Protein 4MZY (pdb70)

InterPro domains:
  IPR006405 Nicotinate phosphoribosyltransferase pncB-type [TIGR01513] (11-466)
  IPR007229 Nicotinate phosphoribosyltransferase family [PIRSF000484] (10-480)
  IPR007229 Nicotinate phosphoribosyltransferase family [PTHR11098] (11-212)
  IPR013785 Aldolase-type TIM barrel [G3DSA:3.20.20.70] (153-320)
  IPR036068 Nicotinate phosphoribosyltransferase-like, C-terminal [SSF51690] (141-480)
  IPR040727 Nicotinate phosphoribosyltransferase, N-terminal domain [PF17767] (12-136)
  IPR041525 Nicotinate/nicotinamide phosphoribosyltransferase [PF04095] (158-337)
  IPR041619 Nicotinate phosphoribosyltransferase C-terminal domain [PF17956] (362-471)

CATH classification: 3.20.140.10 (+1 more: 3.20.20.70)

Foldseek 3Di:
DDDDPPACQPVADPVLVVVLLVCVVVVQQFWKFKKFKFFAADPVNALWWFWDQVVVLVVRLLPNAQDPRNLCCCCVPVNDDPVVSVCRNPDHFFKWKWAFAGLAIDDGPAGGMMIITGPSNVSRCFNVSQVRGFQLRLLLRQLLLQQQLQDPFAEEEEACVQAPDDVLSLSSVLSSLLNHHQAYQDVVSCVPAVGHHDDQDDLVLQVVVVAQLVSQLVSLVVAAEDEGEFPNPHNLPGRLVSLLVSCVVCPNSHDQQAYEYEDDDQQVSQVVSCVVCVVSPNNRRFYEYEYPDGNVVSNVSVVSVRRHRHYYYHNCSSCVVVGNTRRMHMDTQWTQDPVRDIDGDWDDDPDPVPIRQHADKWKKFKAAQPQRAGQAIEIEHPPDDCQPPQWFKFAALVRRVRIDIDGRIDIDTRIGTQANRSHGDDDHDRSVVSSVSSVVNLVSYDPLSSHSPNRDHGDHGYGPVSSVVRVVVVVVVVVVVVVVVD

Solvent-accessible surface area: 23522 Å² total; per-residue (Å²): 122,130,77,73,144,80,26,86,2,46,92,27,63,98,163,10,6,62,66,0,52,74,30,72,110,123,62,101,13,112,34,63,0,2,7,3,0,26,0,57,136,36,0,16,128,3,8,5,0,0,0,0,0,2,44,51,0,0,63,10,5,86,113,8,73,11,40,160,18,12,15,16,70,7,98,106,67,61,141,18,51,90,70,0,2,76,53,0,53,127,11,126,19,117,0,15,0,27,0,0,32,8,0,0,6,0,2,35,72,2,5,2,0,0,1,21,5,28,6,0,8,1,13,0,0,22,29,2,1,33,84,22,1,28,46,4,0,1,0,0,0,3,0,4,28,0,46,57,19,3,39,151,33,51,0,19,1,50,0,51,194,138,20,131,133,119,81,12,4,7,21,0,1,2,0,0,18,3,6,7,0,47,9,1,40,19,108,115,0,12,174,79,31,58,6,65,70,39,61,48,18,51,57,76,46,0,114,87,108,48,50,4,53,88,0,0,27,22,23,7,149,102,87,118,76,0,10,0,2,0,20,31,116,54,19,49,168,32,0,0,57,20,0,15,126,0,4,144,91,24,42,128,163,7,54,32,69,0,0,47,0,36,53,58,85,13,10,162,38,0,75,98,0,36,82,23,0,56,128,22,56,45,98,166,6,100,0,33,1,9,76,92,7,15,5,93,58,0,74,77,19,70,131,94,141,16,83,13,47,6,1,5,0,18,37,53,0,1,17,0,138,93,56,84,69,9,45,9,38,14,55,57,3,3,26,47,17,195,90,48,116,77,92,47,36,35,106,58,47,129,85,75,124,92,7,5,28,0,1,40,8,14,0,10,21,0,40,88,104,97,73,106,57,8,12,0,0,10,0,0,30,98,134,30,34,0,145,158,63,136,70,4,67,1,13,66,39,78,88,56,156,104,66,72,145,11,120,91,21,84,12,88,27,2,6,66,71,0,2,58,110,21,130,92,92,39,152,51,40,84,20,92,100,4,46,88,66,3,119,95,18,29,96,65,9,68,115,49,17,45,90,25,133,115,25,88,188,18,34,23,7,15,1,60,84,1,62,62,47,19,66,96,32,26,102,134,42,159,103,76,82,120,132,154,100,172

Radius of gyration: 26.87 Å; Cα contacts (8 Å, |Δi|>4): 958; chains: 1; bounding box: 58×81×49 Å

B-factor: mean 36.5, std 18.74, range [14.74, 200.0]

Secondary structure (DSSP, 8-state):
-------STT-S-HHHHHHHHHHHHTT-TT-EEEEEEE-SS-GGG-S-EE---HHHHHHHHHT----HHHHHHHHHTS---HHHHHHHHT-----EEEEPPTT-EE-TTS-SEEEEEEHHHHHHHHHHHHHHHHHHHHHHHHHHHHHHHHTTS-EEE--GGGSSHHHHHHHHHHHHHHHT--EES-HHHHHHH---B-----HHHHHHHTSHHHHHHHHHHH-SEEEEE--SS-IIIIIHHHHHHHHHHHGGGSEEEEEEE-SS-HHHHHHHHHHHHHHTT-TT-EEEE-SS--HHHHHHHHHTT----EEEE-HHHHTTTTS-----EEEEEEEE-TTSSEEE-----S-SSSS---S-EEEEEEEETTT--EEEEEEEETT--GGG-SEEEEE-SSSTTSEEEEESEEEEE--EEEEETTEE--PPPPHHHHHHHHHHHHHHS-HHHH-SSS-----EEE-HHHHHHHHHHHHHHHHHHHHHH-

Nearest PDB structures (foldseek):
  4mzy-assembly1_A  TM=1.002E+00  e=0.000E+00  Enterococcus faecalis V583
  4yub-assembly1_A  TM=8.759E-01  e=1.512E-39  Homo sapiens
  4yub-assembly1_B  TM=8.376E-01  e=8.244E-39  Homo sapiens
  2i1o-assembly1_A  TM=8.686E-01  e=1.044E-30  Thermoplasma acidophilum
  3tqv-assembly1_A  TM=6.443E-01  e=8.571E-11  Francisella tularensis subsp. tularensis SCHU S4

Organism: Enterococcus faecalis (strain ATCC 700802 / V583) (NCBI:txid226185)

Sequence (486 aa):
YTYADDSLTLHTDMYQQINMMQTYWEELGRADLHAVFECYFRREMPFNHGYAIFAGLERLVNYLENLTTFTESDIAYLREVEEYPEDFLTYLANFEFKCTVRSALEGDLVFNNEPLIQIEGPLAQCQLVETALLNMVNFQTLIATKAARIKSVIGDDPLLEFFGTRRAQELDAAIWGTRAAYIGGADATSNVRAGKIFGIPVSSGTHAHSLVQSYGNDYEAFMAYAKTHRRDCVFLVDTYDTLKAGVPSAIRVAREMGDKINFLGVRIDSGDMAYISKRVREQLDEAGFTEAKIYASNDLDENTILNLKMQKSKIDVWGVGTKLITAYDQPALGAVFKLVSIEGEDGQMKDTIKLSSNAEKVTTPGKKQVWRITRKSDKKSEGDYVTLWNEDPRQQEEEIYMFHPVHTFINKYVRDFEARPVLQDIFVEGKRVYELPTLDEIKQYAKENLDSSLHEEYKRDLNPQKYPVDLSTDCWNHKMNLLEKVRKKDVKHLTE

Structure (mmCIF, N/CA/C/O backbone):
data_4MZY
#
_entry.id   4MZY
#
_cell.length_a   71.254
_cell.length_b   111.381
_cell.length_c   154.604
_cell.angle_alpha   90.00
_cell.angle_beta   90.00
_cell.angle_gamma   90.00
#
_symmetry.space_group_name_H-M   'I 2 2 2'
#
loop_
_entity.id
_entity.type
_entity.pdbx_description
1 polymer 'NICOTINATE PHOSPHORIBOSYLTRANSFERASE'
2 non-polymer 'PHOSPHATE ION'
3 non-polymer GLYCEROL
4 non-polymer 'MALONIC ACID'
5 non-polymer 'CHLORIDE ION'
6 non-polymer 'FORMIC ACID'
7 water water
#
loop_
_atom_site.group_PDB
_atom_site.id
_atom_site.type_symbol
_atom_site.label_atom_id
_atom_site.label_alt_id
_atom_site.label_comp_id
_atom_site.label_asym_id
_atom_site.label_entity_id
_atom_site.label_seq_id
_atom_site.pdbx_PDB_ins_code
_atom_site.Cartn_x
_atom_site.Cartn_y
_atom_site.Cartn_z
_atom_site.occupancy
_atom_site.B_iso_or_equiv
_atom_site.auth_seq_id
_atom_site.auth_comp_id
_atom_site.auth_asym_id
_atom_site.auth_atom_id
_atom_site.pdbx_PDB_model_num
ATOM 1 N N . TYR A 1 3 ? 56.307 51.320 35.155 1.00 87.41 3 TYR A N 1
ATOM 2 C CA . TYR A 1 3 ? 55.968 50.958 36.558 1.00 91.02 3 TYR A CA 1
ATOM 3 C C . TYR A 1 3 ? 54.457 50.943 36.791 1.00 64.23 3 TYR A C 1
ATOM 4 O O . TYR A 1 3 ? 53.949 50.006 37.427 1.00 53.86 3 TYR A O 1
ATOM 6 N N . THR A 1 4 ? 53.750 51.967 36.283 1.00 46.23 4 THR A N 1
ATOM 7 C CA . THR A 1 4 ? 52.289 52.126 36.535 1.00 42.98 4 THR A CA 1
ATOM 8 C C . THR A 1 4 ? 51.375 52.085 35.297 1.00 55.63 4 THR A C 1
ATOM 9 O O . THR A 1 4 ? 51.732 52.547 34.215 1.00 43.88 4 THR A O 1
ATOM 13 N N . TYR A 1 5 ? 50.165 51.569 35.500 1.00 32.88 5 TYR A N 1
ATOM 14 C CA . TYR A 1 5 ? 49.238 51.255 34.411 1.00 33.51 5 TYR A CA 1
ATOM 15 C C . TYR A 1 5 ? 47.922 51.961 34.599 1.00 41.20 5 TYR A C 1
ATOM 16 O O . TYR A 1 5 ? 47.639 52.492 35.685 1.00 34.48 5 TYR A O 1
ATOM 25 N N . ALA A 1 6 ? 47.126 51.948 33.534 1.00 33.67 6 ALA A N 1
ATOM 26 C CA . ALA A 1 6 ? 45.871 52.678 33.471 1.00 37.93 6 ALA A CA 1
ATOM 27 C C . ALA A 1 6 ? 44.893 52.100 34.478 1.00 37.22 6 ALA A C 1
ATOM 28 O O . ALA A 1 6 ? 44.775 50.878 34.597 1.00 31.59 6 ALA A O 1
ATOM 30 N N . ASP A 1 7 ? 44.197 52.972 35.205 1.00 30.96 7 ASP A N 1
ATOM 31 C CA . ASP A 1 7 ? 43.130 52.516 36.101 1.00 30.28 7 ASP A CA 1
ATOM 32 C C . ASP A 1 7 ? 41.829 52.254 35.339 1.00 26.61 7 ASP A C 1
ATOM 33 O O . ASP A 1 7 ? 40.863 53.020 35.403 1.00 27.91 7 ASP A O 1
ATOM 38 N N . ASP A 1 8 ? 41.791 51.136 34.622 1.00 28.96 8 ASP A N 1
ATOM 39 C CA . ASP A 1 8 ? 40.658 50.858 33.753 1.00 29.48 8 ASP A CA 1
ATOM 40 C C . ASP A 1 8 ? 39.816 49.681 34.222 1.00 39.89 8 ASP A C 1
ATOM 41 O O . ASP A 1 8 ? 38.945 49.234 33.492 1.00 28.10 8 ASP A O 1
ATOM 46 N N . SER A 1 9 ? 40.056 49.191 35.438 1.00 30.14 9 SER A N 1
ATOM 47 C CA . SER A 1 9 ? 39.491 47.916 35.856 1.00 30.81 9 SER A CA 1
ATOM 48 C C . SER A 1 9 ? 39.392 47.777 37.380 1.00 27.02 9 SER A C 1
ATOM 49 O O . SER A 1 9 ? 40.283 48.207 38.117 1.00 25.38 9 SER A O 1
ATOM 52 N N . LEU A 1 10 ? 38.318 47.140 37.837 1.00 24.11 10 LEU A N 1
ATOM 53 C CA . LEU A 1 10 ? 38.181 46.763 39.246 1.00 23.40 10 LEU A CA 1
ATOM 54 C C . LEU A 1 10 ? 38.623 45.350 39.525 1.00 30.08 10 LEU A C 1
ATOM 55 O O . LEU A 1 10 ? 38.601 44.925 40.668 1.00 25.18 10 LEU A O 1
ATOM 60 N N . THR A 1 11 ? 39.035 44.613 38.495 1.00 26.33 11 THR A N 1
ATOM 61 C CA . THR A 1 11 ? 39.225 43.184 38.650 1.00 23.79 11 THR A CA 1
ATOM 62 C C . THR A 1 11 ? 40.396 42.852 39.558 1.00 20.53 11 THR A C 1
ATOM 63 O O . THR A 1 11 ? 40.349 41.853 40.259 1.00 25.73 11 THR A O 1
ATOM 67 N N . LEU A 1 12 ? 41.430 43.703 39.587 1.00 21.61 12 LEU A N 1
ATOM 68 C CA . LEU A 1 12 ? 42.525 43.518 40.542 1.00 21.58 12 LEU A CA 1
ATOM 69 C C . LEU A 1 12 ? 42.326 44.318 41.864 1.00 21.93 12 LEU A C 1
ATOM 70 O O . LEU A 1 12 ? 43.236 44.409 42.678 1.00 21.67 12 LEU A O 1
ATOM 75 N N . HIS A 1 13 ? 41.126 44.832 42.100 1.00 22.23 13 HIS A N 1
ATOM 76 C CA . HIS A 1 13 ? 40.804 45.384 43.424 1.00 22.15 13 HIS A CA 1
ATOM 77 C C . HIS A 1 13 ? 40.552 44.209 44.349 1.00 22.64 13 HIS A C 1
ATOM 78 O O . HIS A 1 13 ? 39.391 43.843 44.603 1.00 22.10 13 HIS A O 1
ATOM 85 N N . THR A 1 14 ? 41.655 43.605 44.792 1.00 23.20 14 THR A N 1
ATOM 86 C CA . THR A 1 14 ? 41.662 42.323 45.490 1.00 18.97 14 THR A CA 1
ATOM 87 C C . THR A 1 14 ? 42.968 42.256 46.265 1.00 22.86 14 THR A C 1
ATOM 88 O O . THR A 1 14 ? 43.913 42.992 45.974 1.00 22.14 14 THR A O 1
ATOM 92 N N . ASP A 1 15 ? 43.011 41.416 47.287 1.00 17.88 15 ASP A N 1
ATOM 93 C CA . ASP A 1 15 ? 44.244 41.163 47.984 1.00 20.32 15 ASP A CA 1
ATOM 94 C C . ASP A 1 15 ? 45.128 40.230 47.146 1.00 23.94 15 ASP A C 1
ATOM 95 O O . ASP A 1 15 ? 44.626 39.310 46.482 1.00 23.25 15 ASP A O 1
ATOM 100 N N . MET A 1 16 ? 46.438 40.449 47.198 1.00 22.82 16 MET A N 1
ATOM 101 C CA . MET A 1 16 ? 47.392 39.539 46.554 1.00 24.86 16 MET A CA 1
ATOM 102 C C . MET A 1 16 ? 47.245 38.075 46.999 1.00 28.13 16 MET A C 1
ATOM 103 O O . MET A 1 16 ? 47.439 37.192 46.170 1.00 26.84 16 MET A O 1
ATOM 108 N N . TYR A 1 17 ? 46.892 37.814 48.262 1.00 21.90 17 TYR A N 1
ATOM 109 C CA . TYR A 1 17 ? 46.568 36.431 48.727 1.00 35.94 17 TYR A CA 1
ATOM 110 C C . TYR A 1 17 ? 45.679 35.698 47.734 1.00 25.61 17 TYR A C 1
ATOM 111 O O . TYR A 1 17 ? 45.899 34.513 47.449 1.00 21.70 17 TYR A O 1
ATOM 120 N N . GLN A 1 18 ? 44.660 36.407 47.246 1.00 27.89 18 GLN A N 1
ATOM 121 C CA A GLN A 1 18 ? 43.639 35.814 46.391 0.50 23.68 18 GLN A CA 1
ATOM 122 C CA B GLN A 1 18 ? 43.637 35.823 46.388 0.50 25.70 18 GLN A CA 1
ATOM 123 C C . GLN A 1 18 ? 44.244 35.307 45.087 1.00 31.24 18 GLN A C 1
ATOM 124 O O . GLN A 1 18 ? 43.965 34.198 44.664 1.00 24.82 18 GLN A O 1
ATOM 135 N N . ILE A 1 19 ? 45.070 36.137 44.459 1.00 23.30 19 ILE A N 1
ATOM 136 C CA . ILE A 1 19 ? 45.703 35.816 43.197 1.00 24.10 19 ILE A CA 1
ATOM 137 C C . ILE A 1 19 ? 46.747 34.723 43.388 1.00 26.35 19 ILE A C 1
ATOM 138 O O . ILE A 1 19 ? 46.830 33.820 42.563 1.00 26.05 19 ILE A O 1
ATOM 143 N N . ASN A 1 20 ? 47.529 34.786 44.467 1.00 20.65 20 ASN A N 1
ATOM 144 C CA . ASN A 1 20 ? 48.497 33.702 44.739 1.00 23.97 20 ASN A CA 1
ATOM 145 C C . ASN A 1 20 ? 47.829 32.343 44.951 1.00 32.03 20 ASN A C 1
ATOM 146 O O . ASN A 1 20 ? 48.344 31.302 44.509 1.00 28.46 20 ASN A O 1
ATOM 151 N N . MET A 1 21 ? 46.699 32.355 45.644 1.00 23.25 21 MET A N 1
ATOM 152 C CA . MET A 1 21 ? 45.932 31.136 45.886 1.00 24.17 21 MET A CA 1
ATOM 153 C C . MET A 1 21 ? 45.325 30.632 44.579 1.00 26.86 21 MET A C 1
ATOM 154 O O . MET A 1 21 ? 45.343 29.424 44.300 1.00 25.29 21 MET A O 1
ATOM 159 N N . MET A 1 22 ? 44.843 31.558 43.754 1.00 25.03 22 MET A N 1
ATOM 160 C CA . MET A 1 22 ? 44.312 31.194 42.450 1.00 26.15 22 MET A CA 1
ATOM 161 C C . MET A 1 22 ? 45.373 30.500 41.597 1.00 31.26 22 MET A C 1
ATOM 162 O O . MET A 1 22 ? 45.083 29.487 40.933 1.00 28.02 22 MET A O 1
ATOM 167 N N . GLN A 1 23 ? 46.599 31.025 41.625 1.00 24.45 23 GLN A N 1
ATOM 168 C CA . GLN A 1 23 ? 47.728 30.424 40.866 1.00 23.95 23 GLN A CA 1
ATOM 169 C C . GLN A 1 23 ? 48.030 29.011 41.311 1.00 30.18 23 GLN A C 1
ATOM 170 O O . GLN A 1 23 ? 48.205 28.116 40.480 1.00 28.94 23 GLN A O 1
ATOM 176 N N . THR A 1 24 ? 48.107 28.831 42.619 1.00 23.12 24 THR A N 1
ATOM 177 C CA . THR A 1 24 ? 48.286 27.515 43.236 1.00 28.76 24 THR A CA 1
ATOM 178 C C . THR A 1 24 ? 47.204 26.501 42.834 1.00 38.35 24 THR A C 1
ATOM 179 O O . THR A 1 24 ? 47.521 25.349 42.477 1.00 33.96 24 THR A O 1
ATOM 183 N N . TYR A 1 25 ? 45.938 26.916 42.880 1.00 23.82 25 TYR A N 1
ATOM 184 C CA . TYR A 1 25 ? 44.843 26.031 42.454 1.00 32.51 25 TYR A CA 1
ATOM 185 C C . TYR A 1 25 ? 44.967 25.681 40.970 1.00 26.09 25 TYR A C 1
ATOM 186 O O . TYR A 1 25 ? 44.850 24.509 40.576 1.00 25.77 25 TYR A O 1
ATOM 195 N N . TRP A 1 26 ? 45.174 26.701 40.142 1.00 26.20 26 TRP A N 1
ATOM 196 C CA . TRP A 1 26 ? 45.276 26.519 38.718 1.00 27.67 26 TRP A CA 1
ATOM 197 C C . TRP A 1 26 ? 46.405 25.564 38.335 1.00 34.97 26 TRP A C 1
ATOM 198 O O . TRP A 1 26 ? 46.205 24.666 37.530 1.00 31.94 26 TRP A O 1
ATOM 209 N N . GLU A 1 27 ? 47.587 25.771 38.904 1.00 24.28 27 GLU A N 1
ATOM 210 C CA A GLU A 1 27 ? 48.767 24.982 38.558 0.50 32.46 27 GLU A CA 1
ATOM 211 C CA B GLU A 1 27 ? 48.758 24.981 38.537 0.50 34.94 27 GLU A CA 1
ATOM 212 C C . GLU A 1 27 ? 48.597 23.528 38.984 1.00 35.15 27 GLU A C 1
ATOM 213 O O . GLU A 1 27 ? 49.155 22.633 38.375 1.00 31.59 27 GLU A O 1
ATOM 224 N N . LEU A 1 28 ? 47.831 23.292 40.044 1.00 27.72 28 LEU A N 1
ATOM 225 C CA . LEU A 1 28 ? 47.660 21.926 40.565 1.00 25.23 28 LEU A CA 1
ATOM 226 C C . LEU A 1 28 ? 46.361 21.281 40.091 1.00 27.80 28 LEU A C 1
ATOM 227 O O . LEU A 1 28 ? 46.005 20.204 40.550 1.00 30.69 28 LEU A O 1
ATOM 232 N N . GLY A 1 29 ? 45.672 21.947 39.159 1.00 28.72 29 GLY A N 1
ATOM 233 C CA . GLY A 1 29 ? 44.432 21.443 38.551 1.00 35.06 29 GLY A CA 1
ATOM 234 C C . GLY A 1 29 ? 43.234 21.355 39.469 1.00 36.71 29 GLY A C 1
ATOM 235 O O . GLY A 1 29 ? 42.422 20.441 39.338 1.00 35.05 29 GLY A O 1
ATOM 236 N N . ARG A 1 30 ? 43.135 22.288 40.416 1.00 24.82 30 ARG A N 1
ATOM 237 C CA . ARG A 1 30 ? 42.053 22.303 41.403 1.00 24.91 30 ARG A CA 1
ATOM 238 C C . ARG A 1 30 ? 41.257 23.591 41.340 1.00 24.07 30 ARG A C 1
ATOM 239 O O . ARG A 1 30 ? 40.451 23.881 42.236 1.00 27.03 30 ARG A O 1
ATOM 247 N N . ALA A 1 31 ? 41.481 24.374 40.296 1.00 25.70 31 ALA A N 1
ATOM 248 C CA . ALA A 1 31 ? 40.834 25.675 40.168 1.00 28.92 31 ALA A CA 1
ATOM 249 C C . ALA A 1 31 ? 39.314 25.569 40.010 1.00 37.98 31 ALA A C 1
ATOM 250 O O . ALA A 1 31 ? 38.591 26.500 40.380 1.00 26.48 31 ALA A O 1
ATOM 252 N N . ASP A 1 32 ? 38.835 24.431 39.501 1.00 30.28 32 ASP A N 1
ATOM 253 C CA . ASP A 1 32 ? 37.396 24.209 39.256 1.00 32.57 32 ASP A CA 1
ATOM 254 C C . ASP A 1 32 ? 36.722 23.315 40.299 1.00 32.97 32 ASP A C 1
ATOM 255 O O . ASP A 1 32 ? 35.581 22.904 40.124 1.00 32.72 32 ASP A O 1
ATOM 260 N N . LEU A 1 33 ? 37.407 23.037 41.402 1.00 30.46 33 LEU A N 1
ATOM 261 C CA . LEU A 1 33 ? 36.764 22.373 42.552 1.00 30.09 33 LEU A CA 1
ATOM 262 C C . LEU A 1 33 ? 35.569 23.235 42.991 1.00 30.46 33 LEU A C 1
ATOM 263 O O . LEU A 1 33 ? 35.677 24.457 43.092 1.00 25.73 33 LEU A O 1
ATOM 268 N N . HIS A 1 34 ? 34.445 22.593 43.248 1.00 25.14 34 HIS A N 1
ATOM 269 C CA . HIS A 1 34 ? 33.229 23.270 43.656 1.00 28.39 34 HIS A CA 1
ATOM 270 C C . HIS A 1 34 ? 33.360 23.736 45.113 1.00 29.47 34 HIS A C 1
ATOM 271 O O . HIS A 1 34 ? 33.653 22.949 46.008 1.00 28.19 34 HIS A O 1
ATOM 278 N N . ALA A 1 35 ? 33.138 25.027 45.341 1.00 26.51 35 ALA A N 1
ATOM 279 C CA . ALA A 1 35 ? 33.336 25.613 46.671 1.00 21.44 35 ALA A CA 1
ATOM 280 C C . ALA A 1 35 ? 32.113 26.433 47.070 1.00 23.04 35 ALA A C 1
ATOM 281 O O . ALA A 1 35 ? 31.386 26.915 46.197 1.00 23.85 35 ALA A O 1
ATOM 283 N N . VAL A 1 36 ? 31.876 26.562 48.379 1.00 26.03 36 VAL A N 1
ATOM 284 C CA . VAL A 1 36 ? 30.845 27.464 48.903 1.00 23.46 36 VAL A CA 1
ATOM 285 C C . VAL A 1 36 ? 31.465 28.412 49.948 1.00 20.56 36 VAL A C 1
ATOM 286 O O . VAL A 1 36 ? 32.078 27.956 50.927 1.00 22.37 36 VAL A O 1
ATOM 290 N N . PHE A 1 37 ? 31.303 29.724 49.733 1.00 24.24 37 PHE A N 1
ATOM 291 C CA . PHE A 1 37 ? 31.748 30.760 50.684 1.00 22.74 37 PHE A CA 1
ATOM 292 C C . PHE A 1 37 ? 30.521 31.521 51.184 1.00 19.36 37 PHE A C 1
ATOM 293 O O . PHE A 1 37 ? 29.567 31.740 50.424 1.00 22.87 37 PHE A O 1
ATOM 301 N N . GLU A 1 38 ? 30.563 31.957 52.445 1.00 22.99 38 GLU A N 1
ATOM 302 C CA . GLU A 1 38 ? 29.490 32.740 53.040 1.00 25.80 38 GLU A CA 1
ATOM 303 C C . GLU A 1 38 ? 30.082 33.988 53.728 1.00 24.10 38 GLU A C 1
ATOM 304 O O . GLU A 1 38 ? 31.129 33.920 54.358 1.00 23.86 38 GLU A O 1
ATOM 310 N N . CYS A 1 39 ? 29.374 35.095 53.580 1.00 22.92 39 CYS A N 1
ATOM 311 C CA . CYS A 1 39 ? 29.689 36.371 54.215 1.00 22.87 39 CYS A CA 1
ATOM 312 C C . CYS A 1 39 ? 28.768 36.595 55.433 1.00 24.98 39 CYS A C 1
ATOM 313 O O . CYS A 1 39 ? 27.544 36.404 55.349 1.00 24.50 39 CYS A O 1
ATOM 316 N N . TYR A 1 40 ? 29.346 36.993 56.558 1.00 27.28 40 TYR A N 1
ATOM 317 C CA . TYR A 1 40 ? 28.578 37.301 57.778 1.00 22.42 40 TYR A CA 1
ATOM 318 C C . TYR A 1 40 ? 29.379 38.246 58.672 1.00 18.87 40 TYR A C 1
ATOM 319 O O . TYR A 1 40 ? 30.605 38.392 58.494 1.00 20.71 40 TYR A O 1
ATOM 328 N N . PHE A 1 41 ? 28.708 38.899 59.605 1.00 21.84 41 PHE A N 1
ATOM 329 C CA . PHE A 1 41 ? 29.413 39.658 60.660 1.00 21.88 41 PHE A CA 1
ATOM 330 C C . PHE A 1 41 ? 29.075 39.083 62.034 1.00 25.61 41 PHE A C 1
ATOM 331 O O . PHE A 1 41 ? 28.054 38.423 62.207 1.00 27.08 41 PHE A O 1
ATOM 339 N N . ARG A 1 42 ? 29.913 39.360 63.027 1.00 27.58 42 ARG A N 1
ATOM 340 C CA A ARG A 1 42 ? 29.803 38.676 64.317 0.50 30.64 42 ARG A CA 1
ATOM 341 C CA B ARG A 1 42 ? 29.831 38.690 64.328 0.50 23.83 42 ARG A CA 1
ATOM 342 C C . ARG A 1 42 ? 29.116 39.484 65.422 1.00 28.97 42 ARG A C 1
ATOM 343 O O . ARG A 1 42 ? 28.538 38.907 66.329 1.00 24.15 42 ARG A O 1
ATOM 358 N N . GLU A 1 43 ? 29.159 40.808 65.327 1.00 22.19 43 GLU A N 1
ATOM 359 C CA . GLU A 1 43 ? 28.572 41.692 66.340 1.00 27.28 43 GLU A CA 1
ATOM 360 C C . GLU A 1 43 ? 27.633 42.686 65.691 1.00 23.83 43 GLU A C 1
ATOM 361 O O . GLU A 1 43 ? 27.912 43.167 64.583 1.00 23.43 43 GLU A O 1
ATOM 367 N N . MET A 1 44 ? 26.542 43.019 66.388 1.00 25.39 44 MET A N 1
ATOM 368 C CA . MET A 1 44 ? 25.606 44.015 65.898 1.00 24.96 44 MET A CA 1
ATOM 369 C C . MET A 1 44 ? 26.275 45.387 65.910 1.00 24.56 44 MET A C 1
ATOM 370 O O . MET A 1 44 ? 26.799 45.819 66.937 1.00 24.07 44 MET A O 1
ATOM 375 N N . PRO A 1 45 ? 26.241 46.091 64.760 1.00 21.45 45 PRO A N 1
ATOM 376 C CA . PRO A 1 45 ? 26.878 47.414 64.714 1.00 23.22 45 PRO A CA 1
ATOM 377 C C . PRO A 1 45 ? 26.147 48.412 65.617 1.00 19.99 45 PRO A C 1
ATOM 378 O O . PRO A 1 45 ? 24.915 48.403 65.687 1.00 23.96 45 PRO A O 1
ATOM 382 N N . PHE A 1 46 ? 26.920 49.205 66.350 1.00 23.16 46 PHE A N 1
ATOM 383 C CA . PHE A 1 46 ? 26.421 50.196 67.308 1.00 20.57 46 PHE A CA 1
ATOM 384 C C . PHE A 1 46 ? 25.606 49.565 68.457 1.00 25.42 46 PHE A C 1
ATOM 385 O O . PHE A 1 46 ? 24.894 50.266 69.153 1.00 23.11 46 PHE A O 1
ATOM 393 N N . ASN A 1 47 ? 25.695 48.249 68.642 1.00 24.22 47 ASN A N 1
ATOM 394 C CA . ASN A 1 47 ? 24.775 47.512 69.517 1.00 27.16 47 ASN A CA 1
ATOM 395 C C . ASN A 1 47 ? 23.303 47.738 69.158 1.00 30.35 47 ASN A C 1
ATOM 396 O O . ASN A 1 47 ? 22.413 47.705 70.019 1.00 24.67 47 ASN A O 1
ATOM 401 N N . HIS A 1 48 ? 23.048 47.992 67.880 1.00 26.49 48 HIS A N 1
ATOM 402 C CA . HIS A 1 48 ? 21.691 48.157 67.423 1.00 24.41 48 HIS A CA 1
ATOM 403 C C . HIS A 1 48 ? 20.935 46.820 67.384 1.00 24.97 48 HIS A C 1
ATOM 404 O O . HIS A 1 48 ? 21.555 45.763 67.324 1.00 23.61 48 HIS A O 1
ATOM 411 N N . GLY A 1 49 ? 19.607 46.891 67.377 1.00 23.60 49 GLY A N 1
ATOM 412 C CA . GLY A 1 49 ? 18.750 45.697 67.382 1.00 24.33 49 GLY A CA 1
ATOM 413 C C . GLY A 1 49 ? 18.687 44.948 66.060 1.00 27.45 49 GLY A C 1
ATOM 414 O O . GLY A 1 49 ? 18.372 43.762 66.024 1.00 25.62 49 GLY A O 1
ATOM 415 N N . TYR A 1 50 ? 18.956 45.659 64.965 1.00 22.20 50 TYR A N 1
ATOM 416 C CA . TYR A 1 50 ? 18.946 45.098 63.617 1.00 26.63 50 TYR A CA 1
ATOM 417 C C . TYR A 1 50 ? 19.955 45.885 62.776 1.00 29.43 50 TYR A C 1
ATOM 418 O O . TYR A 1 50 ? 20.442 46.942 63.193 1.00 22.11 50 TYR A O 1
ATOM 427 N N . ALA A 1 51 ? 20.278 45.335 61.618 1.00 21.45 51 ALA A N 1
ATOM 428 C CA . ALA A 1 51 ? 20.983 46.050 60.554 1.00 23.48 51 ALA A CA 1
ATOM 429 C C . ALA A 1 51 ? 20.150 46.056 59.263 1.00 23.31 51 ALA A C 1
ATOM 430 O O . ALA A 1 51 ? 19.223 45.256 59.089 1.00 23.98 51 ALA A O 1
ATOM 432 N N . ILE A 1 52 ? 20.463 47.000 58.376 1.00 22.87 52 ILE A N 1
ATOM 433 C CA . ILE A 1 52 ? 19.795 47.128 57.084 1.00 20.83 52 ILE A CA 1
ATOM 434 C C . ILE A 1 52 ? 20.830 46.814 56.012 1.00 20.93 52 ILE A C 1
ATOM 435 O O . ILE A 1 52 ? 21.865 47.486 55.897 1.00 18.82 52 ILE A O 1
ATOM 440 N N . PHE A 1 53 ? 20.555 45.802 55.210 1.00 20.31 53 PHE A N 1
ATOM 441 C CA . PHE A 1 53 ? 21.476 45.396 54.180 1.00 21.01 53 PHE A CA 1
ATOM 442 C C . PHE A 1 53 ? 21.551 46.394 53.003 1.00 19.31 53 PHE A C 1
ATOM 443 O O . PHE A 1 53 ? 20.545 46.894 52.519 1.00 22.49 53 PHE A O 1
ATOM 451 N N . ALA A 1 54 ? 22.763 46.718 52.587 1.00 18.45 54 ALA A N 1
ATOM 452 C CA . ALA A 1 54 ? 22.982 47.521 51.394 1.00 21.16 54 ALA A CA 1
ATOM 453 C C . ALA A 1 54 ? 24.269 47.069 50.727 1.00 26.49 54 ALA A C 1
ATOM 454 O O . ALA A 1 54 ? 25.175 46.580 51.401 1.00 25.51 54 ALA A O 1
ATOM 456 N N . GLY A 1 55 ? 24.358 47.245 49.406 1.00 23.01 55 GLY A N 1
ATOM 457 C CA . GLY A 1 55 ? 25.534 46.834 48.651 1.00 22.33 55 GLY A CA 1
ATOM 458 C C . GLY A 1 55 ? 25.279 46.006 47.404 1.00 22.66 55 GLY A C 1
ATOM 459 O O . GLY A 1 55 ? 26.184 45.808 46.625 1.00 23.41 55 GLY A O 1
ATOM 460 N N . LEU A 1 56 ? 24.055 45.539 47.207 1.00 25.72 56 LEU A N 1
ATOM 461 C CA . LEU A 1 56 ? 23.748 44.589 46.116 1.00 20.69 56 LEU A CA 1
ATOM 462 C C . LEU A 1 56 ? 23.899 45.191 44.718 1.00 22.68 56 LEU A C 1
ATOM 463 O O . LEU A 1 56 ? 24.524 44.600 43.844 1.00 23.93 56 LEU A O 1
ATOM 468 N N . GLU A 1 57 ? 23.344 46.379 44.500 1.00 19.87 57 GLU A N 1
ATOM 469 C CA . GLU A 1 57 ? 23.482 47.012 43.187 1.00 16.63 57 GLU A CA 1
ATOM 470 C C . GLU A 1 57 ? 24.953 47.166 42.851 1.00 24.58 57 GLU A C 1
ATOM 471 O O . GLU A 1 57 ? 25.374 46.859 41.738 1.00 23.48 57 GLU A O 1
ATOM 477 N N . ARG A 1 58 ? 25.735 47.632 43.827 1.00 22.67 58 ARG A N 1
ATOM 478 C CA . ARG A 1 58 ? 27.166 47.808 43.643 1.00 19.44 58 ARG A CA 1
ATOM 479 C C . ARG A 1 58 ? 27.871 46.496 43.251 1.00 21.33 58 ARG A C 1
ATOM 480 O O . ARG A 1 58 ? 28.659 46.437 42.320 1.00 24.18 58 ARG A O 1
ATOM 488 N N . LEU A 1 59 ? 27.572 45.433 43.969 1.00 21.86 59 LEU A N 1
ATOM 489 C CA . LEU A 1 59 ? 28.262 44.180 43.714 1.00 19.58 59 LEU A CA 1
ATOM 490 C C . LEU A 1 59 ? 27.797 43.550 42.396 1.00 18.19 59 LEU A C 1
ATOM 491 O O . LEU A 1 59 ? 28.576 42.891 41.722 1.00 26.40 59 LEU A O 1
ATOM 496 N N . VAL A 1 60 ? 26.536 43.761 42.039 1.00 24.95 60 VAL A N 1
ATOM 497 C CA . VAL A 1 60 ? 26.035 43.316 40.741 1.00 26.60 60 VAL A CA 1
ATOM 498 C C . VAL A 1 60 ? 26.787 43.991 39.601 1.00 25.95 60 VAL A C 1
ATOM 499 O O . VAL A 1 60 ? 27.214 43.316 38.666 1.00 22.20 60 VAL A O 1
ATOM 503 N N . ASN A 1 61 ? 26.978 45.309 39.682 1.00 22.95 61 ASN A N 1
ATOM 504 C CA . ASN A 1 61 ? 27.719 46.021 38.647 1.00 20.82 61 ASN A CA 1
ATOM 505 C C . ASN A 1 61 ? 29.153 45.508 38.521 1.00 28.33 61 ASN A C 1
ATOM 506 O O . ASN A 1 61 ? 29.677 45.313 37.419 1.00 27.89 61 ASN A O 1
ATOM 511 N N . TYR A 1 62 ? 29.789 45.294 39.661 1.00 26.44 62 TYR A N 1
ATOM 512 C CA . TYR A 1 62 ? 31.140 44.760 39.698 1.00 24.26 62 TYR A CA 1
ATOM 513 C C . TYR A 1 62 ? 31.231 43.367 39.032 1.00 27.16 62 TYR A C 1
ATOM 514 O O . TYR A 1 62 ? 32.114 43.124 38.211 1.00 29.19 62 TYR A O 1
ATOM 523 N N . LEU A 1 63 ? 30.320 42.469 39.373 1.00 26.15 63 LEU A N 1
ATOM 524 C CA . LEU A 1 63 ? 30.367 41.080 38.859 1.00 30.33 63 LEU A CA 1
ATOM 525 C C . LEU A 1 63 ? 30.047 40.988 37.364 1.00 26.76 63 LEU A C 1
ATOM 526 O O . LEU A 1 63 ? 30.690 40.225 36.635 1.00 31.65 63 LEU A O 1
ATOM 531 N N . GLU A 1 64 ? 29.104 41.803 36.896 1.00 30.41 64 GLU A N 1
ATOM 532 C CA . GLU A 1 64 ? 28.780 41.872 35.463 1.00 35.46 64 GLU A CA 1
ATOM 533 C C . GLU A 1 64 ? 29.895 42.439 34.590 1.00 40.70 64 GLU A C 1
ATOM 534 O O . GLU A 1 64 ? 29.885 42.256 33.390 1.00 41.55 64 GLU A O 1
ATOM 540 N N . ASN A 1 65 ? 30.860 43.119 35.191 1.00 32.13 65 ASN A N 1
ATOM 541 C CA . ASN A 1 65 ? 31.983 43.674 34.447 1.00 41.92 65 ASN A CA 1
ATOM 542 C C . ASN A 1 65 ? 33.309 43.033 34.824 1.00 39.31 65 ASN A C 1
ATOM 543 O O . ASN A 1 65 ? 34.369 43.568 34.518 1.00 39.50 65 ASN A O 1
ATOM 548 N N . LEU A 1 66 ? 33.258 41.876 35.484 1.00 31.48 66 LEU A N 1
ATOM 549 C CA . LEU A 1 66 ? 34.476 41.255 35.987 1.00 30.73 66 LEU A CA 1
ATOM 550 C C . LEU A 1 66 ? 35.275 40.543 34.879 1.00 44.71 66 LEU A C 1
ATOM 551 O O . LEU A 1 66 ? 35.105 39.345 34.642 1.00 43.05 66 LEU A O 1
ATOM 556 N N . THR A 1 67 ? 36.157 41.292 34.227 1.00 33.98 67 THR A N 1
ATOM 557 C CA A THR A 1 67 ? 37.057 40.746 33.204 0.50 44.13 67 THR A CA 1
ATOM 558 C CA B THR A 1 67 ? 37.068 40.734 33.221 0.50 42.81 67 THR A CA 1
ATOM 559 C C . THR A 1 67 ? 38.452 41.299 33.445 1.00 36.42 67 THR A C 1
ATOM 560 O O . THR A 1 67 ? 38.606 42.404 33.961 1.00 31.41 67 THR A O 1
ATOM 567 N N . PHE A 1 68 ? 39.471 40.538 33.079 1.00 28.48 68 PHE A N 1
ATOM 568 C CA . PHE A 1 68 ? 40.831 41.047 33.191 1.00 28.79 68 PHE A CA 1
ATOM 569 C C . PHE A 1 68 ? 41.159 41.850 31.946 1.00 28.55 68 PHE A C 1
ATOM 570 O O . PHE A 1 68 ? 41.042 41.359 30.820 1.00 32.46 68 PHE A O 1
ATOM 578 N N . THR A 1 69 ? 41.551 43.103 32.130 1.00 30.54 69 THR A N 1
ATOM 579 C CA . THR A 1 69 ? 41.877 43.959 30.989 1.00 31.93 69 THR A CA 1
ATOM 580 C C . THR A 1 69 ? 43.314 43.748 30.559 1.00 30.18 69 THR A C 1
ATOM 581 O O . THR A 1 69 ? 44.104 43.098 31.246 1.00 26.87 69 THR A O 1
ATOM 585 N N . GLU A 1 70 ? 43.671 44.348 29.423 1.00 32.82 70 GLU A N 1
ATOM 586 C CA . GLU A 1 70 ? 45.026 44.259 28.903 1.00 38.01 70 GLU A CA 1
ATOM 587 C C . GLU A 1 70 ? 46.023 44.826 29.910 1.00 25.66 70 GLU A C 1
ATOM 588 O O . GLU A 1 70 ? 47.071 44.223 30.145 1.00 29.21 70 GLU A O 1
ATOM 594 N N . SER A 1 71 ? 45.689 45.969 30.513 1.00 28.73 71 SER A N 1
ATOM 595 C CA . SER A 1 71 ? 46.553 46.566 31.531 1.00 28.91 71 SER A CA 1
ATOM 596 C C . SER A 1 71 ? 46.670 45.713 32.795 1.00 31.46 71 SER A C 1
ATOM 597 O O . SER A 1 71 ? 47.764 45.626 33.366 1.00 26.97 71 SER A O 1
ATOM 600 N N . ASP A 1 72 ? 45.569 45.072 33.203 1.00 28.68 72 ASP A N 1
ATOM 601 C CA . ASP A 1 72 ? 45.580 44.133 34.336 1.00 25.04 72 ASP A CA 1
ATOM 602 C C . ASP A 1 72 ? 46.635 43.060 34.104 1.00 27.06 72 ASP A C 1
ATOM 603 O O . ASP A 1 72 ? 47.516 42.831 34.944 1.00 25.16 72 ASP A O 1
ATOM 608 N N . ILE A 1 73 ? 46.525 42.384 32.964 1.00 28.20 73 ILE A N 1
ATOM 609 C CA . ILE A 1 73 ? 47.448 41.304 32.620 1.00 25.07 73 ILE A CA 1
ATOM 610 C C . ILE A 1 73 ? 48.893 41.794 32.432 1.00 23.27 73 ILE A C 1
ATOM 611 O O . ILE A 1 73 ? 49.822 41.149 32.888 1.00 26.05 73 ILE A O 1
ATOM 616 N N . ALA A 1 74 ? 49.076 42.924 31.741 1.00 25.02 74 ALA A N 1
ATOM 617 C CA . ALA A 1 74 ? 50.414 43.486 31.564 1.00 26.31 74 ALA A CA 1
ATOM 618 C C . ALA A 1 74 ? 51.099 43.787 32.904 1.00 38.96 74 ALA A C 1
ATOM 619 O O . ALA A 1 74 ? 52.288 43.508 33.078 1.00 25.28 74 ALA A O 1
ATOM 621 N N . TYR A 1 75 ? 50.355 44.340 33.863 1.00 31.53 75 TYR A N 1
ATOM 622 C CA . TYR A 1 75 ? 50.898 44.522 35.206 1.00 29.29 75 TYR A CA 1
ATOM 623 C C . TYR A 1 75 ? 51.310 43.192 35.858 1.00 21.01 75 TYR A C 1
ATOM 624 O O . TYR A 1 75 ? 52.382 43.083 36.458 1.00 28.78 75 TYR A O 1
ATOM 633 N N . LEU A 1 76 ? 50.443 42.191 35.777 1.00 24.66 76 LEU A N 1
ATOM 634 C CA . LEU A 1 76 ? 50.722 40.928 36.431 1.00 28.02 76 LEU A CA 1
ATOM 635 C C . LEU A 1 76 ? 51.941 40.247 35.774 1.00 24.99 76 LEU A C 1
ATOM 636 O O . LEU A 1 76 ? 52.722 39.531 36.437 1.00 30.87 76 LEU A O 1
ATOM 641 N N . ARG A 1 77 ? 52.110 40.494 34.475 1.00 27.79 77 ARG A N 1
ATOM 642 C CA . ARG A 1 77 ? 53.216 39.895 33.729 1.00 32.77 77 ARG A CA 1
ATOM 643 C C . ARG A 1 77 ? 54.508 40.641 34.007 1.00 29.83 77 ARG A C 1
ATOM 644 O O . ARG A 1 77 ? 55.503 40.049 34.409 1.00 34.05 77 ARG A O 1
ATOM 652 N N . GLU A 1 78 ? 54.483 41.946 33.771 1.00 31.68 78 GLU A N 1
ATOM 653 C CA . GLU A 1 78 ? 55.708 42.741 33.730 1.00 33.78 78 GLU A CA 1
ATOM 654 C C . GLU A 1 78 ? 56.252 43.093 35.110 1.00 33.21 78 GLU A C 1
ATOM 655 O O . GLU A 1 78 ? 57.468 43.184 35.283 1.00 32.33 78 GLU A O 1
ATOM 661 N N . VAL A 1 79 ? 55.372 43.298 36.093 1.00 32.51 79 VAL A N 1
ATOM 662 C CA . VAL A 1 79 ? 55.807 43.701 37.430 1.00 26.27 79 VAL A CA 1
ATOM 663 C C . VAL A 1 79 ? 55.811 42.526 38.406 1.00 27.35 79 VAL A C 1
ATOM 664 O O . VAL A 1 79 ? 56.810 42.255 39.020 1.00 31.56 79 VAL A O 1
ATOM 668 N N . GLU A 1 80 ? 54.690 41.818 38.525 1.00 30.63 80 GLU A N 1
ATOM 669 C CA . GLU A 1 80 ? 54.602 40.728 39.483 1.00 26.99 80 GLU A CA 1
ATOM 670 C C . GLU A 1 80 ? 55.194 39.429 38.937 1.00 31.95 80 GLU A C 1
ATOM 671 O O . GLU A 1 80 ? 55.431 38.501 39.692 1.00 32.02 80 GLU A O 1
ATOM 677 N N . GLU A 1 81 ? 55.407 39.364 37.628 1.00 37.94 81 GLU A N 1
ATOM 678 C CA . GLU A 1 81 ? 56.029 38.200 36.986 1.00 45.26 81 GLU A CA 1
ATOM 679 C C . GLU A 1 81 ? 55.259 36.907 37.221 1.00 38.49 81 GLU A C 1
ATOM 680 O O . GLU A 1 81 ? 55.852 35.889 37.554 1.00 42.52 81 GLU A O 1
ATOM 686 N N . TYR A 1 82 ? 53.935 36.945 37.054 1.00 33.89 82 TYR A N 1
ATOM 687 C CA . TYR A 1 82 ? 53.143 35.708 37.075 1.00 34.84 82 TYR A CA 1
ATOM 688 C C . TYR A 1 82 ? 53.388 34.924 35.771 1.00 36.48 82 TYR A C 1
ATOM 689 O O . TYR A 1 82 ? 53.625 35.526 34.734 1.00 35.08 82 TYR A O 1
ATOM 698 N N . PRO A 1 83 ? 53.336 33.583 35.825 1.00 37.95 83 PRO A N 1
ATOM 699 C CA . PRO A 1 83 ? 53.640 32.798 34.605 1.00 36.76 83 PRO A CA 1
ATOM 700 C C . PRO A 1 83 ? 52.588 32.954 33.512 1.00 43.19 83 PRO A C 1
ATOM 701 O O . PRO A 1 83 ? 51.399 33.177 33.796 1.00 33.16 83 PRO A O 1
ATOM 705 N N . GLU A 1 84 ? 53.029 32.834 32.262 1.00 39.48 84 GLU A N 1
ATOM 706 C CA . GLU A 1 84 ? 52.181 33.130 31.113 1.00 40.42 84 GLU A CA 1
ATOM 707 C C . GLU A 1 84 ? 50.955 32.268 31.076 1.00 31.09 84 GLU A C 1
ATOM 708 O O . GLU A 1 84 ? 49.885 32.715 30.659 1.00 31.92 84 GLU A O 1
ATOM 714 N N . ASP A 1 85 ? 51.130 31.019 31.486 1.00 37.76 85 ASP A N 1
ATOM 715 C CA . ASP A 1 85 ? 50.081 30.021 31.403 1.00 38.42 85 ASP A CA 1
ATOM 716 C C . ASP A 1 85 ? 48.898 30.397 32.308 1.00 46.92 85 ASP A C 1
ATOM 717 O O . ASP A 1 85 ? 47.739 30.373 31.881 1.00 35.97 85 ASP A O 1
ATOM 722 N N . PHE A 1 86 ? 49.202 30.771 33.549 1.00 34.81 86 PHE A N 1
ATOM 723 C CA . PHE A 1 86 ? 48.196 31.292 34.493 1.00 32.48 86 PHE A CA 1
ATOM 724 C C . PHE A 1 86 ? 47.546 32.580 33.956 1.00 23.58 86 PHE A C 1
ATOM 725 O O . PHE A 1 86 ? 46.328 32.773 34.055 1.00 30.10 86 PHE A O 1
ATOM 733 N N . LEU A 1 87 ? 48.361 33.454 33.374 1.00 27.33 87 LEU A N 1
ATOM 734 C CA . LEU A 1 87 ? 47.873 34.701 32.796 1.00 30.94 87 LEU A CA 1
ATOM 735 C C . LEU A 1 87 ? 46.868 34.505 31.665 1.00 47.28 87 LEU A C 1
ATOM 736 O O . LEU A 1 87 ? 45.976 35.338 31.476 1.00 32.39 87 LEU A O 1
ATOM 741 N N . THR A 1 88 ? 47.007 33.420 30.907 1.00 32.93 88 THR A N 1
ATOM 742 C CA . THR A 1 88 ? 46.044 33.119 29.859 1.00 34.85 88 THR A CA 1
ATOM 743 C C . THR A 1 88 ? 44.743 32.616 30.445 1.00 22.18 88 THR A C 1
ATOM 744 O O . THR A 1 88 ? 43.658 32.903 29.906 1.00 30.07 88 THR A O 1
ATOM 748 N N . TYR A 1 89 ? 44.828 31.873 31.551 1.00 27.89 89 TYR A N 1
ATOM 749 C CA . TYR A 1 89 ? 43.626 31.530 32.321 1.00 31.28 89 TYR A CA 1
ATOM 750 C C . TYR A 1 89 ? 42.886 32.816 32.769 1.00 30.12 89 TYR A C 1
ATOM 751 O O . TYR A 1 89 ? 41.679 32.974 32.519 1.00 30.43 89 TYR A O 1
ATOM 760 N N . LEU A 1 90 ? 43.613 33.757 33.372 1.00 31.92 90 LEU A N 1
ATOM 761 C CA . LEU A 1 90 ? 43.009 35.033 33.755 1.00 31.87 90 LEU A CA 1
ATOM 762 C C . LEU A 1 90 ? 42.449 35.808 32.543 1.00 32.01 90 LEU A C 1
ATOM 763 O O . LEU A 1 90 ? 41.327 36.319 32.578 1.00 30.28 90 LEU A O 1
ATOM 768 N N . ALA A 1 91 ? 43.212 35.870 31.460 1.00 29.09 91 ALA A N 1
ATOM 769 C CA . ALA A 1 91 ? 42.773 36.565 30.245 1.00 32.23 91 ALA A CA 1
ATOM 770 C C . ALA A 1 91 ? 41.467 36.009 29.658 1.00 38.19 91 ALA A C 1
ATOM 771 O O . ALA A 1 91 ? 40.670 36.761 29.115 1.00 33.38 91 ALA A O 1
ATOM 773 N N . ASN A 1 92 ? 41.250 34.703 29.771 1.00 31.98 92 ASN A N 1
ATOM 774 C CA . ASN A 1 92 ? 39.994 34.075 29.305 1.00 42.23 92 ASN A CA 1
ATOM 775 C C . ASN A 1 92 ? 38.903 33.962 30.373 1.00 52.94 92 ASN A C 1
ATOM 776 O O . ASN A 1 92 ? 37.844 33.410 30.116 1.00 34.50 92 ASN A O 1
ATOM 781 N N . PHE A 1 93 ? 39.167 34.485 31.563 1.00 41.72 93 PHE A N 1
ATOM 782 C CA . PHE A 1 93 ? 38.258 34.372 32.701 1.00 28.59 93 PHE A CA 1
ATOM 783 C C . PHE A 1 93 ? 36.872 34.927 32.391 1.00 33.60 93 PHE A C 1
ATOM 784 O O . PHE A 1 93 ? 36.733 36.069 31.927 1.00 36.55 93 PHE A O 1
ATOM 792 N N . GLU A 1 94 ? 35.837 34.141 32.649 1.00 34.35 94 GLU A N 1
ATOM 793 C CA . GLU A 1 94 ? 34.512 34.747 32.803 1.00 39.25 94 GLU A CA 1
ATOM 794 C C . GLU A 1 94 ? 33.741 34.163 33.985 1.00 36.72 94 GLU A C 1
ATOM 795 O O . GLU A 1 94 ? 33.830 32.965 34.285 1.00 33.58 94 GLU A O 1
ATOM 801 N N . PHE A 1 95 ? 33.039 35.060 34.682 1.00 35.84 95 PHE A N 1
ATOM 802 C CA . PHE A 1 95 ? 32.402 34.752 35.960 1.00 32.46 95 PHE A CA 1
ATOM 803 C C . PHE A 1 95 ? 31.325 33.683 35.769 1.00 32.53 95 PHE A C 1
ATOM 804 O O . PHE A 1 95 ? 30.419 33.851 34.956 1.00 31.06 95 PHE A O 1
ATOM 812 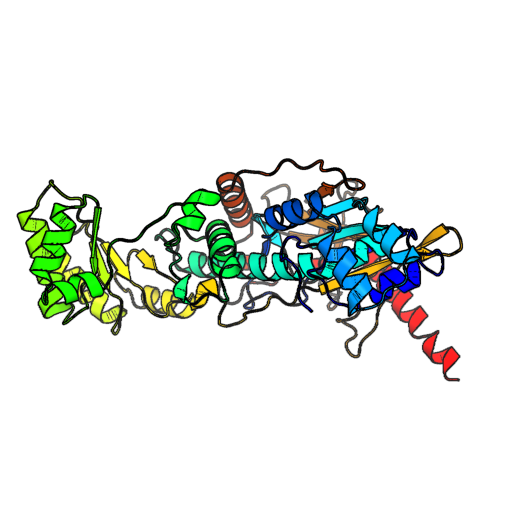N N . LYS A 1 96 ? 31.460 32.578 36.495 1.00 28.71 96 LYS A N 1
ATOM 813 C CA . LYS A 1 96 ? 30.524 31.453 36.410 1.00 34.96 96 LYS A CA 1
ATOM 814 C C . LYS A 1 96 ? 29.985 30.976 37.767 1.00 28.74 96 LYS A C 1
ATOM 815 O O . LYS A 1 96 ? 29.468 29.880 37.868 1.00 26.28 96 LYS A O 1
ATOM 821 N N . CYS A 1 97 ? 30.026 31.824 38.791 1.00 25.28 97 CYS A N 1
ATOM 822 C CA . CYS A 1 97 ? 29.539 31.443 40.113 1.00 24.01 97 CYS A CA 1
ATOM 823 C C . CYS A 1 97 ? 28.082 31.772 40.321 1.00 23.71 97 CYS A C 1
ATOM 824 O O . CYS A 1 97 ? 27.551 32.750 39.780 1.00 24.92 97 CYS A O 1
ATOM 827 N N . THR A 1 98 ? 27.442 30.957 41.147 1.00 20.99 98 THR A N 1
ATOM 828 C CA . THR A 1 98 ? 26.113 31.245 41.644 1.00 20.25 98 THR A CA 1
ATOM 829 C C . THR A 1 98 ? 26.269 32.186 42.838 1.00 24.05 98 THR A C 1
ATOM 830 O O . THR A 1 98 ? 27.158 32.013 43.647 1.00 25.84 98 THR A O 1
ATOM 834 N N . VAL A 1 99 ? 25.436 33.222 42.894 1.00 20.63 99 VAL A N 1
ATOM 835 C CA . VAL A 1 99 ? 25.477 34.199 43.981 1.00 22.83 99 VAL A CA 1
ATOM 836 C C . VAL A 1 99 ? 24.076 3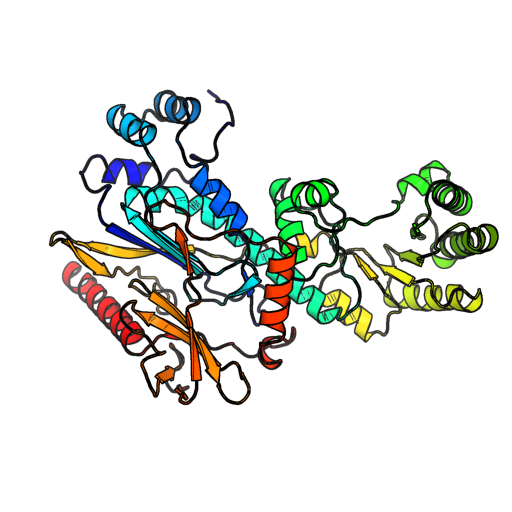4.331 44.551 1.00 24.83 99 VAL A C 1
ATOM 837 O O . VAL A 1 99 ? 23.141 34.631 43.806 1.00 25.11 99 VAL A O 1
ATOM 841 N N . ARG A 1 100 ? 23.941 34.111 45.862 1.00 21.24 100 ARG A N 1
ATOM 842 C CA . ARG A 1 100 ? 22.698 34.323 46.582 1.00 21.00 100 ARG A CA 1
ATOM 843 C C . ARG A 1 100 ? 22.928 35.420 47.634 1.00 28.60 100 ARG A C 1
ATOM 844 O O . ARG A 1 100 ? 24.021 35.556 48.156 1.00 25.32 100 ARG A O 1
ATOM 852 N N . SER A 1 101 ? 21.913 36.218 47.920 1.00 22.18 101 SER A N 1
ATOM 853 C CA . SER A 1 101 ? 22.123 37.390 48.793 1.00 22.25 101 SER A CA 1
ATOM 854 C C . SER A 1 101 ? 20.825 37.842 49.419 1.00 22.91 101 SER A C 1
ATOM 855 O O . SER A 1 101 ? 19.735 37.650 48.858 1.00 24.78 101 SER A O 1
ATOM 858 N N . ALA A 1 102 ? 20.934 38.440 50.603 1.00 22.40 102 ALA A N 1
ATOM 859 C CA . ALA A 1 102 ? 19.865 39.285 51.079 1.00 20.16 102 ALA A CA 1
ATOM 860 C C . ALA A 1 102 ? 19.696 40.443 50.040 1.00 17.97 102 ALA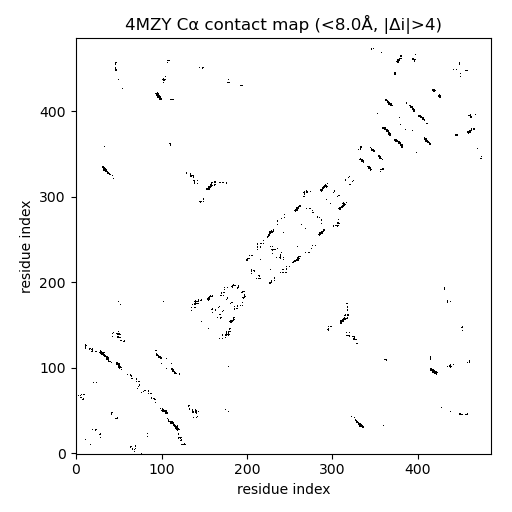 A C 1
ATOM 861 O O . ALA A 1 102 ? 20.612 40.740 49.263 1.00 22.06 102 ALA A O 1
ATOM 863 N N . LEU A 1 103 ? 18.507 41.022 49.987 1.00 20.61 103 LEU A N 1
ATOM 864 C CA . LEU A 1 103 ? 18.194 42.105 49.067 1.00 23.97 103 LEU A CA 1
ATOM 865 C C . LEU A 1 103 ? 18.408 43.405 49.810 1.00 19.13 103 LEU A C 1
ATOM 866 O O . LEU A 1 103 ? 18.285 43.428 51.039 1.00 21.17 103 LEU A O 1
ATOM 871 N N . GLU A 1 104 ? 18.726 44.482 49.089 1.00 21.68 104 GLU A N 1
ATOM 872 C CA . GLU A 1 104 ? 18.925 45.768 49.747 1.00 22.84 104 GLU A CA 1
ATOM 873 C C . GLU A 1 104 ? 17.610 46.184 50.425 1.00 25.98 104 GLU A C 1
ATOM 874 O O . GLU A 1 104 ? 16.529 46.034 49.858 1.00 23.13 104 GLU A O 1
ATOM 880 N N . GLY A 1 105 ? 17.717 46.702 51.646 1.00 27.26 105 GLY A N 1
ATOM 881 C CA . GLY A 1 105 ? 16.561 47.056 52.459 1.00 21.85 105 GLY A CA 1
ATOM 882 C C . GLY A 1 105 ? 16.068 45.930 53.360 1.00 27.40 105 GLY A C 1
ATOM 883 O O . GLY A 1 105 ? 15.227 46.156 54.200 1.00 24.57 105 GLY A O 1
ATOM 884 N N . ASP A 1 106 ? 16.573 44.714 53.158 1.00 23.59 106 ASP A N 1
ATOM 885 C CA . ASP A 1 106 ? 16.327 43.587 54.084 1.00 22.57 106 ASP A CA 1
ATOM 886 C C . ASP A 1 106 ? 16.957 43.872 55.441 1.00 20.48 106 ASP A C 1
ATOM 887 O O . ASP A 1 106 ? 18.023 44.470 55.539 1.00 25.36 106 ASP A O 1
ATOM 892 N N . LEU A 1 107 ? 16.290 43.436 56.494 1.00 19.46 107 LEU A N 1
ATOM 893 C CA . LEU A 1 107 ? 16.891 43.419 57.807 1.00 27.09 107 LEU A CA 1
ATOM 894 C C . LEU A 1 107 ? 17.855 42.245 57.837 1.00 34.10 107 LEU A C 1
ATOM 895 O O . LEU A 1 107 ? 17.532 41.157 57.358 1.00 25.55 107 LEU A O 1
ATOM 900 N N . VAL A 1 108 ? 19.046 42.476 58.376 1.00 20.56 108 VAL A N 1
ATOM 901 C CA . VAL A 1 108 ? 20.013 41.397 58.585 1.00 22.04 108 VAL A CA 1
ATOM 902 C C . VAL A 1 108 ? 20.605 41.477 59.974 1.00 22.03 108 VAL A C 1
ATOM 903 O O . VAL A 1 108 ? 20.532 42.503 60.649 1.00 24.10 108 VAL A O 1
ATOM 907 N N . PHE A 1 109 ? 21.179 40.367 60.407 1.00 24.58 109 PHE A N 1
ATOM 908 C CA . PHE A 1 109 ? 21.645 40.250 61.768 1.00 22.68 109 PHE A CA 1
ATOM 909 C C . PHE A 1 109 ? 22.989 39.549 61.796 1.00 18.71 109 PHE A C 1
ATOM 910 O O . PHE A 1 109 ? 23.462 39.063 60.761 1.00 19.93 109 PHE A O 1
ATOM 918 N N . ASN A 1 110 ? 23.618 39.524 62.970 1.00 21.13 110 ASN A N 1
ATOM 919 C CA . ASN A 1 110 ? 24.913 38.852 63.121 1.00 23.82 110 ASN A CA 1
ATOM 920 C C . ASN A 1 110 ? 24.790 37.326 63.156 1.00 23.94 110 ASN A C 1
ATOM 921 O O . ASN A 1 110 ? 23.733 36.795 63.470 1.00 28.77 110 ASN A O 1
ATOM 926 N N . ASN A 1 111 ? 25.889 36.659 62.803 1.00 24.47 111 ASN A N 1
ATOM 927 C CA . ASN A 1 111 ? 26.009 35.200 62.750 1.00 28.60 111 ASN A CA 1
ATOM 928 C C . ASN A 1 111 ? 25.008 34.469 61.853 1.00 29.75 111 ASN A C 1
ATOM 929 O O . ASN A 1 111 ? 24.562 33.370 62.165 1.00 30.01 111 ASN A O 1
ATOM 934 N N . GLU A 1 112 ? 24.678 35.089 60.731 1.00 23.68 112 GLU A N 1
ATOM 935 C CA . GLU A 1 112 ? 23.894 34.435 59.690 1.00 29.36 112 GLU A CA 1
ATOM 936 C C . GLU A 1 112 ? 24.484 34.824 58.337 1.00 31.50 112 GLU A C 1
ATOM 937 O O . GLU A 1 112 ? 24.964 35.944 58.164 1.00 20.34 112 GLU A O 1
ATOM 943 N N . PRO A 1 113 ? 24.441 33.910 57.365 1.00 23.86 113 PRO A N 1
ATOM 944 C CA . PRO A 1 113 ? 24.963 34.277 56.051 1.00 22.58 113 PRO A CA 1
ATOM 945 C C . PRO A 1 113 ? 24.114 35.354 55.377 1.00 30.05 113 PRO A C 1
ATOM 946 O O . PRO A 1 113 ? 22.885 35.270 55.380 1.00 28.37 113 PRO A O 1
ATOM 950 N N . LEU A 1 114 ? 24.787 36.367 54.834 1.00 26.63 114 LEU A N 1
ATOM 951 C CA . LEU A 1 114 ? 24.142 37.461 54.121 1.00 29.22 114 LEU A CA 1
ATOM 952 C C . LEU A 1 114 ? 24.350 37.359 52.611 1.00 25.33 114 LEU A C 1
ATOM 953 O O . LEU A 1 114 ? 23.532 37.839 51.843 1.00 23.24 114 LEU A O 1
ATOM 958 N N . ILE A 1 115 ? 25.486 36.805 52.210 1.00 23.70 115 ILE A N 1
ATOM 959 C CA . ILE A 1 115 ? 25.807 36.584 50.810 1.00 28.07 115 ILE A CA 1
ATOM 960 C C . ILE A 1 115 ? 26.446 35.216 50.744 1.00 27.22 115 ILE A C 1
ATOM 961 O O . ILE A 1 115 ? 27.225 34.860 51.616 1.00 23.07 115 ILE A O 1
ATOM 966 N N . GLN A 1 116 ? 26.122 34.465 49.701 1.00 23.24 116 GLN A N 1
ATOM 967 C CA . GLN A 1 116 ? 26.671 33.128 49.527 1.00 20.88 116 GLN A CA 1
ATOM 968 C C . GLN A 1 116 ? 27.133 33.006 48.101 1.00 21.63 116 GLN A C 1
ATOM 969 O O . GLN A 1 116 ? 26.394 33.327 47.182 1.00 28.64 116 GLN A O 1
ATOM 975 N N . ILE A 1 117 ? 28.341 32.505 47.910 1.00 24.38 117 ILE A N 1
ATOM 976 C CA . ILE A 1 117 ? 28.903 32.353 46.590 1.00 25.31 117 ILE A CA 1
ATOM 977 C C . ILE A 1 117 ? 29.274 30.895 46.430 1.00 26.77 117 ILE A C 1
ATOM 978 O O . ILE A 1 117 ? 29.926 30.315 47.304 1.00 25.24 117 ILE A O 1
ATOM 983 N N . GLU A 1 118 ? 28.876 30.315 45.302 1.00 24.25 118 GLU A N 1
ATOM 984 C CA . GLU A 1 118 ? 29.081 28.891 45.055 1.00 22.97 118 GLU A CA 1
ATOM 985 C C . GLU A 1 118 ? 29.493 28.700 43.592 1.00 22.57 118 GLU A C 1
ATOM 986 O O . GLU A 1 118 ? 28.857 29.222 42.657 1.00 27.66 118 GLU A O 1
ATOM 992 N N . GLY A 1 119 ? 30.570 27.946 43.403 1.00 26.40 119 GLY A N 1
ATOM 993 C CA . GLY A 1 119 ? 31.112 27.724 42.093 1.00 26.69 119 GLY A CA 1
ATOM 994 C C . GLY A 1 119 ? 32.573 27.323 42.136 1.00 20.37 119 GLY A C 1
ATOM 995 O O . GLY A 1 119 ? 33.070 26.871 43.165 1.00 25.79 119 GLY A O 1
ATOM 996 N N . PRO A 1 120 ? 33.267 27.486 41.012 1.00 28.44 120 PRO A N 1
ATOM 997 C CA . PRO A 1 120 ? 34.684 27.096 40.957 1.00 27.45 120 PRO A CA 1
ATOM 998 C C . PRO A 1 120 ? 35.510 27.836 42.009 1.00 29.30 120 PRO A C 1
ATOM 999 O O . PRO A 1 120 ? 35.424 29.061 42.118 1.00 25.06 120 PRO A O 1
ATOM 1003 N N . LEU A 1 121 ? 36.264 27.072 42.793 1.00 22.58 121 LEU A N 1
ATOM 1004 C CA . LEU A 1 121 ? 37.067 27.575 43.888 1.00 23.54 121 LEU A CA 1
ATOM 1005 C C . LEU A 1 121 ? 37.868 28.838 43.531 1.00 33.36 121 LEU A C 1
ATOM 1006 O O . LEU A 1 121 ? 37.830 29.841 44.266 1.00 30.30 121 LEU A O 1
ATOM 1011 N N . ALA A 1 122 ? 38.581 28.807 42.414 1.00 28.05 122 ALA A N 1
ATOM 1012 C CA . ALA A 1 122 ? 39.422 29.958 42.051 1.00 27.84 122 ALA A CA 1
ATOM 1013 C C . ALA A 1 122 ? 38.612 31.227 41.798 1.00 32.67 122 ALA A C 1
ATOM 1014 O O . ALA A 1 122 ? 39.072 32.331 42.102 1.00 28.13 122 ALA A O 1
ATOM 1016 N N . GLN A 1 123 ? 37.404 31.085 41.254 1.00 26.31 123 GLN A N 1
ATOM 1017 C CA . GLN A 1 123 ? 36.581 32.265 40.962 1.00 22.32 123 GLN A CA 1
ATOM 1018 C C . GLN A 1 123 ? 36.003 32.899 42.227 1.00 28.38 123 GLN A C 1
ATOM 1019 O O . GLN A 1 123 ? 35.958 34.127 42.344 1.00 28.09 123 GLN A O 1
ATOM 1025 N N . CYS A 1 124 ? 35.536 32.063 43.155 1.00 27.82 124 CYS A N 1
ATOM 1026 C CA . CYS A 1 124 ? 35.033 32.524 44.452 1.00 30.00 124 CYS A CA 1
ATOM 1027 C C . CYS A 1 124 ? 36.076 33.332 45.201 1.00 30.55 124 CYS A C 1
ATOM 1028 O O . CYS A 1 124 ? 35.751 34.336 45.856 1.00 30.08 124 CYS A O 1
ATOM 1031 N N . GLN A 1 125 ? 37.322 32.860 45.111 1.00 26.47 125 GLN A N 1
ATOM 1032 C CA . GLN A 1 125 ? 38.457 33.457 45.792 1.00 28.11 125 GLN A CA 1
ATOM 1033 C C . GLN A 1 125 ? 38.671 34.900 45.302 1.00 32.24 125 GLN A C 1
ATOM 1034 O O . GLN A 1 125 ? 38.913 35.784 46.104 1.00 31.29 125 GLN A O 1
ATOM 1040 N N . LEU A 1 126 ? 38.544 35.125 43.997 1.00 27.50 126 LEU A N 1
ATOM 1041 C CA . LEU A 1 126 ? 38.804 36.440 43.394 1.00 24.32 126 LEU A CA 1
ATOM 1042 C C . LEU A 1 126 ? 37.914 37.574 43.923 1.00 26.36 126 LEU A C 1
ATOM 1043 O O . LEU A 1 126 ? 38.368 38.709 44.108 1.00 29.97 126 LEU A O 1
ATOM 1048 N N . VAL A 1 127 ? 36.647 37.279 44.124 1.00 23.08 127 VAL A N 1
ATOM 1049 C CA . VAL A 1 127 ? 35.664 38.344 44.413 1.00 25.14 127 VAL A CA 1
ATOM 1050 C C . VAL A 1 127 ? 35.474 38.711 45.894 1.00 26.25 127 VAL A C 1
ATOM 1051 O O . VAL A 1 127 ? 34.804 39.713 46.182 1.00 28.18 127 VAL A O 1
ATOM 1055 N N . GLU A 1 128 ? 36.054 37.933 46.818 1.00 24.32 128 GLU A N 1
ATOM 1056 C CA . GLU A 1 128 ? 35.827 38.124 48.247 1.00 31.19 128 GLU A CA 1
ATOM 1057 C C . GLU A 1 128 ? 36.150 39.534 48.713 1.00 26.61 128 GLU A C 1
ATOM 1058 O O . GLU A 1 128 ? 35.367 40.151 49.422 1.00 29.29 128 GLU A O 1
ATOM 1064 N N . THR A 1 129 ? 37.327 40.010 48.340 1.00 22.14 129 THR A N 1
ATOM 1065 C CA . THR A 1 129 ? 37.871 41.261 48.886 1.00 21.85 129 THR A CA 1
ATOM 1066 C C . THR A 1 129 ? 37.006 42.460 48.504 1.00 24.23 129 THR A C 1
ATOM 1067 O O . THR A 1 129 ? 36.627 43.258 49.366 1.00 21.71 129 THR A O 1
ATOM 1071 N N . ALA A 1 130 ? 36.707 42.566 47.218 1.00 22.18 130 ALA A N 1
ATOM 1072 C CA . ALA A 1 130 ? 35.883 43.643 46.685 1.00 26.79 130 ALA A CA 1
ATOM 1073 C C . ALA A 1 130 ? 34.474 43.637 47.249 1.00 25.93 130 ALA A C 1
ATOM 1074 O O . ALA A 1 130 ? 33.931 44.699 47.603 1.00 21.87 130 ALA A O 1
ATOM 1076 N N . LEU A 1 131 ? 33.857 42.466 47.323 1.00 22.43 131 LEU A N 1
ATOM 1077 C CA . LEU A 1 131 ? 32.522 42.376 47.920 1.00 24.84 131 LEU A CA 1
ATOM 1078 C C . LEU A 1 131 ? 32.492 42.878 49.365 1.00 16.37 131 LEU A C 1
ATOM 1079 O O . LEU A 1 131 ? 31.555 43.597 49.749 1.00 22.07 131 LEU A O 1
ATOM 1084 N N . LEU A 1 132 ? 33.472 42.485 50.168 1.00 22.78 132 LEU A N 1
ATOM 1085 C CA . LEU A 1 132 ? 33.525 42.930 51.551 1.00 24.83 132 LEU A CA 1
ATOM 1086 C C . LEU A 1 132 ? 33.725 44.437 51.648 1.00 23.42 132 LEU A C 1
ATOM 1087 O O . LEU A 1 132 ? 33.103 45.079 52.477 1.00 24.00 132 LEU A O 1
ATOM 1092 N N . ASN A 1 133 ? 34.613 44.970 50.823 1.00 20.03 133 ASN A N 1
ATOM 1093 C CA . ASN A 1 133 ? 34.890 46.415 50.766 1.00 22.72 133 ASN A CA 1
ATOM 1094 C C . ASN A 1 133 ? 33.597 47.210 50.516 1.00 27.71 133 ASN A C 1
ATOM 1095 O O . ASN A 1 133 ? 33.337 48.193 51.182 1.00 22.12 133 ASN A O 1
ATOM 1100 N N . MET A 1 134 ? 32.778 46.744 49.582 1.00 23.87 134 MET A N 1
ATOM 1101 C CA . MET A 1 134 ? 31.502 47.397 49.232 1.00 25.18 134 MET A CA 1
ATOM 1102 C C . MET A 1 134 ? 30.410 47.211 50.265 1.00 29.24 134 MET A C 1
ATOM 1103 O O . MET A 1 134 ? 29.762 48.170 50.700 1.00 26.88 134 MET A O 1
ATOM 1108 N N . VAL A 1 135 ? 30.178 45.957 50.634 1.00 26.79 135 VAL A N 1
ATOM 1109 C CA . VAL A 1 135 ? 29.032 45.590 51.466 1.00 27.80 135 VAL A CA 1
ATOM 1110 C C . VAL A 1 135 ? 29.210 45.999 52.916 1.00 21.52 135 VAL A C 1
ATOM 1111 O O . VAL A 1 135 ? 28.251 46.432 53.545 1.00 26.88 135 VAL A O 1
ATOM 1115 N N . ASN A 1 136 ? 30.428 45.871 53.440 1.00 21.29 136 ASN A N 1
ATOM 1116 C CA . ASN A 1 136 ? 30.721 46.276 54.802 1.00 21.60 136 ASN A CA 1
ATOM 1117 C C . ASN A 1 136 ? 30.286 47.711 55.015 1.00 33.35 136 ASN A C 1
ATOM 1118 O O . ASN A 1 136 ? 29.540 48.017 55.945 1.00 28.21 136 ASN A O 1
ATOM 1123 N N . PHE A 1 137 ? 30.761 48.589 54.141 1.00 21.80 137 PHE A N 1
ATOM 1124 C CA . PHE A 1 137 ? 30.534 50.005 54.333 1.00 23.86 137 PHE A CA 1
ATOM 1125 C C . PHE A 1 137 ? 29.062 50.355 54.149 1.00 17.51 137 PHE A C 1
ATOM 1126 O O . PHE A 1 137 ? 28.477 51.087 54.944 1.00 20.00 137 PHE A O 1
ATOM 1134 N N . GLN A 1 138 ? 28.473 49.865 53.074 1.00 21.65 138 GLN A N 1
ATOM 1135 C CA . GLN A 1 138 ? 27.124 50.284 52.701 1.00 18.06 138 GLN A CA 1
ATOM 1136 C C . GLN A 1 138 ? 26.086 49.839 53.739 1.00 19.28 138 GLN A C 1
ATOM 1137 O O . GLN A 1 138 ? 25.219 50.601 54.133 1.00 18.97 138 GLN A O 1
ATOM 1143 N N . THR A 1 139 ? 26.213 48.618 54.229 1.00 22.68 139 THR A N 1
ATOM 1144 C CA . THR A 1 139 ? 25.364 48.133 55.301 1.00 17.59 139 THR A CA 1
ATOM 1145 C C . THR A 1 139 ? 25.547 48.896 56.617 1.00 18.76 139 THR A C 1
ATOM 1146 O O . THR A 1 139 ? 24.574 49.183 57.324 1.00 21.86 139 THR A O 1
ATOM 1150 N N . LEU A 1 140 ? 26.784 49.261 56.919 1.00 18.54 140 LEU A N 1
ATOM 1151 C CA . LEU A 1 140 ? 27.067 50.014 58.127 1.00 16.75 140 LEU A CA 1
ATOM 1152 C C . LEU A 1 140 ? 26.339 51.373 58.098 1.00 20.65 140 LEU A C 1
ATOM 1153 O O . LEU A 1 140 ? 25.699 51.792 59.076 1.00 21.45 140 LEU A O 1
ATOM 1158 N N . ILE A 1 141 ? 26.463 52.083 56.981 1.00 19.60 141 ILE A N 1
ATOM 1159 C CA . ILE A 1 141 ? 25.845 53.419 56.909 1.00 17.76 141 ILE A CA 1
ATOM 1160 C C . ILE A 1 141 ? 24.307 53.364 56.856 1.00 20.52 141 ILE A C 1
ATOM 1161 O O . ILE A 1 141 ? 23.625 54.191 57.469 1.00 21.85 141 ILE A O 1
ATOM 1166 N N . ALA A 1 142 ? 23.732 52.402 56.131 1.00 20.48 142 ALA A N 1
ATOM 1167 C CA . ALA A 1 142 ? 22.278 52.284 56.111 1.00 18.30 142 ALA A CA 1
ATOM 1168 C C . ALA A 1 142 ? 21.767 52.074 57.531 1.00 18.71 142 ALA A C 1
ATOM 1169 O O . ALA A 1 142 ? 20.730 52.612 57.908 1.00 19.31 142 ALA A O 1
ATOM 1171 N N . THR A 1 143 ? 22.503 51.285 58.315 1.00 17.23 143 THR A N 1
ATOM 1172 C CA . THR A 1 143 ? 22.096 50.937 59.666 1.00 19.79 143 THR A CA 1
ATOM 1173 C C . THR A 1 143 ? 22.239 52.173 60.565 1.00 20.93 143 THR A C 1
ATOM 1174 O O . THR A 1 143 ? 21.346 52.483 61.338 1.00 20.84 143 THR A O 1
ATOM 1178 N N . LYS A 1 144 ? 23.338 52.913 60.409 1.00 18.79 144 LYS A N 1
ATOM 1179 C CA . LYS A 1 144 ? 23.525 54.143 61.188 1.00 18.35 144 LYS A CA 1
ATOM 1180 C C . LYS A 1 144 ? 22.405 55.157 60.905 1.00 21.01 144 LYS A C 1
ATOM 1181 O O . LYS A 1 144 ? 21.882 55.819 61.833 1.00 21.14 144 LYS A O 1
ATOM 1187 N N . ALA A 1 145 ? 22.042 55.293 59.630 1.00 22.15 145 ALA A N 1
ATOM 1188 C CA . ALA A 1 145 ? 20.930 56.188 59.240 1.00 20.30 145 ALA A CA 1
ATOM 1189 C C . ALA A 1 145 ? 19.596 55.764 59.878 1.00 22.81 145 ALA A C 1
ATOM 1190 O O . ALA A 1 145 ? 18.875 56.590 60.387 1.00 19.72 145 ALA A O 1
ATOM 1192 N N . ALA A 1 146 ? 19.293 54.466 59.892 1.00 20.13 146 ALA A N 1
ATOM 1193 C CA . ALA A 1 146 ? 18.094 53.978 60.563 1.00 22.97 146 ALA A CA 1
ATOM 1194 C C . ALA A 1 146 ? 18.095 54.339 62.032 1.00 21.55 146 ALA A C 1
ATOM 1195 O O . ALA A 1 146 ? 17.064 54.762 62.588 1.00 21.40 146 ALA A O 1
ATOM 1197 N N . ARG A 1 147 ? 19.254 54.218 62.659 1.00 20.49 147 ARG A N 1
ATOM 1198 C CA . ARG A 1 147 ? 19.390 54.456 64.085 1.00 24.22 147 ARG A CA 1
ATOM 1199 C C . ARG A 1 147 ? 19.140 55.920 64.435 1.00 24.51 147 ARG A C 1
ATOM 1200 O O . ARG A 1 147 ? 18.493 56.246 65.442 1.00 23.97 147 ARG A O 1
ATOM 1208 N N . ILE A 1 148 ? 19.669 56.798 63.595 1.00 20.41 148 ILE A N 1
ATOM 1209 C CA . ILE A 1 148 ? 19.434 58.237 63.742 1.00 18.86 148 ILE A CA 1
ATOM 1210 C C . ILE A 1 148 ? 17.972 58.607 63.423 1.00 27.61 148 ILE A C 1
ATOM 1211 O O . ILE A 1 148 ? 17.342 59.361 64.155 1.00 26.23 148 ILE A O 1
ATOM 1216 N N . LYS A 1 149 ? 17.445 58.091 62.315 1.00 25.33 149 LYS A N 1
ATOM 1217 C CA . LYS A 1 149 ? 16.059 58.376 61.927 1.00 25.76 149 LYS A CA 1
ATOM 1218 C C . LYS A 1 149 ? 15.071 57.905 62.993 1.00 31.53 149 LYS A C 1
ATOM 1219 O O . LYS A 1 149 ? 14.047 58.541 63.200 1.00 22.78 149 LYS A O 1
ATOM 1225 N N . SER A 1 150 ? 15.390 56.799 63.667 1.00 23.87 150 SER A N 1
ATOM 1226 C CA . SER A 1 150 ? 14.570 56.284 64.760 1.00 22.01 150 SER A CA 1
ATOM 1227 C C . SER A 1 150 ? 14.322 57.291 65.899 1.00 32.32 150 SER A C 1
ATOM 1228 O O . SER A 1 150 ? 13.250 57.289 66.466 1.00 31.41 150 SER A O 1
ATOM 1231 N N . VAL A 1 151 ? 15.308 58.113 66.253 1.00 22.25 151 VAL A N 1
ATOM 1232 C CA . VAL A 1 151 ? 15.119 59.102 67.328 1.00 22.84 151 VAL A CA 1
ATOM 1233 C C . VAL A 1 151 ? 14.457 60.379 66.810 1.00 31.98 151 VAL A C 1
ATOM 1234 O O . VAL A 1 151 ? 13.797 61.096 67.546 1.00 31.05 151 VAL A O 1
ATOM 1238 N N . ILE A 1 152 ? 14.633 60.645 65.527 1.00 26.55 152 ILE A N 1
ATOM 1239 C CA . ILE A 1 152 ? 14.034 61.822 64.875 1.00 32.79 152 ILE A CA 1
ATOM 1240 C C . ILE A 1 152 ? 12.517 61.683 64.662 1.00 32.03 152 ILE A C 1
ATOM 1241 O O . ILE A 1 152 ? 11.780 62.678 64.723 1.00 36.50 152 ILE A O 1
ATOM 1246 N N . GLY A 1 153 ? 12.040 60.468 64.398 1.00 34.39 153 GLY A N 1
ATOM 1247 C CA . GLY A 1 153 ? 10.632 60.274 64.033 1.00 30.39 153 GLY A CA 1
ATOM 1248 C C . GLY A 1 153 ? 10.336 60.847 62.646 1.00 41.60 153 GLY A C 1
ATOM 1249 O O . GLY A 1 153 ? 11.134 60.713 61.735 1.00 35.26 153 GLY A O 1
ATOM 1250 N N . ASP A 1 154 ? 9.202 61.519 62.489 1.00 30.21 154 ASP A N 1
ATOM 1251 C CA . ASP A 1 154 ? 8.787 62.069 61.191 1.00 31.98 154 ASP A CA 1
ATOM 1252 C C . ASP A 1 154 ? 9.453 63.382 60.736 1.00 30.80 154 ASP A C 1
ATOM 1253 O O . ASP A 1 154 ? 9.167 63.855 59.644 1.00 45.46 154 ASP A O 1
ATOM 1258 N N . ASP A 1 155 ? 10.326 63.966 61.550 1.00 25.94 155 ASP A N 1
ATOM 1259 C CA . ASP A 1 155 ? 11.128 65.126 61.128 1.00 30.77 155 ASP A CA 1
ATOM 1260 C C . ASP A 1 155 ? 12.071 64.709 59.979 1.00 31.41 155 ASP A C 1
ATOM 1261 O O . ASP A 1 155 ? 12.569 63.575 59.958 1.00 27.50 155 ASP A O 1
ATOM 1266 N N . PRO A 1 156 ? 12.334 65.625 59.034 1.00 25.51 156 PRO A N 1
ATOM 1267 C CA . PRO A 1 156 ? 13.306 65.300 57.992 1.00 28.91 156 PRO A CA 1
ATOM 1268 C C . PRO A 1 156 ? 14.732 65.139 58.518 1.00 28.75 156 PRO A C 1
ATOM 1269 O O . PRO A 1 156 ? 15.177 65.904 59.385 1.00 21.03 156 PRO A O 1
ATOM 1273 N N . LEU A 1 157 ? 15.408 64.123 57.995 1.00 24.09 157 LEU A N 1
ATOM 1274 C CA . LEU A 1 157 ? 16.842 63.928 58.155 1.00 18.88 157 LEU A CA 1
ATOM 1275 C C . LEU A 1 157 ? 17.569 64.181 56.841 1.00 22.94 157 LEU A C 1
ATOM 1276 O O . LEU A 1 157 ? 17.337 63.519 55.805 1.00 22.28 157 LEU A O 1
ATOM 1281 N N . LEU A 1 158 ? 18.479 65.134 56.892 1.00 21.45 158 LEU A N 1
ATOM 1282 C CA . LEU A 1 158 ? 19.264 65.524 55.732 1.00 22.10 158 LEU A CA 1
ATOM 1283 C C . LEU A 1 158 ? 20.735 65.107 55.906 1.00 22.03 158 LEU A C 1
ATOM 1284 O O . LEU A 1 158 ? 21.383 65.492 56.864 1.00 26.13 158 LEU A O 1
ATOM 1289 N N . GLU A 1 159 ? 21.238 64.298 54.979 1.00 22.28 159 GLU A N 1
ATOM 1290 C CA . GLU A 1 159 ? 22.642 63.811 54.990 1.00 21.37 159 GLU A CA 1
ATOM 1291 C C . GLU A 1 159 ? 23.527 64.862 54.299 1.00 22.28 159 GLU A C 1
ATOM 1292 O O . GLU A 1 159 ? 23.351 65.091 53.110 1.00 25.12 159 GLU A O 1
ATOM 1298 N N . PHE A 1 160 ? 24.435 65.508 55.040 1.00 24.82 160 PHE A N 1
ATOM 1299 C CA A PHE A 1 160 ? 25.280 66.617 54.571 0.50 24.72 160 PHE A CA 1
ATOM 1300 C CA B PHE A 1 160 ? 25.299 66.545 54.431 0.50 26.82 160 PHE A CA 1
ATOM 1301 C C . PHE A 1 160 ? 26.787 66.323 54.764 1.00 32.51 160 PHE A C 1
ATOM 1302 O O . PHE A 1 160 ? 27.577 67.251 54.881 1.00 32.74 160 PHE A O 1
ATOM 1317 N N . GLY A 1 161 ? 27.197 65.057 54.836 1.00 23.70 161 GLY A N 1
ATOM 1318 C CA . GLY A 1 161 ? 28.599 64.723 55.204 1.00 25.70 161 GLY A CA 1
ATOM 1319 C C . GLY A 1 161 ? 29.668 64.489 54.128 1.00 30.79 161 GLY A C 1
ATOM 1320 O O . GLY A 1 161 ? 30.792 64.069 54.446 1.00 22.55 161 GLY A O 1
ATOM 1321 N N . THR A 1 162 ? 29.360 64.767 52.864 1.00 24.06 162 THR A N 1
ATOM 1322 C CA . THR A 1 162 ? 30.336 64.592 51.770 1.00 27.14 162 THR A CA 1
ATOM 1323 C C . THR A 1 162 ? 31.738 65.163 52.070 1.00 25.90 162 THR A C 1
ATOM 1324 O O . THR A 1 162 ? 32.749 64.496 51.879 1.00 19.92 162 THR A O 1
ATOM 1328 N N . ARG A 1 163 ? 31.806 66.384 52.583 1.00 18.85 163 ARG A N 1
ATOM 1329 C CA . ARG A 1 163 ? 33.104 67.018 52.804 1.00 20.37 163 ARG A CA 1
ATOM 1330 C C . ARG A 1 163 ? 33.986 66.317 53.860 1.00 22.63 163 ARG A C 1
ATOM 1331 O O . ARG A 1 163 ? 35.190 66.521 53.867 1.00 26.32 163 ARG A O 1
ATOM 1339 N N . ARG A 1 164 ? 33.376 65.482 54.708 1.00 22.23 164 ARG A N 1
ATOM 1340 C CA . ARG A 1 164 ? 34.074 64.721 55.756 1.00 28.67 164 ARG A CA 1
ATOM 1341 C C . ARG A 1 164 ? 34.169 63.210 55.496 1.00 28.28 164 ARG A C 1
ATOM 1342 O O . ARG A 1 164 ? 34.697 62.485 56.332 1.00 24.50 164 ARG A O 1
ATOM 1350 N N . ALA A 1 165 ? 33.645 62.741 54.371 1.00 22.39 165 ALA A N 1
ATOM 1351 C CA . ALA A 1 165 ? 33.632 61.298 54.065 1.00 23.32 165 ALA A CA 1
ATOM 1352 C C . ALA A 1 165 ? 35.013 60.734 53.695 1.00 20.99 165 ALA A C 1
ATOM 1353 O O . ALA A 1 165 ? 35.926 61.472 53.303 1.00 21.54 165 ALA A O 1
ATOM 1355 N N . GLN A 1 166 ? 35.130 59.425 53.779 1.00 20.18 166 GLN A N 1
ATOM 1356 C CA . GLN A 1 166 ? 36.370 58.759 53.492 1.00 20.33 166 GLN A CA 1
ATOM 1357 C C . GLN A 1 166 ? 36.508 58.536 51.991 1.00 22.46 166 GLN A C 1
ATOM 1358 O O . GLN A 1 166 ? 36.298 57.469 51.489 1.00 22.30 166 GLN A O 1
ATOM 1364 N N . GLU A 1 167 ? 36.812 59.627 51.299 1.00 22.05 167 GLU A N 1
ATOM 1365 C CA . GLU A 1 167 ? 37.037 59.659 49.858 1.00 21.01 167 GLU A CA 1
ATOM 1366 C C . GLU A 1 167 ? 35.739 59.592 49.061 1.00 23.69 167 GLU A C 1
ATOM 1367 O O . GLU A 1 167 ? 34.694 59.450 49.632 1.00 21.63 167 GLU A O 1
ATOM 1373 N N . LEU A 1 168 ? 35.824 59.704 47.747 1.00 20.94 168 LEU A N 1
ATOM 1374 C CA . LEU A 1 168 ? 34.648 59.953 46.930 1.00 24.07 168 LEU A CA 1
ATOM 1375 C C . LEU A 1 168 ? 33.548 58.881 46.897 1.00 18.97 168 LEU A C 1
ATOM 1376 O O . LEU A 1 168 ? 32.409 59.206 47.031 1.00 20.00 168 LEU A O 1
ATOM 1381 N N . ASP A 1 169 ? 33.921 57.622 46.761 1.00 21.70 169 ASP A N 1
ATOM 1382 C CA . ASP A 1 169 ? 32.961 56.537 46.695 1.00 23.51 169 ASP A CA 1
ATOM 1383 C C . ASP A 1 169 ? 32.168 56.491 47.994 1.00 19.26 169 ASP A C 1
ATOM 1384 O O . ASP A 1 169 ? 30.998 56.291 47.987 1.00 21.98 169 ASP A O 1
ATOM 1389 N N . ALA A 1 170 ? 32.840 56.697 49.106 1.00 22.49 170 ALA A N 1
ATOM 1390 C CA . ALA A 1 170 ? 32.182 56.690 50.408 1.00 24.56 170 ALA A CA 1
ATOM 1391 C C . ALA A 1 170 ? 31.083 57.742 50.463 1.00 24.44 170 ALA A C 1
ATOM 1392 O O . ALA A 1 170 ? 29.997 57.480 50.962 1.00 21.63 170 ALA A O 1
ATOM 1394 N N . ALA A 1 171 ? 31.349 58.932 49.931 1.00 21.81 171 ALA A N 1
ATOM 1395 C CA . ALA A 1 171 ? 30.344 59.992 49.935 1.00 21.67 171 ALA A CA 1
ATOM 1396 C C . ALA A 1 171 ? 29.102 59.583 49.115 1.00 20.11 171 ALA A C 1
ATOM 1397 O O . ALA A 1 171 ? 27.960 59.713 49.602 1.00 21.73 171 ALA A O 1
ATOM 1399 N N . ILE A 1 172 ? 29.300 59.122 47.880 1.00 22.95 172 ILE A N 1
ATOM 1400 C CA . ILE A 1 172 ? 28.128 58.877 47.003 1.00 22.21 172 ILE A CA 1
ATOM 1401 C C . ILE A 1 172 ? 27.377 57.590 47.388 1.00 21.08 172 ILE A C 1
ATOM 1402 O O . ILE A 1 172 ? 26.154 57.607 47.515 1.00 19.67 172 ILE A O 1
ATOM 1407 N N . TRP A 1 173 ? 28.104 56.510 47.624 1.00 24.25 173 TRP A N 1
ATOM 1408 C CA . TRP A 1 173 ? 27.471 55.252 48.018 1.00 18.49 173 TRP A CA 1
ATOM 1409 C C . TRP A 1 173 ? 26.993 55.296 49.473 1.00 20.47 173 TRP A C 1
ATOM 1410 O O . TRP A 1 173 ? 26.000 54.666 49.813 1.00 20.05 173 TRP A O 1
ATOM 1421 N N . GLY A 1 174 ? 27.698 56.036 50.331 1.00 18.43 174 GLY A N 1
ATOM 1422 C CA . GLY A 1 174 ? 27.257 56.226 51.696 1.00 19.21 174 GLY A CA 1
ATOM 1423 C C . GLY A 1 174 ? 25.991 57.034 51.777 1.00 20.27 174 GLY A C 1
ATOM 1424 O O . GLY A 1 174 ? 25.103 56.730 52.555 1.00 18.66 174 GLY A O 1
ATOM 1425 N N . THR A 1 175 ? 25.885 58.085 50.980 1.00 22.20 175 THR A N 1
ATOM 1426 C CA . THR A 1 175 ? 24.656 58.886 51.039 1.00 21.83 175 THR A CA 1
ATOM 1427 C C . THR A 1 175 ? 23.449 58.105 50.461 1.00 18.86 175 THR A C 1
ATOM 1428 O O . THR A 1 175 ? 22.325 58.213 50.961 1.00 21.22 175 THR A O 1
ATOM 1432 N N . ARG A 1 176 ? 23.700 57.252 49.477 1.00 17.93 176 ARG A N 1
ATOM 1433 C CA . ARG A 1 176 ? 22.666 56.359 48.963 1.00 16.16 176 ARG A CA 1
ATOM 1434 C C . ARG A 1 176 ? 22.199 55.396 50.048 1.00 18.73 176 ARG A C 1
ATOM 1435 O O . ARG A 1 176 ? 20.989 55.191 50.230 1.00 18.29 176 ARG A O 1
ATOM 1443 N N . ALA A 1 177 ? 23.155 54.798 50.760 1.00 21.43 177 ALA A N 1
ATOM 1444 C CA . ALA A 1 177 ? 22.832 53.906 51.876 1.00 18.94 177 ALA A CA 1
ATOM 1445 C C . ALA A 1 177 ? 22.064 54.606 52.997 1.00 21.19 177 ALA A C 1
ATOM 1446 O O . ALA A 1 177 ? 21.131 54.049 53.564 1.00 21.38 177 ALA A O 1
ATOM 1448 N N . ALA A 1 178 ? 22.475 55.826 53.324 1.00 20.76 178 ALA A N 1
ATOM 1449 C CA . ALA A 1 178 ? 21.758 56.643 54.283 1.00 20.11 178 ALA A CA 1
ATOM 1450 C C . ALA A 1 178 ? 20.302 56.874 53.864 1.00 19.31 178 ALA A C 1
ATOM 1451 O O . ALA A 1 178 ? 19.388 56.811 54.689 1.00 22.63 178 ALA A O 1
ATOM 1453 N N . TYR A 1 179 ? 20.074 57.126 52.572 1.00 20.13 179 TYR A N 1
ATOM 1454 C CA . TYR A 1 179 ? 18.710 57.334 52.086 1.00 20.21 179 TYR A CA 1
ATOM 1455 C C . TYR A 1 179 ? 17.910 56.031 52.289 1.00 25.43 179 TYR A C 1
ATOM 1456 O O . TYR A 1 179 ? 16.761 56.043 52.751 1.00 22.07 179 TYR A O 1
ATOM 1465 N N . ILE A 1 180 ? 18.509 54.899 51.991 1.00 22.17 180 ILE A N 1
ATOM 1466 C CA . ILE A 1 180 ? 17.825 53.631 52.188 1.00 22.29 180 ILE A CA 1
ATOM 1467 C C . ILE A 1 180 ? 17.501 53.419 53.664 1.00 21.42 180 ILE A C 1
ATOM 1468 O O . ILE A 1 180 ? 16.422 53.051 54.003 1.00 23.92 180 ILE A O 1
ATOM 1473 N N . GLY A 1 181 ? 18.460 53.719 54.508 1.00 19.46 181 GLY A N 1
ATOM 1474 C CA . GLY A 1 181 ? 18.364 53.573 55.934 1.00 19.68 181 GLY A CA 1
ATOM 1475 C C . GLY A 1 181 ? 17.329 54.434 56.626 1.00 25.64 181 GLY A C 1
ATOM 1476 O O . GLY A 1 181 ? 16.717 53.995 57.560 1.00 27.48 181 GLY A O 1
ATOM 1477 N N . GLY A 1 182 ? 17.146 55.656 56.150 1.00 23.51 182 GLY A N 1
ATOM 1478 C CA . GLY A 1 182 ? 16.283 56.604 56.809 1.00 22.64 182 GLY A CA 1
ATOM 1479 C C . GLY A 1 182 ? 16.479 58.088 56.571 1.00 26.48 182 GLY A C 1
ATOM 1480 O O . GLY A 1 182 ? 15.639 58.860 56.924 1.00 26.87 182 GLY A O 1
ATOM 1481 N N . ALA A 1 183 ? 17.549 58.485 55.917 1.00 23.80 183 ALA A N 1
ATOM 1482 C CA . ALA A 1 183 ? 17.674 59.862 55.454 1.00 24.78 183 ALA A CA 1
ATOM 1483 C C . ALA A 1 183 ? 16.618 60.215 54.389 1.00 23.46 183 ALA A C 1
ATOM 1484 O O . ALA A 1 183 ? 16.231 59.389 53.603 1.00 23.78 183 ALA A O 1
ATOM 1486 N N . ASP A 1 184 ? 16.151 61.449 54.416 1.00 22.88 184 ASP A N 1
ATOM 1487 C CA . ASP A 1 184 ? 15.174 61.952 53.470 1.00 18.54 184 ASP A CA 1
ATOM 1488 C C . ASP A 1 184 ? 15.735 62.712 52.264 1.00 24.69 184 ASP A C 1
ATOM 1489 O O . ASP A 1 184 ? 15.058 62.891 51.296 1.00 24.68 184 ASP A O 1
ATOM 1494 N N . ALA A 1 185 ? 16.971 63.163 52.356 1.00 19.71 185 ALA A N 1
ATOM 1495 C CA . ALA A 1 185 ? 17.617 63.872 51.281 1.00 21.14 185 ALA A CA 1
ATOM 1496 C C . ALA A 1 185 ? 19.121 63.883 51.447 1.00 23.15 185 ALA A C 1
ATOM 1497 O O . ALA A 1 185 ? 19.610 63.589 52.497 1.00 25.20 185 ALA A O 1
ATOM 1499 N N . THR A 1 186 ? 19.835 64.249 50.395 1.00 18.05 186 THR A N 1
ATOM 1500 C CA . THR A 1 186 ? 21.279 64.457 50.450 1.00 19.58 186 THR A CA 1
ATOM 1501 C C . THR A 1 186 ? 21.649 65.874 50.021 1.00 22.20 186 THR A C 1
ATOM 1502 O O . THR A 1 186 ? 20.899 66.513 49.285 1.00 22.83 186 THR A O 1
ATOM 1506 N N . SER A 1 187 ? 22.824 66.344 50.439 1.00 22.63 187 SER A N 1
ATOM 1507 C CA . SER A 1 187 ? 23.413 67.541 49.863 1.00 22.65 187 SER A CA 1
ATOM 1508 C C . SER A 1 187 ? 24.165 67.274 48.572 1.00 24.20 187 SER A C 1
ATOM 1509 O O . SER A 1 187 ? 24.466 68.203 47.830 1.00 22.30 187 SER A O 1
ATOM 1512 N N . ASN A 1 188 ? 24.512 66.022 48.315 1.00 22.57 188 ASN A N 1
ATOM 1513 C CA . ASN A 1 188 ? 25.450 65.699 47.252 1.00 21.74 188 ASN A CA 1
ATOM 1514 C C . ASN A 1 188 ? 24.753 65.645 45.892 1.00 26.48 188 ASN A C 1
ATOM 1515 O O . ASN A 1 188 ? 23.921 64.770 45.642 1.00 22.96 188 ASN A O 1
ATOM 1520 N N . VAL A 1 189 ? 25.083 66.598 45.027 1.00 22.05 189 VAL A N 1
ATOM 1521 C CA . VAL A 1 189 ? 24.357 66.764 43.767 1.00 21.69 189 VAL A CA 1
ATOM 1522 C C . VAL A 1 189 ? 24.573 65.579 42.816 1.00 15.34 189 VAL A C 1
ATOM 1523 O O . VAL A 1 189 ? 23.606 65.084 42.225 1.00 20.64 189 VAL A O 1
ATOM 1527 N N . ARG A 1 190 ? 25.807 65.094 42.731 1.00 23.26 190 ARG A N 1
ATOM 1528 C CA . ARG A 1 190 ? 26.123 63.905 41.929 1.00 19.20 190 ARG A CA 1
ATOM 1529 C C . ARG A 1 190 ? 25.313 62.684 42.361 1.00 24.97 190 ARG A C 1
ATOM 1530 O O . ARG A 1 190 ? 24.859 61.906 41.510 1.00 24.34 190 ARG A O 1
ATOM 1538 N N . ALA A 1 191 ? 25.153 62.490 43.675 1.00 27.36 191 ALA A N 1
ATOM 1539 C CA . ALA A 1 191 ? 24.348 61.374 44.175 1.00 26.24 191 ALA A CA 1
ATOM 1540 C C . ALA A 1 191 ? 22.902 61.505 43.705 1.00 26.99 191 ALA A C 1
ATOM 1541 O O . ALA A 1 191 ? 22.264 60.510 43.326 1.00 25.58 191 ALA A O 1
ATOM 1543 N N . GLY A 1 192 ? 22.389 62.735 43.737 1.00 24.61 192 GLY A N 1
ATOM 1544 C CA . GLY A 1 192 ? 21.086 63.039 43.158 1.00 25.85 192 GLY A CA 1
ATOM 1545 C C . GLY A 1 192 ? 21.029 62.669 41.682 1.00 26.23 192 GLY A C 1
ATOM 1546 O O . GLY A 1 192 ? 20.077 62.015 41.227 1.00 27.10 192 GLY A O 1
ATOM 1547 N N . LYS A 1 193 ? 22.072 63.054 40.945 1.00 21.71 193 LYS A N 1
ATOM 1548 C CA . LYS A 1 193 ? 22.120 62.857 39.490 1.00 21.91 193 LYS A CA 1
ATOM 1549 C C . LYS A 1 193 ? 22.107 61.367 39.113 1.00 30.57 193 LYS A C 1
ATOM 1550 O O . LYS A 1 193 ? 21.345 60.938 38.246 1.00 25.17 193 LYS A O 1
ATOM 1556 N N . ILE A 1 194 ? 22.926 60.581 39.793 1.00 21.84 194 ILE A N 1
ATOM 1557 C CA . ILE A 1 194 ? 23.164 59.216 39.362 1.00 25.09 194 ILE A CA 1
ATOM 1558 C C . ILE A 1 194 ? 22.284 58.201 40.101 1.00 29.48 194 ILE A C 1
ATOM 1559 O O . ILE A 1 194 ? 22.099 57.104 39.614 1.00 24.73 194 ILE A O 1
ATOM 1564 N N . PHE A 1 195 ? 21.734 58.562 41.258 1.00 23.79 195 PHE A N 1
ATOM 1565 C CA . PHE A 1 195 ? 20.904 57.630 42.024 1.00 24.07 195 PHE A CA 1
ATOM 1566 C C . PHE A 1 195 ? 19.445 58.074 42.140 1.00 31.16 195 PHE A C 1
ATOM 1567 O O . PHE A 1 195 ? 18.574 57.259 42.464 1.00 27.59 195 PHE A O 1
ATOM 1575 N N . GLY A 1 196 ? 19.171 59.349 41.875 1.00 26.91 196 GLY A N 1
ATOM 1576 C CA . GLY A 1 196 ? 17.816 59.878 42.010 1.00 28.28 196 GLY A CA 1
ATOM 1577 C C . GLY A 1 196 ? 17.369 60.229 43.424 1.00 27.37 196 GLY A C 1
ATOM 1578 O O . GLY A 1 196 ? 16.183 60.372 43.681 1.00 32.84 196 GLY A O 1
ATOM 1579 N N . ILE A 1 197 ? 18.317 60.445 44.325 1.00 28.33 197 ILE A N 1
ATOM 1580 C CA . ILE A 1 197 ? 18.004 60.847 45.681 1.00 25.29 197 ILE A CA 1
ATOM 1581 C C . ILE A 1 197 ? 17.602 62.339 45.648 1.00 20.38 197 ILE A C 1
ATOM 1582 O O . ILE A 1 197 ? 18.221 63.105 44.901 1.00 25.82 197 ILE A O 1
ATOM 1587 N N . PRO A 1 198 ? 16.595 62.754 46.444 1.00 27.08 198 PRO A N 1
ATOM 1588 C CA . PRO A 1 198 ? 16.310 64.198 46.553 1.00 27.59 198 PRO A CA 1
ATOM 1589 C C . PRO A 1 198 ? 17.493 64.983 47.109 1.00 25.22 198 PRO A C 1
ATOM 1590 O O . PRO A 1 198 ? 18.174 64.515 48.015 1.00 24.78 198 PRO A O 1
ATOM 1594 N N . VAL A 1 199 ? 17.735 66.167 46.558 1.00 24.59 199 VAL A N 1
ATOM 1595 C CA . VAL A 1 199 ? 18.889 66.971 46.917 1.00 19.91 199 VAL A CA 1
ATOM 1596 C C . VAL A 1 199 ? 18.382 68.235 47.600 1.00 25.22 199 VAL A C 1
ATOM 1597 O O . VAL A 1 199 ? 17.366 68.803 47.190 1.00 24.71 199 VAL A O 1
ATOM 1601 N N . SER A 1 200 ? 19.080 68.673 48.640 1.00 24.59 200 SER A N 1
ATOM 1602 C CA A SER A 1 200 ? 18.662 69.864 49.387 0.50 26.11 200 SER A CA 1
ATOM 1603 C CA B SER A 1 200 ? 18.664 69.846 49.413 0.50 25.72 200 SER A CA 1
ATOM 1604 C C . SER A 1 200 ? 19.852 70.709 49.821 1.00 29.99 200 SER A C 1
ATOM 1605 O O . SER A 1 200 ? 20.981 70.258 49.828 1.00 23.25 200 SER A O 1
ATOM 1610 N N . GLY A 1 201 ? 19.576 71.959 50.166 1.00 25.96 201 GLY A N 1
ATOM 1611 C CA . GLY A 1 201 ? 20.593 72.860 50.698 1.00 33.01 201 GLY A CA 1
ATOM 1612 C C . GLY A 1 201 ? 20.400 74.237 50.110 1.00 33.11 201 GLY A C 1
ATOM 1613 O O . GLY A 1 201 ? 20.109 74.357 48.934 1.00 37.04 201 GLY A O 1
ATOM 1614 N N . THR A 1 202 ? 20.560 75.278 50.920 1.00 27.27 202 THR A N 1
ATOM 1615 C CA . THR A 1 202 ? 20.403 76.633 50.400 1.00 30.37 202 THR A CA 1
ATOM 1616 C C . THR A 1 202 ? 21.732 77.345 50.298 1.00 19.50 202 THR A C 1
ATOM 1617 O O . THR A 1 202 ? 22.321 77.356 49.236 1.00 29.17 202 THR A O 1
ATOM 1621 N N . HIS A 1 203 ? 22.219 77.925 51.397 1.00 27.36 203 HIS A N 1
ATOM 1622 C CA . HIS A 1 203 ? 23.499 78.643 51.359 1.00 28.55 203 HIS A CA 1
ATOM 1623 C C . HIS A 1 203 ? 24.362 78.363 52.575 1.00 30.03 203 HIS A C 1
ATOM 1624 O O . HIS A 1 203 ? 23.887 77.800 53.557 1.00 26.99 203 HIS A O 1
ATOM 1631 N N . ALA A 1 204 ? 25.623 78.784 52.481 1.00 25.71 204 ALA A N 1
ATOM 1632 C CA . ALA A 1 204 ? 26.641 78.595 53.520 1.00 29.95 204 ALA A CA 1
ATOM 1633 C C . ALA A 1 204 ? 27.047 79.954 54.073 1.00 23.72 204 ALA A C 1
ATOM 1634 O O . ALA A 1 204 ? 26.536 80.982 53.618 1.00 23.06 204 ALA A O 1
ATOM 1636 N N . HIS A 1 205 ? 27.981 79.982 55.025 1.00 21.66 205 HIS A N 1
ATOM 1637 C CA . HIS A 1 205 ? 28.429 81.263 55.623 1.00 23.07 205 HIS A CA 1
ATOM 1638 C C . HIS A 1 205 ? 29.119 82.204 54.611 1.00 22.29 205 HIS A C 1
ATOM 1639 O O . HIS A 1 205 ? 29.082 83.423 54.767 1.00 21.48 205 HIS A O 1
ATOM 1646 N N . SER A 1 206 ? 29.810 81.630 53.640 1.00 22.91 206 SER A N 1
ATOM 1647 C CA . SER A 1 206 ? 30.558 82.403 52.654 1.00 26.64 206 SER A CA 1
ATOM 1648 C C . SER A 1 206 ? 29.706 83.430 51.896 1.00 25.47 206 SER A C 1
ATOM 1649 O O . SER A 1 206 ? 30.194 84.516 51.597 1.00 25.37 206 SER A O 1
ATOM 1652 N N . LEU A 1 207 ? 28.450 83.095 51.593 1.00 26.04 207 LEU A N 1
ATOM 1653 C CA . LEU A 1 207 ? 27.521 84.054 50.957 1.00 25.62 207 LEU A CA 1
ATOM 1654 C C . LEU A 1 207 ? 27.352 85.269 51.840 1.00 24.67 207 LEU A C 1
ATOM 1655 O O . LEU A 1 207 ? 27.382 86.395 51.354 1.00 24.14 207 LEU A O 1
ATOM 1660 N N . VAL A 1 208 ? 27.134 85.034 53.128 1.00 22.88 208 VAL A N 1
ATOM 1661 C CA . VAL A 1 208 ? 26.922 86.114 54.096 1.00 21.18 208 VAL A CA 1
ATOM 1662 C C . VAL A 1 208 ? 28.204 86.959 54.244 1.00 27.21 208 VAL A C 1
ATOM 1663 O O . VAL A 1 208 ? 28.161 88.201 54.200 1.00 29.55 208 VAL A O 1
ATOM 1667 N N . GLN A 1 209 ? 29.345 86.289 54.393 1.00 21.49 209 GLN A N 1
ATOM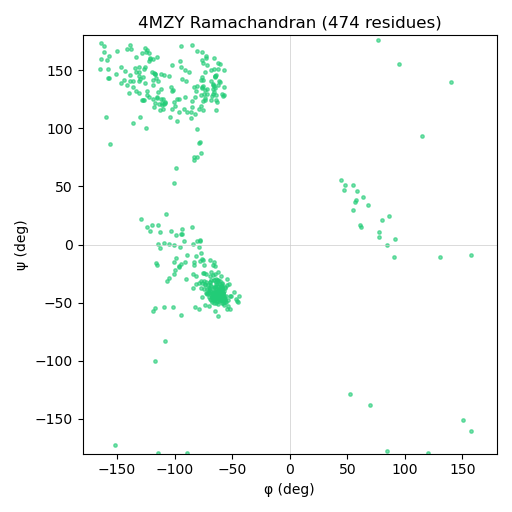 1668 C CA . GLN A 1 209 ? 30.635 87.000 54.509 1.00 30.04 209 GLN A CA 1
ATOM 1669 C C . GLN A 1 209 ? 30.976 87.788 53.229 1.00 31.34 209 GLN A C 1
ATOM 1670 O O . GLN A 1 209 ? 31.615 88.833 53.309 1.00 31.81 209 GLN A O 1
ATOM 1676 N N . SER A 1 210 ? 30.529 87.309 52.066 1.00 24.63 210 SER A N 1
ATOM 1677 C CA . SER A 1 210 ? 30.762 88.035 50.807 1.00 24.36 210 SER A CA 1
ATOM 1678 C C . SER A 1 210 ? 30.101 89.412 50.771 1.00 34.12 210 SER A C 1
ATOM 1679 O O . SER A 1 210 ? 30.543 90.275 50.019 1.00 34.18 210 SER A O 1
ATOM 1682 N N . TYR A 1 211 ? 29.054 89.609 51.569 1.00 30.28 211 TYR A N 1
ATOM 1683 C CA . TYR A 1 211 ? 28.383 90.908 51.703 1.00 31.71 211 TYR A CA 1
ATOM 1684 C C . TYR A 1 211 ? 28.808 91.643 52.975 1.00 32.44 211 TYR A C 1
ATOM 1685 O O . TYR A 1 211 ? 28.718 92.854 53.052 1.00 33.49 211 TYR A O 1
ATOM 1694 N N . GLY A 1 212 ? 29.249 90.905 53.988 1.00 30.89 212 GLY A N 1
ATOM 1695 C CA . GLY A 1 212 ? 29.585 91.495 55.278 1.00 31.16 212 GLY A CA 1
ATOM 1696 C C . GLY A 1 212 ? 28.379 91.818 56.139 1.00 33.27 212 GLY A C 1
ATOM 1697 O O . GLY A 1 212 ? 28.513 92.505 57.145 1.00 31.06 212 GLY A O 1
ATOM 1698 N N . ASN A 1 213 ? 27.189 91.347 55.754 1.00 33.21 213 ASN A N 1
ATOM 1699 C CA . ASN A 1 213 ? 26.029 91.431 56.632 1.00 30.14 213 ASN A CA 1
ATOM 1700 C C . ASN A 1 213 ? 24.879 90.538 56.201 1.00 26.02 213 ASN A C 1
ATOM 1701 O O . ASN A 1 213 ? 24.694 90.249 55.009 1.00 26.76 213 ASN A O 1
ATOM 1706 N N . ASP A 1 214 ? 24.116 90.125 57.212 1.00 25.26 214 ASP A N 1
ATOM 1707 C CA . ASP A 1 214 ? 23.065 89.133 57.052 1.00 25.07 214 ASP A CA 1
ATOM 1708 C C . ASP A 1 214 ? 21.964 89.617 56.121 1.00 29.00 214 ASP A C 1
ATOM 1709 O O . ASP A 1 214 ? 21.575 88.912 55.212 1.00 23.26 214 ASP A O 1
ATOM 1714 N N . TYR A 1 215 ? 21.481 90.834 56.345 1.00 22.57 215 TYR A N 1
ATOM 1715 C CA . TYR A 1 215 ? 20.318 91.335 55.610 1.00 24.05 215 TYR A CA 1
ATOM 1716 C C . TYR A 1 215 ? 20.560 91.347 54.107 1.00 17.58 215 TYR A C 1
ATOM 1717 O O . TYR A 1 215 ? 19.736 90.870 53.321 1.00 22.32 215 TYR A O 1
ATOM 1726 N N . GLU A 1 216 ? 21.707 91.870 53.687 1.00 22.86 216 GLU A N 1
ATOM 1727 C CA . GLU A 1 216 ? 21.992 91.978 52.264 1.00 25.36 216 GLU A CA 1
ATOM 1728 C C . GLU A 1 216 ? 22.217 90.612 51.610 1.00 29.10 216 GLU A C 1
ATOM 1729 O O . GLU A 1 216 ? 21.826 90.421 50.483 1.00 24.20 216 GLU A O 1
ATOM 1735 N N . ALA A 1 217 ? 22.826 89.666 52.322 1.00 24.40 217 ALA A N 1
ATOM 1736 C CA . ALA A 1 217 ? 23.035 88.310 51.801 1.00 29.52 217 ALA A CA 1
ATOM 1737 C C . ALA A 1 217 ? 21.693 87.558 51.668 1.00 17.05 217 ALA A C 1
ATOM 1738 O O . ALA A 1 217 ? 21.435 86.861 50.673 1.00 23.68 217 ALA A O 1
ATOM 1740 N N . PHE A 1 218 ? 20.857 87.687 52.683 1.00 22.65 218 PHE A N 1
ATOM 1741 C CA . PHE A 1 218 ? 19.562 87.026 52.672 1.00 22.24 218 PHE A CA 1
ATOM 1742 C C . PHE A 1 218 ? 18.674 87.607 51.564 1.00 31.06 218 PHE A C 1
ATOM 1743 O O . PHE A 1 218 ? 17.973 86.880 50.861 1.00 21.91 218 PHE A O 1
ATOM 1751 N N . MET A 1 219 ? 18.706 88.922 51.406 1.00 24.62 219 MET A N 1
ATOM 1752 C CA . MET A 1 219 ? 17.966 89.562 50.301 1.00 24.00 219 MET A CA 1
ATOM 1753 C C . MET A 1 219 ? 18.489 89.092 48.959 1.00 22.71 219 MET A C 1
ATOM 1754 O O . MET A 1 219 ? 17.699 88.828 48.058 1.00 25.42 219 MET A O 1
ATOM 1759 N N . ALA A 1 220 ? 19.822 88.957 48.819 1.00 24.22 220 ALA A N 1
ATOM 1760 C CA . ALA A 1 220 ? 20.410 88.468 47.581 1.00 19.36 220 ALA A CA 1
ATOM 1761 C C . ALA A 1 220 ? 19.906 87.064 47.267 1.00 28.46 220 ALA A C 1
ATOM 1762 O O . ALA A 1 220 ? 19.597 86.747 46.113 1.00 22.30 220 ALA A O 1
ATOM 1764 N N . TYR A 1 221 ? 19.859 86.221 48.297 1.00 26.71 221 TYR A N 1
ATOM 1765 C CA . TYR A 1 221 ? 19.402 84.837 48.132 1.00 22.61 221 TYR A CA 1
ATOM 1766 C C . TYR A 1 221 ? 17.905 84.832 47.777 1.00 16.31 221 TYR A C 1
ATOM 1767 O O . TYR A 1 221 ? 17.469 84.101 46.876 1.00 24.93 221 TYR A O 1
ATOM 1776 N N . ALA A 1 222 ? 17.130 85.644 48.491 1.00 21.66 222 ALA A N 1
ATOM 1777 C CA . ALA A 1 222 ? 15.683 85.761 48.256 1.00 19.78 222 ALA A CA 1
ATOM 1778 C C . ALA A 1 222 ? 15.327 86.320 46.868 1.00 28.38 222 ALA A C 1
ATOM 1779 O O . ALA A 1 222 ? 14.345 85.909 46.276 1.00 24.63 222 ALA A O 1
ATOM 1781 N N . LYS A 1 223 ? 16.141 87.225 46.338 1.00 24.98 223 LYS A N 1
ATOM 1782 C CA . LYS A 1 223 ? 15.929 87.744 44.973 1.00 23.38 223 LYS A CA 1
ATOM 1783 C C . LYS A 1 223 ? 16.135 86.699 43.883 1.00 31.31 223 LYS A C 1
ATOM 1784 O O . LYS A 1 223 ? 15.555 86.814 42.815 1.00 34.73 223 LYS A O 1
ATOM 1790 N N . THR A 1 224 ? 16.955 85.690 44.164 1.00 21.73 224 THR A N 1
ATOM 1791 C CA . THR A 1 224 ? 17.398 84.730 43.159 1.00 21.29 224 THR A CA 1
ATOM 1792 C C . THR A 1 224 ? 16.857 83.310 43.372 1.00 25.49 224 THR A C 1
ATOM 1793 O O . THR A 1 224 ? 17.132 82.436 42.564 1.00 28.44 224 THR A O 1
ATOM 1797 N N . HIS A 1 225 ? 16.115 83.086 44.453 1.00 26.46 225 HIS A N 1
ATOM 1798 C CA . HIS A 1 225 ? 15.552 81.752 44.777 1.00 27.13 225 HIS A CA 1
ATOM 1799 C C . HIS A 1 225 ? 14.177 81.872 45.395 1.00 24.62 225 HIS A C 1
ATOM 1800 O O . HIS A 1 225 ? 13.903 82.826 46.135 1.00 30.51 225 HIS A O 1
ATOM 1807 N N . ARG A 1 226 ? 13.335 80.872 45.156 1.00 26.28 226 ARG A N 1
ATOM 1808 C CA A ARG A 1 226 ? 12.018 80.849 45.798 0.50 31.52 226 ARG A CA 1
ATOM 1809 C CA B ARG A 1 226 ? 12.006 80.783 45.760 0.50 27.49 226 ARG A CA 1
ATOM 1810 C C . ARG A 1 226 ? 12.070 80.212 47.188 1.00 27.34 226 ARG A C 1
ATOM 1811 O O . ARG A 1 226 ? 11.538 80.792 48.137 1.00 26.19 226 ARG A O 1
ATOM 1826 N N . ASP A 1 227 ? 12.705 79.045 47.318 1.00 26.06 227 ASP A N 1
ATOM 1827 C CA . ASP A 1 227 ? 12.742 78.322 48.611 1.00 28.03 227 ASP A CA 1
ATOM 1828 C C . ASP A 1 227 ? 13.897 78.817 49.502 1.00 20.15 227 ASP A C 1
ATOM 1829 O O . ASP A 1 227 ? 15.081 78.598 49.216 1.00 30.38 227 ASP A O 1
ATOM 1834 N N . CYS A 1 228 ? 13.544 79.524 50.558 1.00 24.17 228 CYS A N 1
ATOM 1835 C CA . CYS A 1 228 ? 14.522 80.218 51.372 1.00 21.01 228 CYS A CA 1
ATOM 1836 C C . CYS A 1 228 ? 14.645 79.619 52.782 1.00 25.81 228 CYS A C 1
ATOM 1837 O O . CYS A 1 228 ? 13.701 79.675 53.576 1.00 20.50 228 CYS A O 1
ATOM 1840 N N . VAL A 1 229 ? 15.833 79.078 53.065 1.00 22.90 229 VAL A N 1
ATOM 1841 C CA . VAL A 1 229 ? 16.292 78.795 54.427 1.00 20.96 229 VAL A CA 1
ATOM 1842 C C . VAL A 1 229 ? 17.532 79.647 54.640 1.00 19.40 229 VAL A C 1
ATOM 1843 O O . VAL A 1 229 ? 18.518 79.500 53.925 1.00 23.60 229 VAL A O 1
ATOM 1847 N N . PHE A 1 230 ? 17.472 80.550 55.615 1.00 20.38 230 PHE A N 1
ATOM 1848 C CA . PHE A 1 230 ? 18.561 81.468 55.900 1.00 17.42 230 PHE A CA 1
ATOM 1849 C C . PHE A 1 230 ? 19.429 80.944 57.060 1.00 20.24 230 PHE A C 1
ATOM 1850 O O . PHE A 1 230 ? 18.917 80.631 58.138 1.00 22.59 230 PHE A O 1
ATOM 1858 N N . LEU A 1 231 ? 20.731 80.818 56.806 1.00 19.90 231 LEU A N 1
ATOM 1859 C CA . LEU A 1 231 ? 21.724 80.481 57.837 1.00 19.24 231 LEU A CA 1
ATOM 1860 C C . LEU A 1 231 ? 22.043 81.736 58.637 1.00 29.75 231 LEU A C 1
ATOM 1861 O O . LEU A 1 231 ? 22.547 82.700 58.090 1.00 22.83 231 LEU A O 1
ATOM 1866 N N . VAL A 1 232 ? 21.726 81.716 59.924 1.00 28.27 232 VAL A N 1
ATOM 1867 C CA . VAL A 1 232 ? 21.685 82.931 60.732 1.00 25.10 232 VAL A CA 1
ATOM 1868 C C . VAL A 1 232 ? 22.847 83.174 61.714 1.00 31.70 232 VAL A C 1
ATOM 1869 O O . VAL A 1 232 ? 22.890 84.206 62.394 1.00 22.77 232 VAL A O 1
ATOM 1873 N N . ASP A 1 233 ? 23.816 82.270 61.758 1.00 24.18 233 ASP A N 1
ATOM 1874 C CA . ASP A 1 233 ? 24.829 82.343 62.810 1.00 31.92 233 ASP A CA 1
ATOM 1875 C C . ASP A 1 233 ? 26.209 82.798 62.352 1.00 29.34 233 ASP A C 1
ATOM 1876 O O . ASP A 1 233 ? 27.206 82.474 62.996 1.00 27.64 233 ASP A O 1
ATOM 1881 N N . THR A 1 234 ? 26.287 83.576 61.274 1.00 28.14 234 THR A N 1
ATOM 1882 C CA . THR A 1 234 ? 27.588 84.037 60.795 1.00 29.54 234 THR A CA 1
ATOM 1883 C C . THR A 1 234 ? 28.210 84.983 61.848 1.00 26.22 234 THR A C 1
ATOM 1884 O O . THR A 1 234 ? 29.396 84.886 62.153 1.00 28.20 234 THR A O 1
ATOM 1888 N N . TYR A 1 235 ? 27.397 85.880 62.396 1.00 27.38 235 TYR A N 1
ATOM 1889 C CA . TYR A 1 235 ? 27.881 86.935 63.288 1.00 27.44 235 TYR A CA 1
ATOM 1890 C C . TYR A 1 235 ? 27.254 86.811 64.663 1.00 31.23 235 TYR A C 1
ATOM 1891 O O . TYR A 1 235 ? 27.954 86.695 65.659 1.00 28.86 235 TYR A O 1
ATOM 1900 N N . ASP A 1 236 ? 25.927 86.830 64.705 1.00 32.10 236 ASP A N 1
ATOM 1901 C CA . ASP A 1 236 ? 25.175 86.682 65.945 1.00 28.27 236 ASP A CA 1
ATOM 1902 C C . ASP A 1 236 ? 23.751 86.244 65.642 1.00 25.75 236 ASP A C 1
ATOM 1903 O O . ASP A 1 236 ? 22.924 87.019 65.130 1.00 26.28 236 ASP A O 1
ATOM 1908 N N . THR A 1 237 ? 23.468 85.001 65.988 1.00 22.77 237 THR A N 1
ATOM 1909 C CA . THR A 1 237 ? 22.181 84.387 65.715 1.00 25.93 237 THR A CA 1
ATOM 1910 C C . THR A 1 237 ? 21.000 85.214 66.208 1.00 33.05 237 THR A C 1
ATOM 1911 O O . THR A 1 237 ? 20.101 85.558 65.427 1.00 26.08 237 THR A O 1
ATOM 1915 N N . LEU A 1 238 ? 20.994 85.540 67.495 1.00 31.90 238 LEU A N 1
ATOM 1916 C CA . LEU A 1 238 ? 19.830 86.203 68.080 1.00 30.12 238 LEU A CA 1
ATOM 1917 C C . LEU A 1 238 ? 19.738 87.678 67.753 1.00 27.11 238 LEU A C 1
ATOM 1918 O O . LEU A 1 238 ? 18.625 88.230 67.598 1.00 26.83 238 LEU A O 1
ATOM 1923 N N . LYS A 1 239 ? 20.881 88.336 67.708 1.00 30.94 239 LYS A N 1
ATOM 1924 C CA . LYS A 1 239 ? 20.913 89.769 67.519 1.00 32.31 239 LYS A CA 1
ATOM 1925 C C . LYS A 1 239 ? 20.987 90.255 66.079 1.00 38.46 239 LYS A C 1
ATOM 1926 O O . LYS A 1 239 ? 20.515 91.310 65.778 1.00 36.41 239 LYS A O 1
ATOM 1932 N N . ALA A 1 240 ? 21.591 89.475 65.203 1.00 29.28 240 ALA A N 1
ATOM 1933 C CA . ALA A 1 240 ? 21.784 89.893 63.809 1.00 34.48 240 ALA A CA 1
ATOM 1934 C C . ALA A 1 240 ? 21.047 89.008 62.800 1.00 31.76 240 ALA A C 1
ATOM 1935 O O . ALA A 1 240 ? 20.294 89.504 61.969 1.00 26.26 240 ALA A O 1
ATOM 1937 N N . GLY A 1 241 ? 21.290 87.699 62.864 1.00 23.35 241 GLY A N 1
ATOM 1938 C CA . GLY A 1 241 ? 20.783 86.766 61.855 1.00 23.11 241 GLY A CA 1
ATOM 1939 C C . GLY A 1 241 ? 19.276 86.614 61.783 1.00 20.95 241 GLY A C 1
ATOM 1940 O O . GLY A 1 241 ? 18.657 86.854 60.724 1.00 25.09 241 GLY A O 1
ATOM 1941 N N . VAL A 1 242 ? 18.673 86.240 62.903 1.00 23.80 242 VAL A N 1
ATOM 1942 C CA . VAL A 1 242 ? 17.246 85.993 62.936 1.00 19.51 242 VAL A CA 1
ATOM 1943 C C . VAL A 1 242 ? 16.431 87.276 62.670 1.00 26.42 242 VAL A C 1
ATOM 1944 O O . VAL A 1 242 ? 15.525 87.229 61.874 1.00 23.60 242 VAL A O 1
ATOM 1948 N N . PRO A 1 243 ? 16.769 88.410 63.306 1.00 29.46 243 PRO A N 1
ATOM 1949 C CA . PRO A 1 243 ? 16.032 89.636 62.933 1.00 28.06 243 PRO A CA 1
ATOM 1950 C C . PRO A 1 243 ? 16.185 89.998 61.453 1.00 24.66 243 PRO A C 1
ATOM 1951 O O . PRO A 1 243 ? 15.227 90.451 60.836 1.00 28.06 243 PRO A O 1
ATOM 1955 N N . SER A 1 244 ? 17.356 89.753 60.866 1.00 24.31 244 SER A N 1
ATOM 1956 C CA . SER A 1 244 ? 17.542 90.006 59.444 1.00 23.18 244 SER A CA 1
ATOM 1957 C C . SER A 1 244 ? 16.696 89.104 58.579 1.00 31.25 244 SER A C 1
ATOM 1958 O O . SER A 1 244 ? 16.105 89.555 57.608 1.00 23.15 244 SER A O 1
ATOM 1961 N N . ALA A 1 245 ? 16.617 87.833 58.946 1.00 24.80 245 ALA A N 1
ATOM 1962 C CA . ALA A 1 245 ? 15.793 86.865 58.237 1.00 22.48 245 ALA A CA 1
ATOM 1963 C C . ALA A 1 245 ? 14.328 87.284 58.239 1.00 20.29 245 ALA A C 1
ATOM 1964 O O . ALA A 1 245 ? 13.645 87.228 57.209 1.00 26.43 245 ALA A O 1
ATOM 1966 N N . ILE A 1 246 ? 13.858 87.672 59.419 1.00 23.14 246 ILE A N 1
ATOM 1967 C CA . ILE A 1 246 ? 12.492 88.142 59.603 1.00 29.11 246 ILE A CA 1
ATOM 1968 C C . ILE A 1 246 ? 12.247 89.364 58.737 1.00 28.74 246 ILE A C 1
ATOM 1969 O O . ILE A 1 246 ? 11.211 89.464 58.105 1.00 27.54 246 ILE A O 1
ATOM 1974 N N . ARG A 1 247 ? 13.201 90.280 58.685 1.00 31.57 247 ARG A N 1
ATOM 1975 C CA . ARG A 1 247 ? 13.004 91.473 57.868 1.00 26.41 247 ARG A CA 1
ATOM 1976 C C . ARG A 1 247 ? 12.858 91.103 56.387 1.00 27.43 247 ARG A C 1
ATOM 1977 O O . ARG A 1 247 ? 11.927 91.557 55.720 1.00 28.63 247 ARG A O 1
ATOM 1985 N N . VAL A 1 248 ? 13.732 90.238 55.882 1.00 24.19 248 VAL A N 1
ATOM 1986 C CA . VAL A 1 248 ? 13.641 89.826 54.493 1.00 21.68 248 VAL A CA 1
ATOM 1987 C C . VAL A 1 248 ? 12.296 89.144 54.183 1.00 28.70 248 VAL A C 1
ATOM 1988 O O . VAL A 1 248 ? 11.640 89.445 53.183 1.00 25.33 248 VAL A O 1
ATOM 1992 N N . ALA A 1 249 ? 11.874 88.245 55.054 1.00 25.54 249 ALA A N 1
ATOM 1993 C CA . ALA A 1 249 ? 10.636 87.528 54.865 1.00 29.44 249 ALA A CA 1
ATOM 1994 C C . ALA A 1 249 ? 9.427 88.481 54.826 1.00 27.10 249 ALA A C 1
ATOM 1995 O O . ALA A 1 249 ? 8.476 88.226 54.092 1.00 31.65 249 ALA A O 1
ATOM 1997 N N . ARG A 1 250 ? 9.452 89.533 55.639 1.00 26.12 250 ARG A N 1
ATOM 1998 C CA . ARG A 1 250 ? 8.351 90.511 55.651 1.00 31.33 250 ARG A CA 1
ATOM 1999 C C . ARG A 1 250 ? 8.346 91.330 54.375 1.00 32.32 250 ARG A C 1
ATOM 2000 O O . ARG A 1 250 ? 7.294 91.600 53.810 1.00 37.37 250 ARG A O 1
ATOM 2008 N N . GLU A 1 251 ? 9.528 91.725 53.927 1.00 27.38 251 GLU A N 1
ATOM 2009 C CA . GLU A 1 251 ? 9.647 92.560 52.734 1.00 33.34 251 GLU A CA 1
ATOM 2010 C C . GLU A 1 251 ? 9.281 91.813 51.465 1.00 41.23 251 GLU A C 1
ATOM 2011 O O . GLU A 1 251 ? 8.640 92.374 50.587 1.00 33.25 251 GLU A O 1
ATOM 2017 N N . MET A 1 252 ? 9.659 90.541 51.386 1.00 26.74 252 MET A N 1
ATOM 2018 C CA . MET A 1 252 ? 9.394 89.723 50.200 1.00 31.16 252 MET A CA 1
ATOM 2019 C C . MET A 1 252 ? 7.992 89.151 50.148 1.00 27.87 252 MET A C 1
ATOM 2020 O O . MET A 1 252 ? 7.497 88.835 49.059 1.00 33.36 252 MET A O 1
ATOM 2025 N N . GLY A 1 253 ? 7.369 88.950 51.305 1.00 31.78 253 GLY A N 1
ATOM 2026 C CA . GLY A 1 253 ? 6.018 88.376 51.356 1.00 31.48 253 GLY A CA 1
ATOM 2027 C C . GLY A 1 253 ? 5.857 87.078 50.597 1.00 40.16 253 GLY A C 1
ATOM 2028 O O . GLY A 1 253 ? 6.648 86.150 50.766 1.00 32.56 253 GLY A O 1
ATOM 2029 N N . ASP A 1 254 ? 4.843 87.008 49.734 1.00 32.03 254 ASP A N 1
ATOM 2030 C CA . ASP A 1 254 ? 4.538 85.763 48.993 1.00 31.82 254 ASP A CA 1
ATOM 2031 C C . ASP A 1 254 ? 5.422 85.524 47.759 1.00 26.97 254 ASP A C 1
ATOM 2032 O O . ASP A 1 254 ? 5.248 84.542 47.036 1.00 30.87 254 ASP A O 1
ATOM 2037 N N . LYS A 1 255 ? 6.388 86.408 47.523 1.00 27.59 255 LYS A N 1
ATOM 2038 C CA . LYS A 1 255 ? 7.341 86.222 46.450 1.00 27.18 255 LYS A CA 1
ATOM 2039 C C . LYS A 1 255 ? 8.402 85.160 46.774 1.00 30.23 255 LYS A C 1
ATOM 2040 O O . LYS A 1 255 ? 9.119 84.734 45.880 1.00 30.84 255 LYS A O 1
ATOM 2046 N N . ILE A 1 256 ? 8.499 84.748 48.034 1.00 28.83 256 ILE A N 1
ATOM 2047 C CA . ILE A 1 256 ? 9.350 83.612 48.408 1.00 29.01 256 ILE A CA 1
ATOM 2048 C C . ILE A 1 256 ? 8.549 82.612 49.234 1.00 32.53 256 ILE A C 1
ATOM 2049 O O . ILE A 1 256 ? 7.465 82.927 49.717 1.00 29.41 256 ILE A O 1
ATOM 2054 N N . ASN A 1 257 ? 9.086 81.403 49.370 1.00 24.45 257 ASN A N 1
ATOM 2055 C CA . ASN A 1 257 ? 8.679 80.503 50.462 1.00 26.39 257 ASN A CA 1
ATOM 2056 C C . ASN A 1 257 ? 9.698 80.625 51.578 1.00 29.92 257 ASN A C 1
ATOM 2057 O O . ASN A 1 257 ? 10.826 80.150 51.439 1.00 24.89 257 ASN A O 1
ATOM 2062 N N . PHE A 1 258 ? 9.334 81.294 52.665 1.00 28.00 258 PHE A N 1
ATOM 2063 C CA . PHE A 1 258 ? 10.211 81.383 53.817 1.00 22.93 258 PHE A CA 1
ATOM 2064 C C . PHE A 1 258 ? 10.128 80.063 54.608 1.00 27.98 258 PHE A C 1
ATOM 2065 O O . PHE A 1 258 ? 9.327 79.928 55.510 1.00 27.26 258 PHE A O 1
ATOM 2073 N N . LEU A 1 259 ? 10.946 79.080 54.232 1.00 27.15 259 LEU A N 1
ATOM 2074 C CA . LEU A 1 259 ? 10.912 77.770 54.889 1.00 25.07 259 LEU A CA 1
ATOM 2075 C C . LEU A 1 259 ? 11.433 77.833 56.328 1.00 26.34 259 LEU A C 1
ATOM 2076 O O . LEU A 1 259 ? 10.977 77.089 57.206 1.00 26.37 259 LEU A O 1
ATOM 2081 N N . GLY A 1 260 ? 12.390 78.726 56.587 1.00 24.60 260 GLY A N 1
ATOM 2082 C CA . GLY A 1 260 ? 12.870 78.931 57.943 1.00 29.00 260 GLY A CA 1
ATOM 2083 C C . GLY A 1 260 ? 14.304 79.363 58.052 1.00 28.71 260 GLY A C 1
ATOM 2084 O O . GLY A 1 260 ? 14.818 80.041 57.175 1.00 21.11 260 GLY A O 1
ATOM 2085 N N . VAL A 1 261 ? 14.940 79.002 59.165 1.00 22.38 261 VAL A N 1
ATOM 2086 C CA . VAL A 1 261 ? 16.292 79.447 59.460 1.00 20.16 261 VAL A CA 1
ATOM 2087 C C . VAL A 1 261 ? 17.108 78.259 59.921 1.00 19.80 261 VAL A C 1
ATOM 2088 O O . VAL A 1 261 ? 16.551 77.320 60.504 1.00 23.79 261 VAL A O 1
ATOM 2092 N N . ARG A 1 262 ? 18.401 78.296 59.617 1.00 21.70 262 ARG A N 1
ATOM 2093 C CA . ARG A 1 262 ? 19.328 77.252 60.050 1.00 22.83 262 ARG A CA 1
ATOM 2094 C C . ARG A 1 262 ? 20.320 77.766 61.089 1.00 30.13 262 ARG A C 1
ATOM 2095 O O . ARG A 1 262 ? 20.888 78.853 60.943 1.00 22.13 262 ARG A O 1
ATOM 2103 N N . ILE A 1 263 ? 20.504 76.978 62.150 1.00 22.86 263 ILE A N 1
ATOM 2104 C CA . ILE A 1 263 ? 21.488 77.252 63.175 1.00 23.49 263 ILE A CA 1
ATOM 2105 C C . ILE A 1 263 ? 22.537 76.139 63.129 1.00 28.59 263 ILE A C 1
ATOM 2106 O O . ILE A 1 263 ? 22.187 74.968 63.063 1.00 28.13 263 ILE A O 1
ATOM 2111 N N . ASP A 1 264 ? 23.810 76.518 63.109 1.00 35.93 264 ASP A N 1
ATOM 2112 C CA . ASP A 1 264 ? 24.910 75.577 62.907 1.00 35.78 264 ASP A CA 1
ATOM 2113 C C . ASP A 1 264 ? 25.940 75.638 64.052 1.00 36.97 264 ASP A C 1
ATOM 2114 O O . ASP A 1 264 ? 27.045 75.120 63.928 1.00 44.00 264 ASP A O 1
ATOM 2119 N N . SER A 1 265 ? 25.577 76.259 65.166 1.00 32.56 265 SER A N 1
ATOM 2120 C CA . SER A 1 265 ? 26.499 76.410 66.291 1.00 39.12 265 SER A CA 1
ATOM 2121 C C . SER A 1 265 ? 25.772 76.796 67.569 1.00 45.69 265 SER A C 1
ATOM 2122 O O . SER A 1 265 ? 24.573 77.080 67.550 1.00 48.11 265 SER A O 1
ATOM 2125 N N . GLY A 1 266 ? 26.520 76.812 68.674 1.00 47.56 266 GLY A N 1
ATOM 2126 C CA . GLY A 1 266 ? 25.996 77.215 69.979 1.00 48.55 266 GLY A CA 1
ATOM 2127 C C . GLY A 1 266 ? 25.310 76.070 70.692 1.00 49.10 266 GLY A C 1
ATOM 2128 O O . GLY A 1 266 ? 25.297 74.926 70.200 1.00 46.19 266 GLY A O 1
ATOM 2129 N N . ASP A 1 267 ? 24.757 76.376 71.864 1.00 39.39 267 ASP A N 1
ATOM 2130 C CA . ASP A 1 267 ? 23.973 75.417 72.621 1.00 44.62 267 ASP A CA 1
ATOM 2131 C C . ASP A 1 267 ? 22.587 75.391 72.015 1.00 39.67 267 ASP A C 1
ATOM 2132 O O . ASP A 1 267 ? 21.751 76.238 72.325 1.00 39.05 267 ASP A O 1
ATOM 2137 N N . MET A 1 268 ? 22.349 74.380 71.185 1.00 36.69 268 MET A N 1
ATOM 2138 C CA . MET A 1 268 ? 21.182 74.329 70.327 1.00 37.89 268 MET A CA 1
ATOM 2139 C C . MET A 1 268 ? 19.858 74.296 71.065 1.00 41.73 268 MET A C 1
ATOM 2140 O O . MET A 1 268 ? 18.860 74.771 70.532 1.00 39.50 268 MET A O 1
ATOM 2145 N N . ALA A 1 269 ? 19.831 73.716 72.265 1.00 26.34 269 ALA A N 1
ATOM 2146 C CA . ALA A 1 269 ? 18.573 73.603 72.997 1.00 25.78 269 ALA A CA 1
ATOM 2147 C C . ALA A 1 269 ? 18.096 75.005 73.407 1.00 33.31 269 ALA A C 1
ATOM 2148 O O . ALA A 1 269 ? 16.954 75.372 73.156 1.00 40.85 269 ALA A O 1
ATOM 2150 N N . TYR A 1 270 ? 18.985 75.792 74.003 1.00 30.04 270 TYR A N 1
ATOM 2151 C CA . TYR A 1 270 ? 18.622 77.159 74.438 1.00 34.39 270 TYR A CA 1
ATOM 2152 C C . TYR A 1 270 ? 18.407 78.105 73.258 1.00 29.43 270 TYR A C 1
ATOM 2153 O O . TYR A 1 270 ? 17.427 78.858 73.240 1.00 27.08 270 TYR A O 1
ATOM 2162 N N . ILE A 1 271 ? 19.309 78.056 72.280 1.00 27.07 271 ILE A N 1
ATOM 2163 C CA . ILE A 1 271 ? 19.176 78.886 71.079 1.00 26.51 271 ILE A CA 1
ATOM 2164 C C . ILE A 1 271 ? 17.885 78.597 70.326 1.00 29.54 271 ILE A C 1
ATOM 2165 O O . ILE A 1 271 ? 17.162 79.540 69.987 1.00 29.16 271 ILE A O 1
ATOM 2170 N N . SER A 1 272 ? 17.572 77.315 70.086 1.00 25.76 272 SER A N 1
ATOM 2171 C CA . SER A 1 272 ? 16.352 76.963 69.360 1.00 22.76 272 SER A CA 1
ATOM 2172 C C . SER A 1 272 ? 15.076 77.480 70.043 1.00 24.95 272 SER A C 1
ATOM 2173 O O . SER A 1 272 ? 14.129 77.844 69.359 1.00 25.68 272 SER A O 1
ATOM 2176 N N . LYS A 1 273 ? 15.044 77.495 71.374 1.00 26.18 273 LYS A N 1
ATOM 2177 C CA . LYS A 1 273 ? 13.873 77.993 72.103 1.00 23.73 273 LYS A CA 1
ATOM 2178 C C . LYS A 1 273 ? 13.676 79.498 71.912 1.00 26.72 273 LYS A C 1
ATOM 2179 O O . LYS A 1 273 ? 12.551 79.975 71.745 1.00 28.98 273 LYS A O 1
ATOM 2185 N N . ARG A 1 274 ? 14.766 80.246 71.960 1.00 29.37 274 ARG A N 1
ATOM 2186 C CA . ARG A 1 274 ? 14.668 81.691 71.808 1.00 25.42 274 ARG A CA 1
ATOM 2187 C C . ARG A 1 274 ? 14.347 82.055 70.350 1.00 27.31 274 ARG A C 1
ATOM 2188 O O . ARG A 1 274 ? 13.498 82.913 70.100 1.00 29.75 274 ARG A O 1
ATOM 2196 N N . VAL A 1 275 ? 14.983 81.374 69.393 1.00 27.05 275 VAL A N 1
ATOM 2197 C CA . VAL A 1 275 ? 14.700 81.579 67.967 1.00 26.88 275 VAL A CA 1
ATOM 2198 C C . VAL A 1 275 ? 13.226 81.270 67.661 1.00 25.70 275 VAL A C 1
ATOM 2199 O O . VAL A 1 275 ? 12.570 82.018 66.916 1.00 22.75 275 VAL A O 1
ATOM 2203 N N . ARG A 1 276 ? 12.696 80.206 68.267 1.00 24.67 276 ARG A N 1
ATOM 2204 C CA . ARG A 1 276 ? 11.300 79.835 68.085 1.00 24.67 276 ARG A CA 1
ATOM 2205 C C . ARG A 1 276 ? 10.401 80.996 68.530 1.00 32.16 276 ARG A C 1
ATOM 2206 O O . ARG A 1 276 ? 9.429 81.339 67.865 1.00 30.76 276 ARG A O 1
ATOM 2214 N N . GLU A 1 277 ? 10.748 81.599 69.654 1.00 27.59 277 GLU A N 1
ATOM 2215 C CA . GLU A 1 277 ? 9.996 82.747 70.177 1.00 24.62 277 GLU A CA 1
ATOM 2216 C C . GLU A 1 277 ? 10.084 83.975 69.274 1.00 25.53 277 GLU A C 1
ATOM 2217 O O . GLU A 1 277 ? 9.093 84.671 69.088 1.00 30.46 277 GLU A O 1
ATOM 2223 N N . GLN A 1 278 ? 11.257 84.250 68.718 1.00 26.50 278 GLN A N 1
ATOM 2224 C CA . GLN A 1 278 ? 11.419 85.424 67.848 1.00 30.92 278 GLN A CA 1
ATOM 2225 C C . GLN A 1 278 ? 10.605 85.290 66.581 1.00 30.92 278 GLN A C 1
ATOM 2226 O O . GLN A 1 278 ? 9.925 86.242 66.163 1.00 27.90 278 GLN A O 1
ATOM 2232 N N . LEU A 1 279 ? 10.679 84.114 65.955 1.00 24.27 279 LEU A N 1
ATOM 2233 C CA . LEU A 1 279 ? 9.853 83.809 64.781 1.00 20.82 279 LEU A CA 1
ATOM 2234 C C . LEU A 1 279 ? 8.352 83.954 65.064 1.00 24.97 279 LEU A C 1
ATOM 2235 O O . LEU A 1 279 ? 7.622 84.634 64.312 1.00 27.61 279 LEU A O 1
ATOM 2240 N N . ASP A 1 280 ? 7.895 83.294 66.123 1.00 26.74 280 ASP A N 1
ATOM 2241 C CA . ASP A 1 280 ? 6.483 83.294 66.487 1.00 31.79 280 ASP A CA 1
ATOM 2242 C C . ASP A 1 280 ? 5.981 84.698 66.822 1.00 33.24 280 ASP A C 1
ATOM 2243 O O . ASP A 1 280 ? 4.902 85.070 66.392 1.00 31.71 280 ASP A O 1
ATOM 2248 N N . GLU A 1 281 ? 6.767 85.474 67.569 1.00 27.56 281 GLU A N 1
ATOM 2249 C CA . GLU A 1 281 ? 6.388 86.862 67.892 1.00 36.53 281 GLU A CA 1
ATOM 2250 C C . GLU A 1 281 ? 6.277 87.720 66.633 1.00 41.60 281 GLU A C 1
ATOM 2251 O O . GLU A 1 281 ? 5.473 88.629 66.592 1.00 32.97 281 GLU A O 1
ATOM 2257 N N . ALA A 1 282 ? 7.061 87.433 65.596 1.00 29.43 282 ALA A N 1
ATOM 2258 C CA . ALA A 1 282 ? 6.963 88.213 64.363 1.00 35.03 282 ALA A CA 1
ATOM 2259 C C . ALA A 1 282 ? 5.849 87.714 63.441 1.00 31.79 282 ALA A C 1
ATOM 2260 O O . ALA A 1 282 ? 5.653 88.262 62.368 1.00 30.95 282 ALA A O 1
ATOM 2262 N N . GLY A 1 283 ? 5.120 86.680 63.862 1.00 29.60 283 GLY A N 1
ATOM 2263 C CA . GLY A 1 283 ? 4.050 86.092 63.067 1.00 27.72 283 GLY A CA 1
ATOM 2264 C C . GLY A 1 283 ? 4.455 84.932 62.164 1.00 39.74 283 GLY A C 1
ATOM 2265 O O . GLY A 1 283 ? 3.636 84.419 61.418 1.00 33.79 283 GLY A O 1
ATOM 2266 N N . PHE A 1 284 ? 5.704 84.483 62.234 1.00 32.89 284 PHE A N 1
ATOM 2267 C CA . PHE A 1 284 ? 6.161 83.405 61.355 1.00 25.92 284 PHE A CA 1
ATOM 2268 C C . PHE A 1 284 ? 6.135 82.072 62.081 1.00 31.26 284 PHE A C 1
ATOM 2269 O O . PHE A 1 284 ? 7.173 81.427 62.278 1.00 26.68 284 PHE A O 1
ATOM 2277 N N . THR A 1 285 ? 4.924 81.643 62.416 1.00 26.34 285 THR A N 1
ATOM 2278 C CA . THR A 1 285 ? 4.703 80.467 63.260 1.00 24.79 285 THR A CA 1
ATOM 2279 C C . THR A 1 285 ? 4.875 79.169 62.466 1.00 28.42 285 THR A C 1
ATOM 2280 O O . THR A 1 285 ? 5.006 78.095 63.042 1.00 26.83 285 THR A O 1
ATOM 2284 N N . GLU A 1 286 ? 4.902 79.269 61.148 1.00 30.28 286 GLU A N 1
ATOM 2285 C CA . GLU A 1 286 ? 5.139 78.107 60.296 1.00 33.89 286 GLU A CA 1
ATOM 2286 C C . GLU A 1 286 ? 6.594 77.995 59.823 1.00 33.67 286 GLU A C 1
ATOM 2287 O O . GLU A 1 286 ? 6.959 76.987 59.238 1.00 31.60 286 GLU A O 1
ATOM 2293 N N . ALA A 1 287 ? 7.402 79.036 60.024 1.00 31.97 287 ALA A N 1
ATOM 2294 C CA . ALA A 1 287 ? 8.823 78.952 59.667 1.00 23.39 287 ALA A CA 1
ATOM 2295 C C . ALA A 1 287 ? 9.507 77.889 60.549 1.00 27.09 287 ALA A C 1
ATOM 2296 O O . ALA A 1 287 ? 9.286 77.839 61.745 1.00 25.23 287 ALA A O 1
ATOM 2298 N N . LYS A 1 288 ? 10.320 77.044 59.934 1.00 26.19 288 LYS A N 1
ATOM 2299 C CA . LYS A 1 288 ? 10.995 75.953 60.638 1.00 24.23 288 LYS A CA 1
ATOM 2300 C C . LYS A 1 288 ? 12.408 76.304 61.088 1.00 29.01 288 LYS A C 1
ATOM 2301 O O . LYS A 1 288 ? 13.054 77.226 60.550 1.00 23.81 288 LYS A O 1
ATOM 2307 N N . ILE A 1 289 ? 12.886 75.570 62.091 1.00 20.72 289 ILE A N 1
ATOM 2308 C CA . ILE A 1 289 ? 14.256 75.710 62.555 1.00 25.60 289 ILE A CA 1
ATOM 2309 C C . ILE A 1 289 ? 15.024 74.467 62.119 1.00 21.75 289 ILE A C 1
ATOM 2310 O O . ILE A 1 289 ? 14.656 73.336 62.484 1.00 24.17 289 ILE A O 1
ATOM 2315 N N . TYR A 1 290 ? 16.087 74.696 61.351 1.00 21.55 290 TYR A N 1
ATOM 2316 C CA . TYR A 1 290 ? 16.985 73.650 60.863 1.00 23.10 290 TYR A CA 1
ATOM 2317 C C . TYR A 1 290 ? 18.253 73.698 61.714 1.00 30.76 290 TYR A C 1
ATOM 2318 O O . TYR A 1 290 ? 18.786 74.790 62.015 1.00 23.52 290 TYR A O 1
ATOM 2327 N N . ALA A 1 291 ? 18.727 72.534 62.139 1.00 24.62 291 ALA A N 1
ATOM 2328 C CA . ALA A 1 291 ? 19.937 72.454 62.972 1.00 24.01 291 ALA A CA 1
ATOM 2329 C C . ALA A 1 291 ? 20.946 71.515 62.343 1.00 34.04 291 ALA A C 1
ATOM 2330 O O . ALA A 1 291 ? 20.585 70.455 61.832 1.00 26.07 291 ALA A O 1
ATOM 2332 N N . SER A 1 292 ? 22.207 71.918 62.392 1.00 28.24 292 SER A N 1
ATOM 2333 C CA . SER A 1 292 ? 23.337 71.074 61.978 1.00 32.42 292 SER A CA 1
ATOM 2334 C C . SER A 1 292 ? 24.496 71.326 62.961 1.00 26.34 292 SER A C 1
ATOM 2335 O O . SER A 1 292 ? 24.426 72.275 63.736 1.00 43.37 292 SER A O 1
ATOM 2338 N N . ASN A 1 293 ? 25.542 70.499 62.917 1.00 52.17 293 ASN A N 1
ATOM 2339 C CA . ASN A 1 293 ? 26.757 70.634 63.768 1.00 67.75 293 ASN A CA 1
ATOM 2340 C C . ASN A 1 293 ? 26.983 69.485 64.768 1.00 39.81 293 ASN A C 1
ATOM 2341 O O . ASN A 1 293 ? 26.463 69.514 65.881 1.00 64.60 293 ASN A O 1
ATOM 2346 N N . ASP A 1 294 ? 27.769 68.490 64.344 1.00 41.45 294 ASP A N 1
ATOM 2347 C CA . ASP A 1 294 ? 28.229 67.370 65.177 1.00 65.08 294 ASP A CA 1
ATOM 2348 C C . ASP A 1 294 ? 27.092 66.565 65.795 1.00 44.96 294 ASP A C 1
ATOM 2349 O O . ASP A 1 294 ? 27.167 66.108 66.930 1.00 53.24 294 ASP A O 1
ATOM 2354 N N . LEU A 1 295 ? 26.035 66.388 65.024 1.00 34.68 295 LEU A N 1
ATOM 2355 C CA . LEU A 1 295 ? 24.867 65.691 65.513 1.00 26.61 295 LEU A CA 1
ATOM 2356 C C . LEU A 1 295 ? 25.030 64.187 65.271 1.00 32.62 295 LEU A C 1
ATOM 2357 O O . LEU A 1 295 ? 25.727 63.772 64.340 1.00 27.10 295 LEU A O 1
ATOM 2362 N N . ASP A 1 296 ? 24.449 63.397 66.164 1.00 33.54 296 ASP A N 1
ATOM 2363 C CA . ASP A 1 296 ? 24.238 61.961 65.957 1.00 30.05 296 ASP A CA 1
ATOM 2364 C C . ASP A 1 296 ? 22.994 61.540 66.756 1.00 29.04 296 ASP A C 1
ATOM 2365 O O . ASP A 1 296 ? 22.299 62.399 67.319 1.00 27.28 296 ASP A O 1
ATOM 2370 N N . GLU A 1 297 ? 22.710 60.240 66.822 1.00 26.27 297 GLU A N 1
ATOM 2371 C CA . GLU A 1 297 ? 21.524 59.778 67.537 1.00 29.19 297 GLU A CA 1
ATOM 2372 C C . GLU A 1 297 ? 21.522 60.179 69.014 1.00 19.96 297 GLU A C 1
ATOM 2373 O O . GLU A 1 297 ? 20.465 60.516 69.536 1.00 27.23 297 GLU A O 1
ATOM 2379 N N . ASN A 1 298 ? 22.690 60.148 69.669 1.00 24.64 298 ASN A N 1
ATOM 2380 C CA . ASN A 1 298 ? 22.791 60.494 71.086 1.00 24.63 298 ASN A CA 1
ATOM 2381 C C . ASN A 1 298 ? 22.466 61.961 71.340 1.00 32.36 298 ASN A C 1
ATOM 2382 O O . ASN A 1 298 ? 21.677 62.275 72.222 1.00 23.47 298 ASN A O 1
ATOM 2387 N N . THR A 1 299 ? 23.100 62.854 70.584 1.00 24.40 299 THR A N 1
ATOM 2388 C CA . THR A 1 299 ? 22.895 64.286 70.822 1.00 25.15 299 THR A CA 1
ATOM 2389 C C . THR A 1 299 ? 21.511 64.697 70.388 1.00 19.84 299 THR A C 1
ATOM 2390 O O . THR A 1 299 ? 20.871 65.542 71.031 1.00 24.49 299 THR A O 1
ATOM 2394 N N . ILE A 1 300 ? 21.008 64.086 69.313 1.00 22.76 300 ILE A N 1
ATOM 2395 C CA . ILE A 1 300 ? 19.669 64.402 68.836 1.00 26.15 300 ILE A CA 1
ATOM 2396 C C . ILE A 1 300 ? 18.605 63.960 69.822 1.00 28.25 300 ILE A C 1
ATOM 2397 O O . ILE A 1 300 ? 17.652 64.702 70.097 1.00 24.73 300 ILE A O 1
ATOM 2402 N N . LEU A 1 301 ? 18.746 62.757 70.363 1.00 22.88 301 LEU A N 1
ATOM 2403 C CA . LEU A 1 301 ? 17.789 62.316 71.373 1.00 23.79 301 LEU A CA 1
ATOM 2404 C C . LEU A 1 301 ? 17.786 63.275 72.584 1.00 21.27 301 LEU A C 1
ATOM 2405 O O . LEU A 1 301 ? 16.715 63.710 73.041 1.00 26.90 301 LEU A O 1
ATOM 2410 N N . ASN A 1 302 ? 18.972 63.616 73.067 1.00 28.17 302 ASN A N 1
ATOM 2411 C CA . ASN A 1 302 ? 19.080 64.581 74.136 1.00 22.95 302 ASN A CA 1
ATOM 2412 C C . ASN A 1 302 ? 18.422 65.912 73.796 1.00 32.28 302 ASN A C 1
ATOM 2413 O O . ASN A 1 302 ? 17.627 66.428 74.586 1.00 26.20 302 ASN A O 1
ATOM 2418 N N . LEU A 1 303 ? 18.730 66.475 72.634 1.00 24.93 303 LEU A N 1
ATOM 2419 C CA . LEU A 1 303 ? 18.113 67.768 72.266 1.00 29.81 303 LEU A CA 1
ATOM 2420 C C . LEU A 1 303 ? 16.588 67.707 72.271 1.00 35.11 303 LEU A C 1
ATOM 2421 O O . LEU A 1 303 ? 15.937 68.603 72.810 1.00 26.82 303 LEU A O 1
ATOM 2426 N N . LYS A 1 304 ? 16.031 66.635 71.706 1.00 24.20 304 LYS A N 1
ATOM 2427 C CA . LYS A 1 304 ? 14.588 66.452 71.629 1.00 29.47 304 LYS A CA 1
ATOM 2428 C C . LYS A 1 304 ? 13.993 66.222 73.014 1.00 46.11 304 LYS A C 1
ATOM 2429 O O . LYS A 1 304 ? 12.899 66.682 73.290 1.00 37.27 304 LYS A O 1
ATOM 2435 N N . MET A 1 305 ? 14.718 65.529 73.886 1.00 31.45 305 MET A N 1
ATOM 2436 C CA . MET A 1 305 ? 14.258 65.347 75.262 1.00 28.94 305 MET A CA 1
ATOM 2437 C C . MET A 1 305 ? 14.358 66.616 76.106 1.00 26.45 305 MET A C 1
ATOM 2438 O O . MET A 1 305 ? 13.601 66.770 77.060 1.00 37.59 305 MET A O 1
ATOM 2443 N N . GLN A 1 306 ? 15.262 67.530 75.742 1.00 28.39 306 GLN A N 1
ATOM 2444 C CA . GLN A 1 306 ? 15.321 68.871 76.341 1.00 27.29 306 GLN A CA 1
ATOM 2445 C C . GLN A 1 306 ? 14.240 69.830 75.774 1.00 32.88 306 GLN A C 1
ATOM 2446 O O . GLN A 1 306 ? 14.211 71.002 76.136 1.00 32.84 306 GLN A O 1
ATOM 2452 N N . LYS A 1 307 ? 13.376 69.326 74.891 1.00 30.44 307 LYS A N 1
ATOM 2453 C CA . LYS A 1 307 ? 12.304 70.107 74.250 1.00 35.14 307 LYS A CA 1
ATOM 2454 C C . LYS A 1 307 ? 12.871 71.215 73.373 1.00 55.66 307 LYS A C 1
ATOM 2455 O O . LYS A 1 307 ? 12.358 72.333 73.364 1.00 35.66 307 LYS A O 1
ATOM 2461 N N . SER A 1 308 ? 13.936 70.903 72.645 1.00 32.26 308 SER A N 1
ATOM 2462 C CA . SER A 1 308 ? 14.471 71.820 71.664 1.00 32.13 308 SER A CA 1
ATOM 2463 C C . SER A 1 308 ? 13.398 72.049 70.613 1.00 31.85 308 SER A C 1
ATOM 2464 O O . SER A 1 308 ? 12.575 71.182 70.340 1.00 32.34 308 SER A O 1
ATOM 2467 N N . LYS A 1 309 ? 13.413 73.222 70.008 1.00 23.94 309 LYS A N 1
ATOM 2468 C CA . LYS A 1 309 ? 12.415 73.556 69.004 1.00 23.25 309 LYS A CA 1
ATOM 2469 C C . LYS A 1 309 ? 13.027 73.371 67.599 1.00 25.41 309 LYS A C 1
ATOM 2470 O O . LYS A 1 309 ? 13.023 74.270 66.783 1.00 36.74 309 LYS A O 1
ATOM 2476 N N . ILE A 1 310 ? 13.587 72.195 67.346 1.00 26.89 310 ILE A N 1
ATOM 2477 C CA . ILE A 1 310 ? 14.236 71.919 66.071 1.00 26.41 310 ILE A CA 1
ATOM 2478 C C . ILE A 1 310 ? 13.299 71.076 65.226 1.00 30.00 310 ILE A C 1
ATOM 2479 O O . ILE A 1 310 ? 12.742 70.100 65.713 1.00 26.28 310 ILE A O 1
ATOM 2484 N N . ASP A 1 311 ? 13.117 71.462 63.962 1.00 22.45 311 ASP A N 1
ATOM 2485 C CA . ASP A 1 311 ? 12.213 70.759 63.050 1.00 23.24 311 ASP A CA 1
ATOM 2486 C C . ASP A 1 311 ? 12.902 69.889 62.017 1.00 23.55 311 ASP A C 1
ATOM 2487 O O . ASP A 1 311 ? 12.292 68.939 61.532 1.00 25.43 311 ASP A O 1
ATOM 2492 N N . VAL A 1 312 ? 14.127 70.253 61.625 1.00 23.40 312 VAL A N 1
ATOM 2493 C CA . VAL A 1 312 ? 14.839 69.579 60.548 1.00 20.77 312 VAL A CA 1
ATOM 2494 C C . VAL A 1 312 ? 16.279 69.359 60.978 1.00 27.83 312 VAL A C 1
ATOM 2495 O O . VAL A 1 312 ? 16.909 70.272 61.503 1.00 25.09 312 VAL A O 1
ATOM 2499 N N . TRP A 1 313 ? 16.807 68.160 60.723 1.00 21.63 313 TRP A N 1
ATOM 2500 C CA . TRP A 1 313 ? 18.137 67.778 61.206 1.00 22.20 313 TRP A CA 1
ATOM 2501 C C . TRP A 1 313 ? 19.121 67.488 60.087 1.00 27.41 313 TRP A C 1
ATOM 2502 O O . TRP A 1 313 ? 18.886 66.626 59.253 1.00 23.71 313 TRP A O 1
ATOM 2513 N N . GLY A 1 314 ? 20.224 68.221 60.064 1.00 21.28 314 GLY A N 1
ATOM 2514 C CA . GLY A 1 314 ? 21.287 67.977 59.124 1.00 24.34 314 GLY A CA 1
ATOM 2515 C C . GLY A 1 314 ? 22.385 67.221 59.831 1.00 31.43 314 GLY A C 1
ATOM 2516 O O . GLY A 1 314 ? 22.886 67.689 60.841 1.00 29.83 314 GLY A O 1
ATOM 2517 N N . VAL A 1 315 ? 22.743 66.046 59.314 1.00 24.54 315 VAL A N 1
ATOM 2518 C CA . VAL A 1 315 ? 23.772 65.213 59.927 1.00 23.79 315 VAL A CA 1
ATOM 2519 C C . VAL A 1 315 ? 24.853 64.926 58.901 1.00 21.50 315 VAL A C 1
ATOM 2520 O O . VAL A 1 315 ? 24.574 64.505 57.780 1.00 24.44 315 VAL A O 1
ATOM 2524 N N . GLY A 1 316 ? 26.097 65.172 59.286 1.00 23.51 316 GLY A N 1
ATOM 2525 C CA . GLY A 1 316 ? 27.229 64.990 58.388 1.00 30.87 316 GLY A CA 1
ATOM 2526 C C . GLY A 1 316 ? 28.203 63.927 58.862 1.00 25.52 316 GLY A C 1
ATOM 2527 O O . GLY A 1 316 ? 27.964 62.736 58.713 1.00 27.25 316 GLY A O 1
ATOM 2528 N N . THR A 1 317 ? 29.292 64.388 59.458 1.00 23.75 317 THR A N 1
ATOM 2529 C CA . THR A 1 317 ? 30.445 63.557 59.814 1.00 27.71 317 THR A CA 1
ATOM 2530 C C . THR A 1 317 ? 30.098 62.260 60.477 1.00 26.90 317 THR A C 1
ATOM 2531 O O . THR A 1 317 ? 30.604 61.190 60.081 1.00 29.37 317 THR A O 1
ATOM 2535 N N . LYS A 1 318 ? 29.235 62.335 61.482 1.00 20.95 318 LYS A N 1
ATOM 2536 C CA . LYS A 1 318 ? 29.028 61.182 62.343 1.00 25.74 318 LYS A CA 1
ATOM 2537 C C . LYS A 1 318 ? 28.194 60.107 61.674 1.00 24.75 318 LYS A C 1
ATOM 2538 O O . LYS A 1 318 ? 28.331 58.924 62.017 1.00 29.17 318 LYS A O 1
ATOM 2544 N N . LEU A 1 319 ? 27.370 60.500 60.699 1.00 20.86 319 LEU A N 1
ATOM 2545 C CA . LEU A 1 319 ? 26.584 59.548 59.912 1.00 19.24 319 LEU A CA 1
ATOM 2546 C C . LEU A 1 319 ? 27.440 58.949 58.787 1.00 24.20 319 LEU A C 1
ATOM 2547 O O . LEU A 1 319 ? 27.563 57.725 58.695 1.00 20.45 319 LEU A O 1
ATOM 2552 N N . ILE A 1 320 ? 28.064 59.800 57.970 1.00 23.24 320 ILE A N 1
ATOM 2553 C CA . ILE A 1 320 ? 28.695 59.346 56.729 1.00 22.56 320 ILE A CA 1
ATOM 2554 C C . ILE A 1 320 ? 29.951 58.479 56.969 1.00 18.88 320 ILE A C 1
ATOM 2555 O O . ILE A 1 320 ? 30.288 57.642 56.129 1.00 21.81 320 ILE A O 1
ATOM 2560 N N . THR A 1 321 ? 30.625 58.690 58.101 1.00 18.86 321 THR A N 1
ATOM 2561 C CA . THR A 1 321 ? 31.794 57.893 58.499 1.00 18.41 321 THR A CA 1
ATOM 2562 C C . THR A 1 321 ? 31.486 56.821 59.534 1.00 26.03 321 THR A C 1
ATOM 2563 O O . THR A 1 321 ? 32.386 56.086 59.908 1.00 23.63 321 THR A O 1
ATOM 2567 N N . ALA A 1 322 ? 30.228 56.716 59.972 1.00 25.53 322 ALA A N 1
ATOM 2568 C CA . ALA A 1 322 ? 29.843 55.829 61.078 1.00 22.12 322 ALA A CA 1
ATOM 2569 C C . ALA A 1 322 ? 30.854 55.963 62.226 1.00 21.44 322 ALA A C 1
ATOM 2570 O O . ALA A 1 322 ? 31.441 54.980 62.698 1.00 21.75 322 ALA A O 1
ATOM 2572 N N . TYR A 1 323 ? 31.023 57.204 62.676 1.00 23.44 323 TYR A N 1
ATOM 2573 C CA . TYR A 1 323 ? 32.165 57.656 63.474 1.00 27.18 323 TYR A CA 1
ATOM 2574 C C . TYR A 1 323 ? 32.473 56.803 64.712 1.00 22.09 323 TYR A C 1
ATOM 2575 O O . TYR A 1 323 ? 33.634 56.509 64.972 1.00 22.41 323 TYR A O 1
ATOM 2584 N N . ASP A 1 324 ? 31.452 56.424 65.466 1.00 22.90 324 ASP A N 1
ATOM 2585 C CA . ASP A 1 324 ? 31.653 55.619 66.680 1.00 25.13 324 ASP A CA 1
ATOM 2586 C C . ASP A 1 324 ? 31.996 54.141 66.403 1.00 29.40 324 ASP A C 1
ATOM 2587 O O . ASP A 1 324 ? 32.456 53.452 67.295 1.00 28.53 324 ASP A O 1
ATOM 2592 N N . GLN A 1 325 ? 31.739 53.651 65.194 1.00 23.78 325 GLN A N 1
ATOM 2593 C CA . GLN A 1 325 ? 32.156 52.322 64.784 1.00 24.39 325 GLN A CA 1
ATOM 2594 C C . GLN A 1 325 ? 32.274 52.269 63.239 1.00 19.03 325 GLN A C 1
ATOM 2595 O O . GLN A 1 325 ? 31.331 51.907 62.549 1.00 23.57 325 GLN A O 1
ATOM 2601 N N . PRO A 1 326 ? 33.451 52.656 62.703 1.00 20.66 326 PRO A N 1
ATOM 2602 C CA . PRO A 1 326 ? 33.561 52.895 61.270 1.00 21.03 326 PRO A CA 1
ATOM 2603 C C . PRO A 1 326 ? 33.835 51.660 60.420 1.00 22.62 326 PRO A C 1
ATOM 2604 O O . PRO A 1 326 ? 34.199 51.806 59.262 1.00 19.49 326 PRO A O 1
ATOM 2608 N N . ALA A 1 327 ? 33.641 50.472 60.994 1.00 20.67 327 ALA A N 1
ATOM 2609 C CA . ALA A 1 327 ? 33.735 49.216 60.264 1.00 22.53 327 ALA A CA 1
ATOM 2610 C C . ALA A 1 327 ? 32.736 48.205 60.849 1.00 19.55 327 ALA A C 1
ATOM 2611 O O . ALA A 1 327 ? 32.556 48.140 62.060 1.00 23.90 327 ALA A O 1
ATOM 2613 N N . LEU A 1 328 ? 32.080 47.453 59.969 1.00 23.08 328 LEU A N 1
ATOM 2614 C CA . LEU A 1 328 ? 31.039 46.495 60.365 1.00 23.36 328 LEU A CA 1
ATOM 2615 C C . LEU A 1 328 ? 31.659 45.173 60.847 1.00 22.03 328 LEU A C 1
ATOM 2616 O O . LEU A 1 328 ? 31.139 44.503 61.747 1.00 21.88 328 LEU A O 1
ATOM 2621 N N . GLY A 1 329 ? 32.780 44.807 60.232 1.00 21.26 329 GLY A N 1
ATOM 2622 C CA . GLY A 1 329 ? 33.491 43.569 60.593 1.00 27.36 329 GLY A CA 1
ATOM 2623 C C . GLY A 1 329 ? 32.952 42.352 59.846 1.00 31.55 329 GLY A C 1
ATOM 2624 O O . GLY A 1 329 ? 33.087 41.224 60.312 1.00 27.35 329 GLY A O 1
ATOM 2625 N N . ALA A 1 330 ? 32.341 42.552 58.689 1.00 22.18 330 ALA A N 1
ATOM 2626 C CA . ALA A 1 330 ? 31.901 41.388 57.890 1.00 21.88 330 ALA A CA 1
ATOM 2627 C C . ALA A 1 330 ? 33.114 40.619 57.331 1.00 29.36 330 ALA A C 1
ATOM 2628 O O . ALA A 1 330 ? 34.108 41.220 56.955 1.00 22.60 330 ALA A O 1
ATOM 2630 N N . VAL A 1 331 ? 33.027 39.289 57.322 1.00 20.98 331 VAL A N 1
ATOM 2631 C CA . VAL A 1 331 ? 34.096 38.397 56.828 1.00 19.94 331 VAL A CA 1
ATOM 2632 C C . VAL A 1 331 ? 33.510 37.468 55.751 1.00 24.08 331 VAL A C 1
ATOM 2633 O O . VAL A 1 331 ? 32.301 37.347 55.644 1.00 24.69 331 VAL A O 1
ATOM 2637 N N . PHE A 1 332 ? 34.378 36.809 54.985 1.00 23.33 332 PHE A N 1
ATOM 2638 C CA . PHE A 1 332 ? 33.991 35.766 53.997 1.00 23.23 332 PHE A CA 1
ATOM 2639 C C . PHE A 1 332 ? 34.731 34.494 54.374 1.00 32.24 332 PHE A C 1
ATOM 2640 O O . PHE A 1 332 ? 35.930 34.529 54.560 1.00 28.69 332 PHE A O 1
ATOM 2648 N N . LYS A 1 333 ? 34.024 33.385 54.529 1.00 23.82 333 LYS A N 1
ATOM 2649 C CA . LYS A 1 333 ? 34.674 32.122 54.934 1.00 20.87 333 LYS A CA 1
ATOM 2650 C C . LYS A 1 333 ? 34.240 30.984 54.005 1.00 22.36 333 LYS A C 1
ATOM 2651 O O . LYS A 1 333 ? 33.098 30.947 53.587 1.00 19.79 333 LYS A O 1
ATOM 2657 N N . LEU A 1 334 ? 35.163 30.056 53.732 1.00 22.09 334 LEU A N 1
ATOM 2658 C CA . LEU A 1 334 ? 34.860 28.807 53.028 1.00 20.58 334 LEU A CA 1
ATOM 2659 C C . LEU A 1 334 ? 34.098 27.889 53.981 1.00 21.57 334 LEU A C 1
ATOM 2660 O O . LEU A 1 334 ? 34.558 27.622 55.081 1.00 25.18 334 LEU A O 1
ATOM 2665 N N . VAL A 1 335 ? 32.921 27.432 53.569 1.00 22.51 335 VAL A N 1
ATOM 2666 C CA . VAL A 1 335 ? 32.085 26.587 54.418 1.00 22.33 335 VAL A CA 1
ATOM 2667 C C . VAL A 1 335 ? 31.872 25.170 53.856 1.00 25.91 335 VAL A C 1
ATOM 2668 O O . VAL A 1 335 ? 31.423 24.274 54.577 1.00 27.14 335 VAL A O 1
ATOM 2672 N N . SER A 1 336 ? 32.163 24.980 52.575 1.00 26.41 336 SER A N 1
ATOM 2673 C CA . SER A 1 336 ? 32.087 23.637 51.966 1.00 21.58 336 SER A CA 1
ATOM 2674 C C . SER A 1 336 ? 32.938 23.573 50.721 1.00 25.84 336 SER A C 1
ATOM 2675 O O . SER A 1 336 ? 33.019 24.540 49.964 1.00 23.97 336 SER A O 1
ATOM 2678 N N . ILE A 1 337 ? 33.575 22.425 50.499 1.00 23.12 337 ILE A N 1
ATOM 2679 C CA . ILE A 1 337 ? 34.507 22.243 49.381 1.00 20.25 337 ILE A CA 1
ATOM 2680 C C . ILE A 1 337 ? 34.370 20.815 48.837 1.00 27.53 337 ILE A C 1
ATOM 2681 O O . ILE A 1 337 ? 34.177 19.874 49.605 1.00 25.70 337 ILE A O 1
ATOM 2686 N N . GLU A 1 338 ? 34.454 20.685 47.520 1.00 27.36 338 GLU A N 1
ATOM 2687 C CA . GLU A 1 338 ? 34.434 19.378 46.858 1.00 33.44 338 GLU A CA 1
ATOM 2688 C C . GLU A 1 338 ? 35.665 18.561 47.256 1.00 33.58 338 GLU A C 1
ATOM 2689 O O . GLU A 1 338 ? 36.804 19.059 47.196 1.00 32.25 338 GLU A O 1
ATOM 2695 N N . GLY A 1 339 ? 35.433 17.328 47.696 1.00 37.10 339 GLY A N 1
ATOM 2696 C CA . GLY A 1 339 ? 36.508 16.405 48.061 1.00 37.62 339 GLY A CA 1
ATOM 2697 C C . GLY A 1 339 ? 36.979 15.571 46.878 1.00 41.94 339 GLY A C 1
ATOM 2698 O O . GLY A 1 339 ? 36.474 15.730 45.762 1.00 37.43 339 GLY A O 1
ATOM 2699 N N . GLU A 1 340 ? 37.951 14.686 47.114 1.00 62.30 340 GLU A N 1
ATOM 2700 C CA . GLU A 1 340 ? 38.550 13.880 46.028 1.00 73.53 340 GLU A CA 1
ATOM 2701 C C . GLU A 1 340 ? 37.561 12.901 45.403 1.00 57.82 340 GLU A C 1
ATOM 2702 O O . GLU A 1 340 ? 37.650 12.592 44.216 1.00 55.23 340 GLU A O 1
ATOM 2708 N N . ASP A 1 341 ? 36.611 12.439 46.210 1.00 53.00 341 ASP A N 1
ATOM 2709 C CA . ASP A 1 341 ? 35.521 11.564 45.750 1.00 50.09 341 ASP A CA 1
ATOM 2710 C C . ASP A 1 341 ? 34.412 12.316 45.005 1.00 60.92 341 ASP A C 1
ATOM 2711 O O . ASP A 1 341 ? 33.390 11.730 44.659 1.00 53.65 341 ASP A O 1
ATOM 2716 N N . GLY A 1 342 ? 34.593 13.619 44.794 1.00 61.71 342 GLY A N 1
ATOM 2717 C CA . GLY A 1 342 ? 33.609 14.427 44.084 1.00 44.31 342 GLY A CA 1
ATOM 2718 C C . GLY A 1 342 ? 32.387 14.829 44.898 1.00 37.09 342 GLY A C 1
ATOM 2719 O O . GLY A 1 342 ? 31.455 15.423 44.354 1.00 56.96 342 GLY A O 1
ATOM 2720 N N . GLN A 1 343 ? 32.388 14.519 46.196 1.00 33.51 343 GLN A N 1
ATOM 2721 C CA . GLN A 1 343 ? 31.289 14.889 47.088 1.00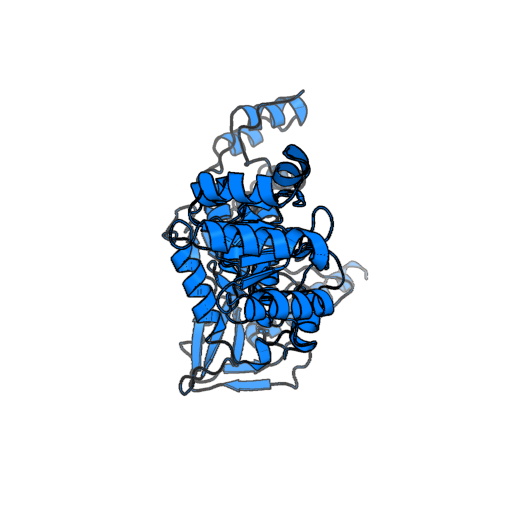 40.13 343 GLN A CA 1
ATOM 2722 C C . GLN A 1 343 ? 31.691 16.102 47.934 1.00 42.46 343 GLN A C 1
ATOM 2723 O O . GLN A 1 343 ? 32.883 16.337 48.183 1.00 38.08 343 GLN A O 1
ATOM 2729 N N . MET A 1 344 ? 30.696 16.862 48.381 1.00 34.94 344 MET A N 1
ATOM 27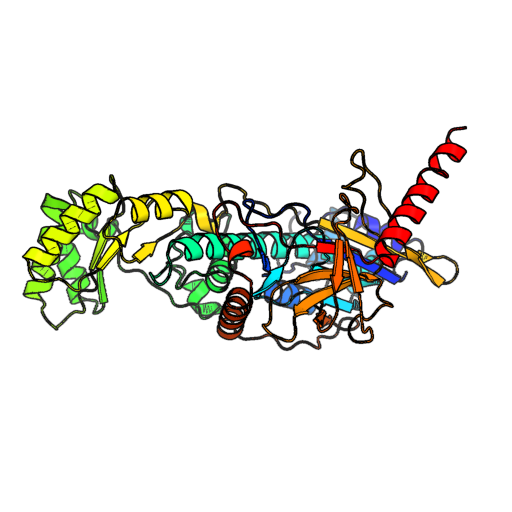30 C CA . MET A 1 344 ? 30.965 18.063 49.151 1.00 39.73 344 MET A CA 1
ATOM 2731 C C . MET A 1 344 ? 31.354 17.738 50.587 1.00 45.56 344 MET A C 1
ATOM 2732 O O . MET A 1 344 ? 30.739 16.895 51.240 1.00 31.16 344 MET A O 1
ATOM 2737 N N . LYS A 1 345 ? 32.404 18.405 51.059 1.00 33.14 345 LYS A N 1
ATOM 2738 C CA . LYS A 1 345 ? 32.899 18.238 52.424 1.00 34.34 345 LYS A CA 1
ATOM 2739 C C . LYS A 1 345 ? 32.790 19.579 53.150 1.00 37.75 345 LYS A C 1
ATOM 2740 O O . LYS A 1 345 ? 33.314 20.604 52.676 1.00 33.52 345 LYS A O 1
ATOM 2746 N N . ASP A 1 346 ? 32.113 19.581 54.292 1.00 27.22 346 ASP A N 1
ATOM 2747 C CA . ASP A 1 346 ? 31.960 20.816 55.035 1.00 41.50 346 ASP A CA 1
ATOM 2748 C C . ASP A 1 346 ? 33.251 21.144 55.784 1.00 43.11 346 ASP A C 1
ATOM 2749 O O . ASP A 1 346 ? 33.939 20.265 56.246 1.00 29.82 346 ASP A O 1
ATOM 2754 N N . THR A 1 347 ? 33.604 22.419 55.834 1.00 30.78 347 THR A N 1
ATOM 2755 C CA . THR A 1 347 ? 34.909 22.823 56.318 1.00 29.00 347 THR A CA 1
ATOM 2756 C C . THR A 1 347 ? 34.733 23.721 57.531 1.00 35.18 347 THR A C 1
ATOM 2757 O O . THR A 1 347 ? 33.770 24.470 57.616 1.00 33.04 347 THR A O 1
ATOM 2761 N N . ILE A 1 348 ? 35.687 23.648 58.443 1.00 32.91 348 ILE A N 1
ATOM 2762 C CA . ILE A 1 348 ? 35.659 24.419 59.680 1.00 34.05 348 ILE A CA 1
ATOM 2763 C C . ILE A 1 348 ? 37.039 25.046 59.921 1.00 35.16 348 ILE A C 1
ATOM 2764 O O . ILE A 1 348 ? 38.052 24.535 59.438 1.00 36.30 348 ILE A O 1
ATOM 2769 N N . LYS A 1 349 ? 37.060 26.184 60.612 1.00 34.25 349 LYS A N 1
ATOM 2770 C CA . LYS A 1 349 ? 38.301 26.849 61.037 1.00 29.09 349 LYS A CA 1
ATOM 2771 C C . LYS A 1 349 ? 38.127 27.153 62.511 1.00 42.57 349 LYS A C 1
ATOM 2772 O O . LYS A 1 349 ? 37.076 27.677 62.908 1.00 42.60 349 LYS A O 1
ATOM 2778 N N . LEU A 1 350 ? 39.124 26.794 63.320 1.00 40.00 350 LEU A N 1
ATOM 2779 C CA . LEU A 1 350 ? 39.045 26.971 64.770 1.00 55.98 350 LEU A CA 1
ATOM 2780 C C . LEU A 1 350 ? 39.673 28.283 65.190 1.00 46.69 350 LEU A C 1
ATOM 2781 O O . LEU A 1 350 ? 40.301 28.968 64.384 1.00 54.50 350 LEU A O 1
ATOM 2786 N N . SER A 1 351 ? 39.486 28.623 66.461 1.00 64.31 351 SER A N 1
ATOM 2787 C CA . SER A 1 351 ? 40.173 29.752 67.085 1.00 109.44 351 SER A CA 1
ATOM 2788 C C . SER A 1 351 ? 40.111 29.591 68.600 1.00 127.53 351 SER A C 1
ATOM 2789 O O . SER A 1 351 ? 39.404 28.708 69.103 1.00 62.70 351 SER A O 1
ATOM 2792 N N . SER A 1 352 ? 40.850 30.442 69.314 1.00 125.22 352 SER A N 1
ATOM 2793 C CA . SER A 1 352 ? 40.841 30.459 70.782 1.00 102.40 352 SER A CA 1
ATOM 2794 C C . SER A 1 352 ? 39.418 30.456 71.337 1.00 108.12 352 SER A C 1
ATOM 2795 O O . SER A 1 352 ? 39.131 29.762 72.310 1.00 87.94 352 SER A O 1
ATOM 2798 N N . ASN A 1 353 ? 38.541 31.232 70.699 1.00 131.02 353 ASN A N 1
ATOM 2799 C CA . ASN A 1 353 ? 37.116 31.286 71.047 1.00 110.27 353 ASN A CA 1
ATOM 2800 C C . ASN A 1 353 ? 36.305 30.145 70.416 1.00 119.89 353 ASN A C 1
ATOM 2801 O O . ASN A 1 353 ? 36.349 29.952 69.201 1.00 200.00 353 ASN A O 1
ATOM 2806 N N . ALA A 1 354 ? 35.562 29.408 71.245 1.00 98.32 354 ALA A N 1
ATOM 2807 C CA . ALA A 1 354 ? 34.710 28.300 70.778 1.00 92.15 354 ALA A CA 1
ATOM 2808 C C . ALA A 1 354 ? 33.353 28.774 70.233 1.00 114.08 354 ALA A C 1
ATOM 2809 O O . ALA A 1 354 ? 32.597 27.982 69.664 1.00 90.36 354 ALA A O 1
ATOM 2811 N N . GLU A 1 355 ? 33.044 30.057 70.427 1.00 110.51 355 GLU A N 1
ATOM 2812 C CA . GLU A 1 355 ? 31.891 30.699 69.791 1.00 83.34 355 GLU A CA 1
ATOM 2813 C C . GLU A 1 355 ? 32.291 31.411 68.493 1.00 65.66 355 GLU A C 1
ATOM 2814 O O . GLU A 1 355 ? 31.423 31.756 67.690 1.00 63.40 355 GLU A O 1
ATOM 2820 N N . LYS A 1 356 ? 33.596 31.644 68.305 1.00 68.46 356 LYS A N 1
ATOM 2821 C CA . LYS A 1 356 ? 34.142 32.296 67.098 1.00 66.17 356 LYS A CA 1
ATOM 2822 C C . LYS A 1 356 ? 34.580 31.271 66.030 1.00 61.54 356 LYS A C 1
ATOM 2823 O O . LYS A 1 356 ? 35.223 31.617 65.033 1.00 63.70 356 LYS A O 1
ATOM 2829 N N . VAL A 1 357 ? 34.236 30.007 66.259 1.00 49.05 357 VAL A N 1
ATOM 2830 C CA . VAL A 1 357 ? 34.461 28.941 65.290 1.00 47.73 357 VAL A CA 1
ATOM 2831 C C . VAL A 1 357 ? 33.428 29.088 64.185 1.00 48.45 357 VAL A C 1
ATOM 2832 O O . VAL A 1 357 ? 32.255 29.307 64.469 1.00 34.98 357 VAL A O 1
ATOM 2836 N N . THR A 1 358 ? 33.848 28.946 62.930 1.00 43.28 358 THR A N 1
ATOM 2837 C CA . THR A 1 358 ? 32.917 29.058 61.802 1.00 42.05 358 THR A CA 1
ATOM 2838 C C . THR A 1 358 ? 31.877 27.928 61.842 1.00 30.03 358 THR A C 1
ATOM 2839 O O . THR A 1 358 ? 32.180 26.834 62.313 1.00 34.87 358 THR A O 1
ATOM 2843 N N . THR A 1 359 ? 30.650 28.237 61.420 1.00 34.24 359 THR A N 1
ATOM 2844 C CA . THR A 1 359 ? 29.590 27.241 61.263 1.00 31.95 359 THR A CA 1
ATOM 2845 C C . THR A 1 359 ? 29.687 26.678 59.847 1.00 30.10 359 THR A C 1
ATOM 2846 O O . THR A 1 359 ? 29.492 27.406 58.871 1.00 27.38 359 THR A O 1
ATOM 2850 N N . PRO A 1 360 ? 30.024 25.382 59.721 1.00 25.61 360 PRO A N 1
ATOM 2851 C CA . PRO A 1 360 ? 30.228 24.788 58.394 1.00 26.05 360 PRO A CA 1
ATOM 2852 C C . PRO A 1 360 ? 28.935 24.497 57.629 1.00 29.88 360 PRO A C 1
ATOM 2853 O O . PRO A 1 360 ? 27.837 24.513 58.206 1.00 28.94 360 PRO A O 1
ATOM 2857 N N . GLY A 1 361 ? 29.089 24.238 56.336 1.00 29.09 361 GLY A N 1
ATOM 2858 C CA . GLY A 1 361 ? 27.999 23.819 55.453 1.00 26.72 361 GLY A CA 1
ATOM 2859 C C . GLY A 1 361 ? 27.344 24.943 54.690 1.00 27.68 361 GLY A C 1
ATOM 2860 O O . GLY A 1 361 ? 27.370 26.096 55.117 1.00 28.80 361 GLY A O 1
ATOM 2861 N N . LYS A 1 362 ? 26.748 24.594 53.558 1.00 28.17 362 LYS A N 1
ATOM 2862 C CA . LYS A 1 362 ? 25.940 25.525 52.779 1.00 27.32 362 LYS A CA 1
ATOM 2863 C C . LYS A 1 362 ? 24.620 25.694 53.494 1.00 38.16 362 LYS A C 1
ATOM 2864 O O . LYS A 1 362 ? 23.927 24.721 53.744 1.00 29.11 362 LYS A O 1
ATOM 2870 N N . LYS A 1 363 ? 24.267 26.928 53.830 1.00 24.50 363 LYS A N 1
ATOM 2871 C CA . LYS A 1 363 ? 23.093 27.196 54.664 1.00 26.87 363 LYS A CA 1
ATOM 2872 C C . LYS A 1 363 ? 22.065 28.118 53.997 1.00 23.05 363 LYS A C 1
ATOM 2873 O O . LYS A 1 363 ? 22.348 28.787 52.996 1.00 25.05 363 LYS A O 1
ATOM 2879 N N . GLN A 1 364 ? 20.862 28.132 54.559 1.00 25.34 364 GLN A N 1
ATOM 2880 C CA . GLN A 1 364 ? 19.843 29.123 54.241 1.00 26.48 364 GLN A CA 1
ATOM 2881 C C . GLN A 1 364 ? 19.372 29.785 55.545 1.00 29.99 364 GLN A C 1
ATOM 2882 O O . GLN A 1 364 ? 19.451 29.199 56.622 1.00 25.28 364 GLN A O 1
ATOM 2888 N N . VAL A 1 365 ? 18.915 31.025 55.445 1.00 23.69 365 VAL A N 1
ATOM 2889 C CA . VAL A 1 365 ? 18.371 31.732 56.598 1.00 22.35 365 VAL A CA 1
ATOM 2890 C C . VAL A 1 365 ? 16.879 31.890 56.418 1.00 21.69 365 VAL A C 1
ATOM 2891 O O . VAL A 1 365 ? 16.434 32.460 55.428 1.00 27.17 365 VAL A O 1
ATOM 2895 N N . TRP A 1 366 ? 16.114 31.429 57.400 1.00 25.78 366 TRP A N 1
ATOM 2896 C CA . TRP A 1 366 ? 14.652 31.477 57.333 1.00 28.26 366 TRP A CA 1
ATOM 2897 C C . TRP A 1 366 ? 14.142 32.485 58.360 1.00 22.20 366 TRP A C 1
ATOM 2898 O O . TRP A 1 366 ? 14.393 32.333 59.553 1.00 27.55 366 TRP A O 1
ATOM 2909 N N . ARG A 1 367 ? 13.433 33.522 57.898 1.00 25.28 367 ARG A N 1
ATOM 2910 C CA . ARG A 1 367 ? 12.790 34.453 58.807 1.00 23.74 367 ARG A CA 1
ATOM 2911 C C . ARG A 1 367 ? 11.421 33.879 59.201 1.00 24.18 367 ARG A C 1
ATOM 2912 O O . ARG A 1 367 ? 10.566 33.669 58.338 1.00 26.21 367 ARG A O 1
ATOM 2920 N N . ILE A 1 368 ? 11.254 33.621 60.497 1.00 22.19 368 ILE A N 1
ATOM 2921 C CA . ILE A 1 368 ? 10.066 33.013 61.070 1.00 21.93 368 ILE A CA 1
ATOM 2922 C C . ILE A 1 368 ? 9.119 34.106 61.597 1.00 31.04 368 ILE A C 1
ATOM 2923 O O . ILE A 1 368 ? 9.524 34.963 62.382 1.00 28.72 368 ILE A O 1
ATOM 2928 N N . THR A 1 369 ? 7.866 34.073 61.135 1.00 28.55 369 THR A N 1
ATOM 2929 C CA . THR A 1 369 ? 6.811 34.955 61.629 1.00 33.25 369 THR A CA 1
ATOM 2930 C C . THR A 1 369 ? 5.568 34.147 61.999 1.00 38.74 369 THR A C 1
ATOM 2931 O O . THR A 1 369 ? 5.229 33.159 61.344 1.00 33.17 369 THR A O 1
ATOM 2935 N N . ARG A 1 370 ? 4.911 34.568 63.067 1.00 35.12 370 ARG A N 1
ATOM 2936 C CA . ARG A 1 370 ? 3.687 33.930 63.526 1.00 52.14 370 ARG A CA 1
ATOM 2937 C C . ARG A 1 370 ? 2.575 34.283 62.544 1.00 50.51 370 ARG A C 1
ATOM 2938 O O . ARG A 1 370 ? 2.418 35.450 62.174 1.00 41.21 370 ARG A O 1
ATOM 2946 N N . LYS A 1 371 ? 1.841 33.277 62.068 1.00 36.52 371 LYS A N 1
ATOM 2947 C CA . LYS A 1 371 ? 0.777 33.521 61.071 1.00 52.27 371 LYS A CA 1
ATOM 2948 C C . LYS A 1 371 ? -0.314 34.479 61.579 1.00 30.87 371 LYS A C 1
ATOM 2949 O O . LYS A 1 371 ? -0.821 35.298 60.813 1.00 44.54 371 LYS A O 1
ATOM 2955 N N . SER A 1 372 ? -0.677 34.360 62.854 1.00 37.26 372 SER A N 1
ATOM 2956 C CA . SER A 1 372 ? -1.825 35.105 63.388 1.00 48.10 372 SER A CA 1
ATOM 2957 C C . SER A 1 372 ? -1.599 36.605 63.295 1.00 63.47 372 SER A C 1
ATOM 2958 O O . SER A 1 372 ? -2.325 37.302 62.582 1.00 57.89 372 SER A O 1
ATOM 2961 N N . ASP A 1 373 ? -0.567 37.086 63.984 1.00 64.14 373 ASP A N 1
ATOM 2962 C CA . ASP A 1 373 ? -0.317 38.527 64.137 1.00 60.62 373 ASP A CA 1
ATOM 2963 C C . ASP A 1 373 ? 1.019 39.015 63.573 1.00 63.12 373 ASP A C 1
ATOM 2964 O O . ASP A 1 373 ? 1.469 40.090 63.942 1.00 65.78 373 ASP A O 1
ATOM 2969 N N . LYS A 1 374 ? 1.662 38.224 62.712 1.00 58.61 374 LYS A N 1
ATOM 2970 C CA . LYS A 1 374 ? 2.937 38.610 62.078 1.00 82.41 374 LYS A CA 1
ATOM 2971 C C . LYS A 1 374 ? 4.080 38.862 63.077 1.00 46.17 374 LYS A C 1
ATOM 2972 O O . LYS A 1 374 ? 5.093 39.453 62.714 1.00 50.81 374 LYS A O 1
ATOM 2978 N N . LYS A 1 375 ? 3.931 38.389 64.316 1.00 48.12 375 LYS A N 1
ATOM 2979 C CA . LYS A 1 375 ? 4.942 38.603 65.356 1.00 44.92 375 LYS A CA 1
ATOM 2980 C C . LYS A 1 375 ? 6.314 38.025 64.960 1.00 82.84 375 LYS A C 1
ATOM 2981 O O . LYS A 1 375 ? 6.414 36.867 64.551 1.00 38.61 375 LYS A O 1
ATOM 2987 N N . SER A 1 376 ? 7.355 38.851 65.077 1.00 50.55 376 SER A N 1
ATOM 2988 C CA . SER A 1 376 ? 8.743 38.451 64.787 1.00 39.65 376 SER A CA 1
ATOM 2989 C C . SER A 1 376 ? 9.170 37.364 65.765 1.00 34.66 376 SER A C 1
ATOM 2990 O O . SER A 1 376 ? 9.217 37.613 66.966 1.00 36.17 376 SER A O 1
ATOM 2993 N N . GLU A 1 377 ? 9.447 36.156 65.268 1.00 30.10 377 GLU A N 1
ATOM 2994 C CA . GLU A 1 377 ? 9.929 35.054 66.129 1.00 27.85 377 GLU A CA 1
ATOM 2995 C C . GLU A 1 377 ? 11.450 34.854 66.030 1.00 31.53 377 GLU A C 1
ATOM 2996 O O . GLU A 1 377 ? 12.042 34.153 66.855 1.00 39.07 377 GLU A O 1
ATOM 3002 N N . GLY A 1 378 ? 12.082 35.432 65.012 1.00 31.44 378 GLY A N 1
ATOM 3003 C CA . GLY A 1 378 ? 13.521 35.274 64.831 1.00 27.27 378 GLY A CA 1
ATOM 3004 C C . GLY A 1 378 ? 13.902 34.623 63.519 1.00 27.70 378 GLY A C 1
ATOM 3005 O O . GLY A 1 378 ? 13.047 34.289 62.688 1.00 30.44 378 GLY A O 1
ATOM 3006 N N . ASP A 1 379 ? 15.212 34.454 63.343 1.00 20.40 379 ASP A N 1
ATOM 3007 C CA . ASP A 1 379 ? 15.776 33.767 62.209 1.00 20.59 379 ASP A CA 1
ATOM 3008 C C . ASP A 1 379 ? 16.263 32.379 62.597 1.00 22.13 379 ASP A C 1
ATOM 3009 O O . ASP A 1 379 ? 16.806 32.183 63.686 1.00 23.89 379 ASP A O 1
ATOM 3014 N N . TYR A 1 380 ? 16.103 31.458 61.647 1.00 27.04 380 TYR A N 1
ATOM 3015 C CA . TYR A 1 380 ? 16.308 30.029 61.839 1.00 26.22 380 TYR A CA 1
ATOM 3016 C C . TYR A 1 380 ? 17.208 29.577 60.702 1.00 22.38 380 TYR A C 1
ATOM 3017 O O . TYR A 1 380 ? 16.798 29.581 59.548 1.00 26.40 380 TYR A O 1
ATOM 3026 N N . VAL A 1 381 ? 18.451 29.233 61.041 1.00 22.77 381 VAL A N 1
ATOM 3027 C CA . VAL A 1 381 ? 19.487 28.960 60.067 1.00 21.84 381 VAL A CA 1
ATOM 3028 C C . VAL A 1 381 ? 19.617 27.442 59.917 1.00 21.05 381 VAL A C 1
ATOM 3029 O O . VAL A 1 381 ? 19.889 26.737 60.904 1.00 24.79 381 VAL A O 1
ATOM 3033 N N . THR A 1 382 ? 19.377 26.965 58.701 1.00 23.89 382 THR A N 1
ATOM 3034 C CA . THR A 1 382 ? 19.389 25.529 58.396 1.00 24.60 382 THR A CA 1
ATOM 3035 C C . THR A 1 382 ? 20.497 25.138 57.435 1.00 27.35 382 THR A C 1
ATOM 3036 O O . THR A 1 382 ? 21.027 25.952 56.680 1.00 25.49 382 THR A O 1
ATOM 3040 N N . LEU A 1 383 ? 20.813 23.856 57.415 1.00 25.91 383 LEU A N 1
ATOM 3041 C CA . LEU A 1 383 ? 21.558 23.313 56.294 1.00 31.81 383 LEU A CA 1
ATOM 3042 C C . LEU A 1 383 ? 20.683 23.405 55.044 1.00 33.50 383 LEU A C 1
ATOM 3043 O O . LEU A 1 383 ? 19.452 23.511 55.134 1.00 35.50 383 LEU A O 1
ATOM 3048 N N . TRP A 1 384 ? 21.319 23.345 53.879 1.00 34.31 384 TRP A N 1
ATOM 3049 C CA . TRP A 1 384 ? 20.636 23.580 52.597 1.00 34.86 384 TRP A CA 1
ATOM 3050 C C . TRP A 1 384 ? 19.475 22.627 52.351 1.00 37.87 384 TRP A C 1
ATOM 3051 O O . TRP A 1 384 ? 18.498 23.012 51.736 1.00 40.28 384 TRP A O 1
ATOM 3062 N N . ASN A 1 385 ? 19.589 21.394 52.842 1.00 41.35 385 ASN A N 1
ATOM 3063 C CA . ASN A 1 385 ? 18.585 20.351 52.585 1.00 48.74 385 ASN A CA 1
ATOM 3064 C C . ASN A 1 385 ? 17.269 20.455 53.387 1.00 53.02 385 ASN A C 1
ATOM 3065 O O . ASN A 1 385 ? 16.310 19.760 53.065 1.00 69.20 385 ASN A O 1
ATOM 3070 N N . GLU A 1 386 ? 17.215 21.304 54.418 1.00 46.75 386 GLU A N 1
ATOM 3071 C CA . GLU A 1 386 ? 15.995 21.457 55.241 1.00 35.31 386 GLU A CA 1
ATOM 3072 C C . GLU A 1 386 ? 15.108 22.597 54.762 1.00 38.73 386 GLU A C 1
ATOM 3073 O O . GLU A 1 386 ? 15.601 23.645 54.375 1.00 47.09 386 GLU A O 1
ATOM 3079 N N . ASP A 1 387 ? 13.799 22.397 54.830 1.00 34.38 387 ASP A N 1
ATOM 3080 C CA . ASP A 1 387 ? 12.842 23.431 54.459 1.00 41.87 387 ASP A CA 1
ATOM 3081 C C . ASP A 1 387 ? 11.703 23.505 55.480 1.00 39.20 387 ASP A C 1
ATOM 3082 O O . ASP A 1 387 ? 10.817 22.651 55.494 1.00 43.72 387 ASP A O 1
ATOM 3087 N N . PRO A 1 388 ? 11.731 24.538 56.345 1.00 32.28 388 PRO A N 1
ATOM 3088 C CA . PRO A 1 388 ? 10.746 24.689 57.413 1.00 32.60 388 PRO A CA 1
ATOM 3089 C C . PRO A 1 388 ? 9.331 25.028 56.939 1.00 31.73 388 PRO A C 1
ATOM 3090 O O . PRO A 1 388 ? 8.395 24.943 57.731 1.00 34.78 388 PRO A O 1
ATOM 3094 N N . ARG A 1 389 ? 9.177 25.411 55.678 1.00 37.66 389 ARG A N 1
ATOM 3095 C CA . ARG A 1 389 ? 7.851 25.565 55.098 1.00 53.13 389 ARG A CA 1
ATOM 3096 C C . ARG A 1 389 ? 7.127 24.208 55.061 1.00 57.28 389 ARG A C 1
ATOM 3097 O O . ARG A 1 389 ? 5.907 24.168 55.178 1.00 50.93 389 ARG A O 1
ATOM 3105 N N . GLN A 1 390 ? 7.896 23.116 54.943 1.00 48.91 390 GLN A N 1
ATOM 3106 C CA A GLN A 1 390 ? 7.342 21.755 54.886 0.50 54.34 390 GLN A CA 1
ATOM 3107 C CA B GLN A 1 390 ? 7.357 21.750 54.893 0.50 56.00 390 GLN A CA 1
ATOM 3108 C C . GLN A 1 390 ? 7.172 21.135 56.279 1.00 64.41 390 GLN A C 1
ATOM 3109 O O . GLN A 1 390 ? 6.866 19.952 56.399 1.00 56.53 390 GLN A O 1
ATOM 3120 N N . GLU A 1 391 ? 7.371 21.920 57.338 1.00 51.55 391 GLU A N 1
ATOM 3121 C CA . GLU A 1 391 ? 7.303 21.367 58.699 1.00 45.86 391 GLU A CA 1
ATOM 3122 C C . GLU A 1 391 ? 6.195 22.028 59.489 1.00 36.84 391 GLU A C 1
ATOM 3123 O O . GLU A 1 391 ? 5.978 23.235 59.374 1.00 48.76 391 GLU A O 1
ATOM 3129 N N . GLU A 1 392 ? 5.505 21.240 60.308 1.00 41.10 392 GLU A N 1
ATOM 3130 C CA . GLU A 1 392 ? 4.451 21.771 61.166 1.00 48.73 392 GLU A CA 1
ATOM 3131 C C . GLU A 1 392 ? 5.041 22.483 62.385 1.00 37.96 392 GLU A C 1
ATOM 3132 O O . GLU A 1 392 ? 4.472 23.447 62.898 1.00 38.03 392 GLU A O 1
ATOM 3138 N N . GLU A 1 393 ? 6.192 22.003 62.840 1.00 39.33 393 GLU A N 1
ATOM 3139 C CA . GLU A 1 393 ? 6.782 22.471 64.074 1.00 34.72 393 GLU A CA 1
ATOM 3140 C C . GLU A 1 393 ? 8.285 22.567 63.907 1.00 41.44 393 GLU A C 1
ATOM 3141 O O . GLU A 1 393 ? 8.882 21.688 63.293 1.00 32.60 393 GLU A O 1
ATOM 3147 N N . ILE A 1 394 ? 8.887 23.645 64.413 1.00 32.63 394 ILE A N 1
ATOM 3148 C CA . ILE A 1 394 ? 10.352 23.739 64.475 1.00 31.84 394 ILE A CA 1
ATOM 3149 C C . ILE A 1 394 ? 10.792 24.056 65.881 1.00 29.59 394 ILE A C 1
ATOM 3150 O O . ILE A 1 394 ? 10.071 24.709 66.648 1.00 31.33 394 ILE A O 1
ATOM 3155 N N . TYR A 1 395 ? 11.989 23.588 66.206 1.00 27.72 395 TYR A N 1
ATOM 3156 C CA . TYR A 1 395 ? 12.558 23.783 67.516 1.00 24.45 395 TYR A CA 1
ATOM 3157 C C . TYR A 1 395 ? 13.635 24.871 67.448 1.00 29.98 395 TYR A C 1
ATOM 3158 O O . TYR A 1 395 ? 14.710 24.661 66.865 1.00 28.35 395 TYR A O 1
ATOM 3167 N N . MET A 1 396 ? 13.340 26.024 68.039 1.00 29.97 396 MET A N 1
ATOM 3168 C CA . MET A 1 396 ? 14.256 27.164 68.041 1.00 28.69 396 MET A CA 1
ATOM 3169 C C . MET A 1 396 ? 14.940 27.262 69.403 1.00 30.59 396 MET A C 1
ATOM 3170 O O . MET A 1 396 ? 14.283 27.455 70.420 1.00 34.96 396 MET A O 1
ATOM 3175 N N . PHE A 1 397 ? 16.258 27.107 69.426 1.00 23.74 397 PHE A N 1
ATOM 3176 C CA . PHE A 1 397 ? 17.008 27.263 70.650 1.00 22.13 397 PHE A CA 1
ATOM 3177 C C . PHE A 1 397 ? 18.208 28.176 70.437 1.00 23.47 397 PHE A C 1
ATOM 3178 O O . PHE A 1 397 ? 18.791 28.224 69.348 1.00 27.94 397 PHE A O 1
ATOM 3186 N N . HIS A 1 398 ? 18.567 28.895 71.498 1.00 23.60 398 HIS A N 1
ATOM 3187 C CA . HIS A 1 398 ? 19.739 29.759 71.484 1.00 24.15 398 HIS A CA 1
ATOM 3188 C C . HIS A 1 398 ? 20.973 28.852 71.357 1.00 24.03 398 HIS A C 1
ATOM 3189 O O . HIS A 1 398 ? 21.097 27.876 72.107 1.00 26.62 398 HIS A O 1
ATOM 3196 N N . PRO A 1 399 ? 21.877 29.146 70.402 1.00 30.52 399 PRO A N 1
ATOM 3197 C CA . PRO A 1 399 ? 22.978 28.209 70.118 1.00 24.75 399 PRO A CA 1
ATOM 3198 C C . PRO A 1 399 ? 24.028 28.071 71.224 1.00 40.98 399 PRO A C 1
ATOM 3199 O O . PRO A 1 399 ? 24.702 27.052 71.273 1.00 27.72 399 PRO A O 1
ATOM 3203 N N . VAL A 1 400 ? 24.174 29.080 72.084 1.00 31.94 400 VAL A N 1
ATOM 3204 C CA . VAL A 1 400 ? 25.003 28.972 73.296 1.00 26.77 400 VAL A CA 1
ATOM 3205 C C . VAL A 1 400 ? 24.165 28.570 74.530 1.00 37.52 400 VAL A C 1
ATOM 3206 O O . VAL A 1 400 ? 24.404 27.539 75.150 1.00 31.93 400 VAL A O 1
ATOM 3210 N N . HIS A 1 401 ? 23.186 29.395 74.884 1.00 31.31 401 HIS A N 1
ATOM 3211 C CA . HIS A 1 401 ? 22.276 29.126 76.007 1.00 35.29 401 HIS A CA 1
ATOM 3212 C C . HIS A 1 401 ? 21.136 28.209 75.577 1.00 28.72 401 HIS A C 1
ATOM 3213 O O . HIS A 1 401 ? 19.980 28.636 75.447 1.00 25.82 401 HIS A O 1
ATOM 3220 N N . THR A 1 402 ? 21.445 26.939 75.368 1.00 27.15 402 THR A N 1
ATOM 3221 C CA . THR A 1 402 ? 20.485 26.017 74.728 1.00 28.62 402 THR A CA 1
ATOM 3222 C C . THR A 1 402 ? 19.210 25.743 75.556 1.00 29.38 402 THR A C 1
ATOM 3223 O O . THR A 1 402 ? 18.199 25.244 75.033 1.00 29.56 402 THR A O 1
ATOM 3227 N N . PHE A 1 403 ? 19.260 26.096 76.834 1.00 29.58 403 PHE A N 1
ATOM 3228 C CA . PHE A 1 403 ? 18.123 25.957 77.739 1.00 37.14 403 PHE A CA 1
ATOM 3229 C C . PHE A 1 403 ? 17.076 27.058 77.515 1.00 32.22 403 PHE A C 1
ATOM 3230 O O . PHE A 1 403 ? 16.011 27.028 78.115 1.00 29.31 403 PHE A O 1
ATOM 3238 N N . ILE A 1 404 ? 17.406 28.034 76.674 1.00 24.16 404 ILE A N 1
ATOM 3239 C CA . ILE A 1 404 ? 16.456 29.006 76.165 1.00 30.19 404 ILE A CA 1
ATOM 3240 C C . ILE A 1 404 ? 16.001 28.488 74.811 1.00 30.28 404 ILE A C 1
ATOM 3241 O O . ILE A 1 404 ? 16.791 28.407 73.873 1.00 32.25 404 ILE A O 1
ATOM 3246 N N . ASN A 1 405 ? 14.724 28.136 74.725 1.00 28.96 405 ASN A N 1
ATOM 3247 C CA . ASN A 1 405 ? 14.195 27.446 73.569 1.00 30.51 405 ASN A CA 1
ATOM 3248 C C . ASN A 1 405 ? 12.653 27.505 73.513 1.00 37.18 405 ASN A C 1
ATOM 3249 O O . ASN A 1 405 ? 11.985 27.794 74.513 1.00 31.20 405 ASN A O 1
ATOM 3254 N N . LYS A 1 406 ? 12.113 27.287 72.319 1.00 29.04 406 LYS A N 1
ATOM 3255 C CA . LYS A 1 406 ? 10.684 27.248 72.089 1.00 30.21 406 LYS A CA 1
ATOM 3256 C C . LYS A 1 406 ? 10.395 26.331 70.911 1.00 35.03 406 LYS A C 1
ATOM 3257 O O . LYS A 1 406 ? 11.206 26.226 69.978 1.00 31.46 406 LYS A O 1
ATOM 3263 N N . TYR A 1 407 ? 9.251 25.653 70.971 1.00 40.91 407 TYR A N 1
ATOM 3264 C CA . TYR A 1 407 ? 8.700 24.962 69.814 1.00 36.63 407 TYR A CA 1
ATOM 3265 C C . TYR A 1 407 ? 7.788 25.945 69.109 1.00 33.94 407 TYR A C 1
ATOM 3266 O O . TYR A 1 407 ? 6.921 26.533 69.733 1.00 43.36 407 TYR A O 1
ATOM 3275 N N . VAL A 1 408 ? 7.999 26.144 67.822 1.00 30.32 408 VAL A N 1
ATOM 3276 C CA . VAL A 1 408 ? 7.196 27.097 67.062 1.00 30.39 408 VAL A CA 1
ATOM 3277 C C . VAL A 1 408 ? 6.309 26.362 66.058 1.00 36.12 408 VAL A C 1
ATOM 3278 O O . VAL A 1 408 ? 6.802 25.564 65.266 1.00 30.81 408 VAL A O 1
ATOM 3282 N N . ARG A 1 409 ? 5.001 26.631 66.126 1.00 33.15 409 ARG A N 1
ATOM 3283 C CA . ARG A 1 409 ? 4.016 26.108 65.175 1.00 40.54 409 ARG A CA 1
ATOM 3284 C C . ARG A 1 409 ? 3.231 27.282 64.599 1.00 38.38 409 ARG A C 1
ATOM 3285 O O . ARG A 1 409 ? 3.312 28.398 65.096 1.00 33.50 409 ARG A O 1
ATOM 3293 N N . ASP A 1 410 ? 2.459 27.019 63.560 1.00 33.03 410 ASP A N 1
ATOM 3294 C CA . ASP A 1 410 ? 1.598 28.036 62.952 1.00 39.79 410 ASP A CA 1
ATOM 3295 C C . ASP A 1 410 ? 2.411 29.277 62.556 1.00 42.39 410 ASP A C 1
ATOM 3296 O O . ASP A 1 410 ? 2.077 30.423 62.902 1.00 32.02 410 ASP A O 1
ATOM 3301 N N . PHE A 1 411 ? 3.485 29.024 61.822 1.00 30.28 411 PHE A N 1
ATOM 3302 C CA . PHE A 1 411 ? 4.428 30.077 61.430 1.00 27.47 411 PHE A CA 1
ATOM 3303 C C . PHE A 1 411 ? 4.513 30.129 59.936 1.00 34.76 411 PHE A C 1
ATOM 3304 O O . PHE A 1 411 ? 4.141 29.179 59.254 1.00 32.85 411 PHE A O 1
ATOM 3312 N N . GLU A 1 412 ? 5.000 31.257 59.428 1.00 28.93 412 GLU A N 1
ATOM 3313 C CA . GLU A 1 412 ? 5.471 31.351 58.065 1.00 27.14 412 GLU A CA 1
ATOM 3314 C C . GLU A 1 412 ? 6.988 31.489 58.118 1.00 27.69 412 GLU A C 1
ATOM 3315 O O . GLU A 1 412 ? 7.544 32.079 59.056 1.00 33.97 412 GLU A O 1
ATOM 3321 N N . ALA A 1 413 ? 7.647 30.909 57.130 1.00 30.58 413 ALA A N 1
ATOM 3322 C CA . ALA A 1 413 ? 9.093 30.946 57.027 1.00 32.60 413 ALA A CA 1
ATOM 3323 C C . ALA A 1 413 ? 9.463 31.450 55.650 1.00 36.74 413 ALA A C 1
ATOM 3324 O O . ALA A 1 413 ? 9.043 30.886 54.633 1.00 34.04 413 ALA A O 1
ATOM 3326 N N . ARG A 1 414 ? 10.263 32.510 55.622 1.00 28.35 414 ARG A N 1
ATOM 3327 C CA . ARG A 1 414 ? 10.726 33.128 54.375 1.00 33.02 414 ARG A CA 1
ATOM 3328 C C . ARG A 1 414 ? 12.246 32.981 54.252 1.00 30.16 414 ARG A C 1
ATOM 3329 O O . ARG A 1 414 ? 12.959 33.386 55.150 1.00 29.65 414 ARG A O 1
ATOM 3337 N N . PRO A 1 415 ? 12.738 32.443 53.122 1.00 29.82 415 PRO A N 1
ATOM 3338 C CA . PRO A 1 415 ? 14.181 32.344 52.924 1.00 30.67 415 PRO A CA 1
ATOM 3339 C C . PRO A 1 415 ? 14.750 33.717 52.594 1.00 33.55 415 PRO A C 1
ATOM 3340 O O . PRO A 1 415 ? 14.243 34.381 51.704 1.00 27.05 415 PRO A O 1
ATOM 3344 N N . VAL A 1 416 ? 15.789 34.134 53.295 1.00 26.10 416 VAL A N 1
ATOM 3345 C CA . VAL A 1 416 ? 16.354 35.483 53.117 1.00 30.16 416 VAL A CA 1
ATOM 3346 C C . VAL A 1 416 ? 17.343 35.552 51.953 1.00 25.50 416 VAL A C 1
ATOM 3347 O O . VAL A 1 416 ? 17.379 36.544 51.216 1.00 25.95 416 VAL A O 1
ATOM 3351 N N . LEU A 1 417 ? 18.141 34.505 51.765 1.00 24.87 417 LEU A N 1
ATOM 3352 C CA . LEU A 1 417 ? 19.098 34.497 50.663 1.00 20.19 417 LEU A CA 1
ATOM 3353 C C . LEU A 1 417 ? 18.361 34.202 49.353 1.00 35.02 417 LEU A C 1
ATOM 3354 O O . LEU A 1 417 ? 17.746 33.146 49.193 1.00 28.33 417 LEU A O 1
ATOM 3359 N N . GLN A 1 418 ? 18.430 35.146 48.423 1.00 26.26 418 GLN A N 1
ATOM 3360 C CA . GLN A 1 418 ? 17.751 35.028 47.141 1.00 28.83 418 GLN A CA 1
ATOM 3361 C C . GLN A 1 418 ? 18.751 34.876 46.023 1.00 27.36 418 GLN A C 1
ATOM 3362 O O . GLN A 1 418 ? 19.825 35.490 46.069 1.00 23.33 418 GLN A O 1
ATOM 3368 N N . ASP A 1 419 ? 18.382 34.116 44.984 1.00 26.90 419 ASP A N 1
ATOM 3369 C CA . ASP A 1 419 ? 19.235 33.955 43.800 1.00 26.44 419 ASP A CA 1
ATOM 3370 C C . ASP A 1 419 ? 19.420 35.279 43.078 1.00 24.51 419 ASP A C 1
ATOM 3371 O O . ASP A 1 419 ? 18.441 35.920 42.705 1.00 26.40 419 ASP A O 1
ATOM 3376 N N . ILE A 1 420 ? 20.669 35.680 42.881 1.00 22.22 420 ILE A N 1
ATOM 3377 C CA . ILE A 1 420 ? 21.001 36.884 42.134 1.00 25.70 420 ILE A CA 1
ATOM 3378 C C . ILE A 1 420 ? 21.638 36.509 40.801 1.00 20.98 420 ILE A C 1
ATOM 3379 O O . ILE A 1 420 ? 21.188 36.965 39.761 1.00 26.65 420 ILE A O 1
ATOM 3384 N N . PHE A 1 421 ? 22.697 35.694 40.841 1.00 22.96 421 PHE A N 1
ATOM 3385 C CA . PHE A 1 421 ? 23.306 35.100 39.630 1.00 24.74 421 PHE A CA 1
ATOM 3386 C C . PHE A 1 421 ? 23.198 33.583 39.755 1.00 23.63 421 PHE A C 1
ATOM 3387 O O . PHE A 1 421 ? 23.436 33.031 40.833 1.00 26.75 421 PHE A O 1
ATOM 3395 N N . VAL A 1 422 ? 22.831 32.921 38.664 1.00 29.37 422 VAL A N 1
ATOM 3396 C CA . VAL A 1 422 ? 22.913 31.451 38.593 1.00 22.77 422 VAL A CA 1
ATOM 3397 C C . VAL A 1 422 ? 24.041 31.167 37.615 1.00 19.95 422 VAL A C 1
ATOM 3398 O O . VAL A 1 422 ? 23.961 31.569 36.466 1.00 25.59 422 VAL A O 1
ATOM 3402 N N . GLU A 1 423 ? 25.120 30.532 38.090 1.00 25.22 423 GLU A N 1
ATOM 3403 C CA . GLU A 1 423 ? 26.277 30.213 37.253 1.00 30.31 423 GLU A CA 1
ATOM 3404 C C . GLU A 1 423 ? 26.753 31.397 36.395 1.00 32.78 423 GLU A C 1
ATOM 3405 O O . GLU A 1 423 ? 27.010 31.272 35.199 1.00 24.57 423 GLU A O 1
ATOM 3411 N N . GLY A 1 424 ? 26.878 32.554 37.026 1.00 22.45 424 GLY A N 1
ATOM 3412 C CA . GLY A 1 424 ? 27.374 33.741 36.355 1.00 26.61 424 GLY A CA 1
ATOM 3413 C C . GLY A 1 424 ? 26.337 34.533 35.600 1.00 28.74 424 GLY A C 1
ATOM 3414 O O . GLY A 1 424 ? 26.663 35.571 35.010 1.00 23.23 424 GLY A O 1
ATOM 3415 N N . LYS A 1 425 ? 25.081 34.089 35.607 1.00 27.63 425 LYS A N 1
ATOM 3416 C CA . LYS A 1 425 ? 24.053 34.704 34.742 1.00 23.75 425 LYS A CA 1
ATOM 3417 C C . LYS A 1 425 ? 23.006 35.357 35.604 1.00 24.69 425 LYS A C 1
ATOM 3418 O O . LYS A 1 425 ? 22.429 34.708 36.468 1.00 22.89 425 LYS A O 1
ATOM 3424 N N . ARG A 1 426 ? 22.725 36.634 35.387 1.00 24.25 426 ARG A N 1
ATOM 3425 C CA . ARG A 1 426 ? 21.870 37.335 36.327 1.00 26.95 426 ARG A CA 1
ATOM 3426 C C . ARG A 1 426 ? 20.388 36.996 36.151 1.00 29.68 426 ARG A C 1
ATOM 3427 O O . ARG A 1 426 ? 19.856 37.085 35.059 1.00 29.94 426 ARG A O 1
ATOM 3435 N N . VAL A 1 427 ? 19.726 36.615 37.237 1.00 24.00 427 VAL A N 1
ATOM 3436 C CA . VAL A 1 427 ? 18.305 36.339 37.209 1.00 22.36 427 VAL A CA 1
ATOM 3437 C C . VAL A 1 427 ? 17.463 37.306 38.042 1.00 34.56 427 VAL A C 1
ATOM 3438 O O . VAL A 1 427 ? 16.237 37.164 38.108 1.00 32.08 42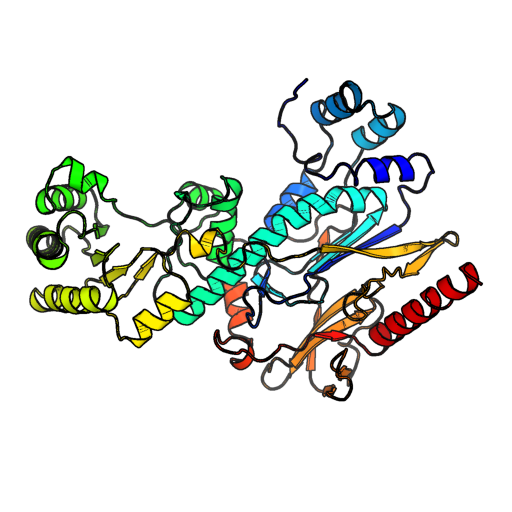7 VAL A O 1
ATOM 3442 N N . TYR A 1 428 ? 18.116 38.273 38.671 1.00 30.49 428 TYR A N 1
ATOM 3443 C CA . TYR A 1 428 ? 17.445 39.234 39.565 1.00 23.68 428 TYR A CA 1
ATOM 3444 C C . TYR A 1 428 ? 17.412 40.581 38.872 1.00 22.71 428 TYR A C 1
ATOM 3445 O O . TYR A 1 428 ? 18.456 41.107 38.493 1.00 26.03 428 TYR A O 1
ATOM 3454 N N . GLU A 1 429 ? 16.211 41.129 38.691 1.00 29.07 429 GLU A N 1
ATOM 3455 C CA . GLU A 1 429 ? 16.075 42.482 38.172 1.00 26.77 429 GLU A CA 1
ATOM 3456 C C . GLU A 1 429 ? 16.274 43.497 39.311 1.00 27.99 429 GLU A C 1
ATOM 3457 O O . GLU A 1 429 ? 15.657 43.380 40.369 1.00 29.06 429 GLU A O 1
ATOM 3463 N N . LEU A 1 430 ? 17.097 44.505 39.060 1.00 26.97 430 LEU A N 1
ATOM 3464 C CA . LEU A 1 430 ? 17.427 45.468 40.084 1.00 30.48 430 LEU A CA 1
ATOM 3465 C C . LEU A 1 430 ? 16.239 46.395 40.329 1.00 30.00 430 LEU A C 1
ATOM 3466 O O . LEU A 1 430 ? 15.632 46.876 39.395 1.00 32.91 430 LEU A O 1
ATOM 3471 N N . PRO A 1 431 ? 15.885 46.628 41.595 1.00 29.98 431 PRO A N 1
ATOM 3472 C CA . PRO A 1 431 ? 14.806 47.575 41.844 1.00 28.91 431 PRO A CA 1
ATOM 3473 C C . PRO A 1 431 ? 15.283 49.035 41.789 1.00 27.16 431 PRO A C 1
ATOM 3474 O O . PRO A 1 431 ? 16.481 49.284 41.790 1.00 28.14 431 PRO A O 1
ATOM 3478 N N . THR A 1 432 ? 14.338 49.974 41.733 1.00 26.74 432 THR A N 1
ATOM 3479 C CA . THR A 1 432 ? 14.644 51.388 41.828 1.00 27.72 432 THR A CA 1
ATOM 3480 C C . THR A 1 432 ? 14.935 51.710 43.293 1.00 24.43 432 THR A C 1
ATOM 3481 O O . THR A 1 432 ? 14.560 50.963 44.204 1.00 26.79 432 THR A O 1
ATOM 3485 N N . LEU A 1 433 ? 15.636 52.815 43.506 1.00 27.39 433 LEU A N 1
ATOM 3486 C CA . LEU A 1 433 ? 16.061 53.200 44.836 1.00 28.65 433 LEU A CA 1
ATOM 3487 C C . LEU A 1 433 ? 14.861 53.435 45.753 1.00 25.71 433 LEU A C 1
ATOM 3488 O O . LEU A 1 433 ? 14.899 53.089 46.934 1.00 23.51 433 LEU A O 1
ATOM 3493 N N . ASP A 1 434 ? 13.800 54.039 45.208 1.00 26.01 434 ASP A N 1
ATOM 3494 C CA . ASP A 1 434 ? 12.559 54.240 45.967 1.00 26.50 434 ASP A CA 1
ATOM 3495 C C . ASP A 1 434 ? 11.901 52.925 46.390 1.00 30.14 434 ASP A C 1
ATOM 3496 O O . ASP A 1 434 ? 11.356 52.842 47.471 1.00 27.91 434 ASP A O 1
ATOM 3501 N N . GLU A 1 435 ? 11.979 51.902 45.542 1.00 26.38 435 GLU A N 1
ATOM 3502 C CA . GLU A 1 435 ? 11.460 50.583 45.880 1.00 26.10 435 GLU A CA 1
ATOM 3503 C C . GLU A 1 435 ? 12.265 49.966 47.030 1.00 22.79 435 GLU A C 1
ATOM 3504 O O . GLU A 1 435 ? 11.690 49.338 47.914 1.00 25.03 435 GLU A O 1
ATOM 3510 N N . ILE A 1 436 ? 13.578 50.211 47.040 1.00 25.53 436 ILE A N 1
ATOM 3511 C CA . ILE A 1 436 ? 14.449 49.746 48.120 1.00 25.74 436 ILE A CA 1
ATOM 3512 C C . ILE A 1 436 ? 14.103 50.433 49.437 1.00 22.54 436 ILE A C 1
ATOM 3513 O O . ILE A 1 436 ? 13.968 49.771 50.473 1.00 23.74 436 ILE A O 1
ATOM 3518 N N . LYS A 1 437 ? 13.963 51.762 49.392 1.00 26.10 437 LYS A N 1
ATOM 3519 C CA . LYS A 1 437 ? 13.640 52.528 50.574 1.00 24.74 437 LYS A CA 1
ATOM 3520 C C . LYS A 1 437 ? 12.289 52.108 51.158 1.00 25.14 437 LYS A C 1
ATOM 3521 O O . LYS A 1 437 ? 12.165 51.923 52.373 1.00 27.78 437 LYS A O 1
ATOM 3527 N N . GLN A 1 438 ? 11.300 51.903 50.290 1.00 25.76 438 GLN A N 1
ATOM 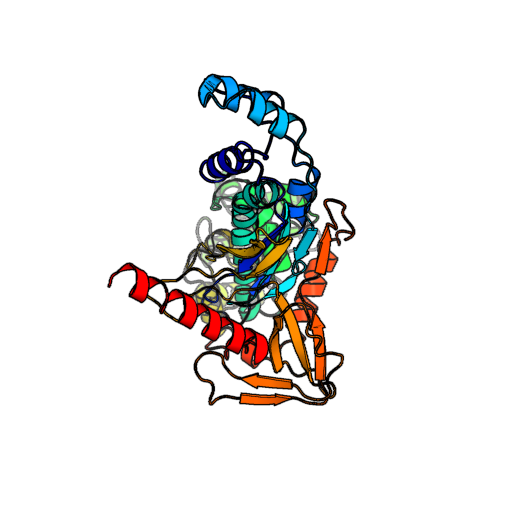3528 C CA . GLN A 1 438 ? 9.971 51.431 50.733 1.00 21.99 438 GLN A CA 1
ATOM 3529 C C . GLN A 1 438 ? 10.035 50.042 51.373 1.00 28.21 438 GLN A C 1
ATOM 3530 O O . GLN A 1 438 ? 9.350 49.770 52.355 1.00 29.60 438 GLN A O 1
ATOM 3536 N N . TYR A 1 439 ? 10.823 49.166 50.772 1.00 27.92 439 TYR A N 1
ATOM 3537 C CA . TYR A 1 439 ? 11.043 47.811 51.272 1.00 25.87 439 TYR A CA 1
ATOM 3538 C C . TYR A 1 439 ? 11.667 47.826 52.675 1.00 26.90 439 TYR A C 1
ATOM 3539 O O . TYR A 1 439 ? 11.199 47.116 53.553 1.00 27.43 439 TYR A O 1
ATOM 3548 N N . ALA A 1 440 ? 12.664 48.689 52.901 1.00 24.18 440 ALA A N 1
ATOM 3549 C CA . ALA A 1 440 ? 13.255 48.848 54.223 1.00 22.95 440 ALA A CA 1
ATOM 3550 C C . ALA A 1 440 ? 12.190 49.284 55.229 1.00 25.92 440 ALA A C 1
ATOM 3551 O O . ALA A 1 440 ? 12.092 48.731 56.319 1.00 24.30 440 ALA A O 1
ATOM 3553 N N . LYS A 1 441 ? 11.384 50.267 54.832 1.00 28.43 441 LYS A N 1
ATOM 3554 C CA . LYS A 1 441 ? 10.313 50.815 55.673 1.00 30.11 441 LYS A CA 1
ATOM 3555 C C . LYS A 1 441 ? 9.302 49.752 56.068 1.00 30.10 441 LYS A C 1
ATOM 3556 O O . LYS A 1 441 ? 8.870 49.697 57.213 1.00 35.46 441 LYS A O 1
ATOM 3562 N N . GLU A 1 442 ? 8.939 48.901 55.116 1.00 27.69 442 GLU A N 1
ATOM 3563 C CA . GLU A 1 442 ? 7.974 47.827 55.354 1.00 29.48 442 GLU A CA 1
ATOM 3564 C C . GLU A 1 442 ? 8.544 46.723 56.205 1.00 40.39 442 GLU A C 1
ATOM 3565 O O . GLU A 1 442 ? 7.835 46.142 57.020 1.00 33.85 442 GLU A O 1
ATOM 3571 N N . ASN A 1 443 ? 9.813 46.398 55.985 1.00 36.87 443 ASN A N 1
ATOM 3572 C CA . ASN A 1 443 ? 10.497 45.462 56.848 1.00 25.96 443 ASN A CA 1
ATOM 3573 C C . ASN A 1 443 ? 10.589 45.979 58.279 1.00 31.29 443 ASN A C 1
ATOM 3574 O O . ASN A 1 443 ? 10.354 45.228 59.232 1.00 31.26 443 ASN A O 1
ATOM 3579 N N . LEU A 1 444 ? 10.911 47.260 58.439 1.00 26.87 444 LEU A N 1
ATOM 3580 C CA . LEU A 1 444 ? 10.974 47.851 59.783 1.00 25.22 444 LEU A CA 1
ATOM 3581 C C . LEU A 1 444 ? 9.608 47.935 60.463 1.00 44.25 444 LEU A C 1
ATOM 3582 O O . LEU A 1 444 ? 9.477 47.576 61.637 1.00 37.93 444 LEU A O 1
ATOM 3587 N N . ASP A 1 445 ? 8.592 48.385 59.727 1.00 36.35 445 ASP A N 1
ATOM 3588 C CA . ASP A 1 445 ? 7.210 48.403 60.238 1.00 52.04 445 ASP A CA 1
ATOM 3589 C C . ASP A 1 445 ? 6.738 47.028 60.737 1.00 38.07 445 ASP A C 1
ATOM 3590 O O . ASP A 1 445 ? 5.926 46.960 61.661 1.00 56.33 445 ASP A O 1
ATOM 3595 N N . SER A 1 446 ? 7.273 45.950 60.155 1.00 36.48 446 SER A N 1
ATOM 3596 C CA A SER A 1 446 ? 6.903 44.581 60.521 0.50 34.11 446 SER A CA 1
ATOM 3597 C CA B SER A 1 446 ? 6.885 44.590 60.536 0.50 33.62 446 SER A CA 1
ATOM 3598 C C . SER A 1 446 ? 7.690 44.022 61.712 1.00 53.06 446 SER A C 1
ATOM 3599 O O . SER A 1 446 ? 7.327 43.002 62.280 1.00 42.71 446 SER A O 1
ATOM 3604 N N . LEU A 1 447 ? 8.792 44.660 62.077 1.00 34.72 447 LEU A N 1
ATOM 3605 C CA . LEU A 1 447 ? 9.585 44.179 63.199 1.00 32.42 447 LEU A CA 1
ATOM 3606 C C . LEU A 1 447 ? 8.931 44.653 64.511 1.00 25.21 447 LEU A C 1
ATOM 3607 O O . LEU A 1 447 ? 8.503 45.803 64.609 1.00 31.93 447 LEU A O 1
ATOM 3612 N N . HIS A 1 448 ? 8.848 43.771 65.501 1.00 30.80 448 HIS A N 1
ATOM 3613 C CA . HIS A 1 448 ? 8.294 44.133 66.812 1.00 24.11 448 HIS A CA 1
ATOM 3614 C C . HIS A 1 448 ? 9.120 45.244 67.482 1.00 36.49 448 HIS A C 1
ATOM 3615 O O . HIS A 1 448 ? 10.338 45.248 67.405 1.00 28.27 448 HIS A O 1
ATOM 3622 N N . GLU A 1 449 ? 8.436 46.180 68.133 1.00 29.88 449 GLU A N 1
ATOM 3623 C CA . GLU A 1 449 ? 9.064 47.372 68.720 1.00 45.39 449 GLU A CA 1
ATOM 3624 C C . GLU A 1 449 ? 10.249 47.081 69.648 1.00 34.63 449 GLU A C 1
ATOM 3625 O O . GLU A 1 449 ? 11.204 47.853 69.676 1.00 31.75 449 GLU A O 1
ATOM 3631 N N . GLU A 1 450 ? 10.202 45.970 70.384 1.00 28.40 450 GLU A N 1
ATOM 3632 C CA . GLU A 1 450 ? 11.285 45.619 71.306 1.00 32.27 450 GLU A CA 1
ATOM 3633 C C . GLU A 1 450 ? 12.655 45.439 70.636 1.00 30.36 450 GLU A C 1
ATOM 3634 O O . GLU A 1 450 ? 13.689 45.618 71.297 1.00 26.82 450 GLU A O 1
ATOM 3640 N N . TYR A 1 451 ? 12.648 45.073 69.352 1.00 28.23 451 TYR A N 1
ATOM 3641 C CA . TYR A 1 451 ? 13.872 44.873 68.560 1.00 27.37 451 TYR A CA 1
ATOM 3642 C C . TYR A 1 451 ? 14.300 46.151 67.837 1.00 28.56 451 TYR A C 1
ATOM 3643 O O . TYR A 1 451 ? 15.426 46.246 67.358 1.00 32.22 451 TYR A O 1
ATOM 3652 N N . LYS A 1 452 ? 13.403 47.122 67.767 1.00 28.32 452 LYS A N 1
ATOM 3653 C CA . LYS A 1 452 ? 13.585 48.314 66.947 1.00 35.43 452 LYS A CA 1
ATOM 3654 C C . LYS A 1 452 ? 14.051 49.520 67.727 1.00 39.00 452 LYS A C 1
ATOM 3655 O O . LYS A 1 452 ? 14.570 50.451 67.132 1.00 34.27 452 LYS A O 1
ATOM 3661 N N . ARG A 1 453 ? 13.825 49.546 69.035 1.00 31.35 453 ARG A N 1
ATOM 3662 C CA . ARG A 1 453 ? 14.229 50.725 69.840 1.00 28.56 453 ARG A CA 1
ATOM 3663 C C . ARG A 1 453 ? 15.756 50.912 69.895 1.00 29.03 453 ARG A C 1
ATOM 3664 O O . ARG A 1 453 ? 16.535 49.955 69.763 1.00 25.84 453 ARG A O 1
ATOM 3672 N N . ASP A 1 454 ? 16.183 52.164 70.041 1.00 30.64 454 ASP A N 1
ATOM 3673 C CA . ASP A 1 454 ? 17.612 52.503 70.095 1.00 29.19 454 ASP A CA 1
ATOM 3674 C C . ASP A 1 454 ? 18.241 52.154 71.455 1.00 36.91 454 ASP A C 1
ATOM 3675 O O . ASP A 1 454 ? 19.420 51.789 71.513 1.00 31.96 454 ASP A O 1
ATOM 3680 N N . LEU A 1 455 ? 17.455 52.264 72.524 1.00 33.57 455 LEU A N 1
ATOM 3681 C CA . LEU A 1 455 ? 17.916 51.974 73.886 1.00 38.37 455 LEU A CA 1
ATOM 3682 C C . LEU A 1 455 ? 17.658 50.518 74.268 1.00 23.06 455 LEU A C 1
ATOM 3683 O O . LEU A 1 455 ? 16.507 50.092 74.313 1.00 26.55 455 LEU A O 1
ATOM 3688 N N . ASN A 1 456 ? 18.730 49.769 74.524 1.00 29.07 456 ASN A N 1
ATOM 3689 C CA . ASN A 1 456 ? 18.647 48.409 75.049 1.00 26.28 456 ASN A CA 1
ATOM 3690 C C . ASN A 1 456 ? 17.651 47.538 74.294 1.00 24.80 456 ASN A C 1
ATOM 3691 O O . ASN A 1 456 ? 16.785 46.925 74.903 1.00 27.08 456 ASN A O 1
ATOM 3696 N N . PRO A 1 457 ? 17.762 47.490 72.957 1.00 29.09 457 PRO A N 1
ATOM 3697 C CA . PRO A 1 457 ? 16.868 46.613 72.214 1.00 27.07 457 PRO A CA 1
ATOM 3698 C C . PRO A 1 457 ? 17.002 45.190 72.690 1.00 25.24 457 PRO A C 1
ATOM 3699 O O . PRO A 1 457 ? 18.084 44.788 73.096 1.00 29.24 457 PRO A O 1
ATOM 3703 N N . GLN A 1 458 ? 15.935 44.401 72.610 1.00 27.08 458 GLN A N 1
ATOM 3704 C CA . GLN A 1 458 ? 16.082 42.982 72.905 1.00 24.89 458 GLN A CA 1
ATOM 3705 C C . GLN A 1 458 ? 16.837 42.323 71.781 1.00 28.17 458 GLN A C 1
ATOM 3706 O O . GLN A 1 458 ? 16.810 42.793 70.643 1.00 26.98 458 GLN A O 1
ATOM 3712 N N . LYS A 1 459 ? 17.491 41.223 72.107 1.00 27.97 459 LYS A N 1
ATOM 3713 C CA . LYS A 1 459 ? 18.279 40.462 71.155 1.00 33.71 459 LYS A CA 1
ATOM 3714 C C . LYS A 1 459 ? 17.391 39.655 70.215 1.00 27.40 459 LYS A C 1
ATOM 3715 O O . LYS A 1 459 ? 16.663 38.756 70.634 1.00 32.68 459 LYS A O 1
ATOM 3721 N N . TYR A 1 460 ? 17.446 39.987 68.934 1.00 24.50 460 TYR A N 1
ATOM 3722 C CA . TYR A 1 460 ? 16.678 39.269 67.914 1.00 27.48 460 TYR A CA 1
ATOM 3723 C C . TYR A 1 460 ? 17.249 37.852 67.777 1.00 27.86 460 TYR A C 1
ATOM 3724 O O . TYR A 1 460 ? 18.450 37.697 67.568 1.00 26.82 460 TYR A O 1
ATOM 3733 N N . PRO A 1 461 ? 16.406 36.816 67.935 1.00 28.27 461 PRO A N 1
ATOM 3734 C CA . PRO A 1 461 ? 16.989 35.462 67.888 1.00 23.55 461 PRO A CA 1
ATOM 3735 C C . PRO A 1 461 ? 17.553 35.098 66.524 1.00 25.74 461 PRO A C 1
ATOM 3736 O O . PRO A 1 461 ? 16.900 35.314 65.489 1.00 24.80 461 PRO A O 1
ATOM 3740 N N . VAL A 1 462 ? 18.778 34.590 66.528 1.00 23.15 462 VAL A N 1
ATOM 3741 C CA . VAL A 1 462 ? 19.373 33.994 65.344 1.00 20.95 462 VAL A CA 1
ATOM 3742 C C . VAL A 1 462 ? 19.807 32.573 65.749 1.00 31.00 462 VAL A C 1
ATOM 3743 O O . VAL A 1 462 ? 20.839 32.395 66.379 1.00 23.96 462 VAL A O 1
ATOM 3747 N N . ASP A 1 463 ? 19.012 31.573 65.392 1.00 23.65 463 ASP A N 1
ATOM 3748 C CA . ASP A 1 463 ? 19.188 30.240 65.972 1.00 20.52 463 ASP A CA 1
ATOM 3749 C C . ASP A 1 463 ? 19.572 29.264 64.893 1.00 27.97 463 ASP A C 1
ATOM 3750 O O . ASP A 1 463 ? 19.061 29.349 63.796 1.00 25.84 463 ASP A O 1
ATOM 3755 N N . LEU A 1 464 ? 20.451 28.317 65.226 1.00 25.50 464 LEU A N 1
ATOM 3756 C CA . LEU A 1 464 ? 20.840 27.267 64.296 1.00 22.44 464 LEU A CA 1
ATOM 3757 C C . LEU A 1 464 ? 19.885 26.097 64.490 1.00 21.00 464 LEU A C 1
ATOM 3758 O O . LEU A 1 464 ? 19.524 25.762 65.632 1.00 26.18 464 LEU A O 1
ATOM 3763 N N . SER A 1 465 ? 19.488 25.461 63.395 1.00 25.52 465 SER A N 1
ATOM 3764 C CA . SER A 1 465 ? 18.646 24.276 63.484 1.00 27.45 465 SER A CA 1
ATOM 3765 C C . SER A 1 465 ? 19.411 23.179 64.229 1.00 27.38 465 SER A C 1
ATOM 3766 O O . SER A 1 465 ? 20.640 23.188 64.261 1.00 25.66 465 SER A O 1
ATOM 3769 N N . THR A 1 466 ? 18.683 22.243 64.822 1.00 26.16 466 THR A N 1
ATOM 3770 C CA . THR A 1 466 ? 19.288 21.111 65.502 1.00 27.62 466 THR A CA 1
ATOM 3771 C C . THR A 1 466 ? 20.322 20.385 64.621 1.00 22.57 466 THR A C 1
ATOM 3772 O O . THR A 1 466 ? 21.390 20.020 65.114 1.00 29.44 466 THR A O 1
ATOM 3776 N N . ASP A 1 467 ? 19.999 20.157 63.350 1.00 26.71 467 ASP A N 1
ATOM 3777 C CA . ASP A 1 467 ? 20.930 19.466 62.439 1.00 35.59 467 ASP A CA 1
ATOM 3778 C C . ASP A 1 467 ? 22.167 20.304 62.165 1.00 35.17 467 ASP A C 1
ATOM 3779 O O . ASP A 1 467 ? 23.289 19.817 62.157 1.00 29.96 467 ASP A O 1
ATOM 3784 N N . CYS A 1 468 ? 21.953 21.575 61.896 1.00 27.73 468 CYS A N 1
ATOM 3785 C CA . CYS A 1 468 ? 23.072 22.471 61.612 1.00 28.46 468 CYS A CA 1
ATOM 3786 C C . CYS A 1 468 ? 23.989 22.559 62.841 1.00 27.50 468 CYS A C 1
ATOM 3787 O O . CYS A 1 468 ? 25.213 22.437 62.727 1.00 30.47 468 CYS A O 1
ATOM 3790 N N . TRP A 1 469 ? 23.389 22.718 64.023 1.00 29.08 469 TRP A N 1
ATOM 3791 C CA . TRP A 1 469 ? 24.147 22.800 65.290 1.00 25.25 469 TRP A CA 1
ATOM 3792 C C . TRP A 1 469 ? 24.895 21.489 65.595 1.00 34.79 469 TRP A C 1
ATOM 3793 O O . TRP A 1 469 ? 26.070 21.521 65.966 1.00 27.46 469 TRP A O 1
ATOM 3804 N N . ASN A 1 470 ? 24.229 20.342 65.451 1.00 35.51 470 ASN A N 1
ATOM 3805 C CA . ASN A 1 470 ? 24.899 19.042 65.715 1.00 32.37 470 ASN A CA 1
ATOM 3806 C C . ASN A 1 470 ? 26.031 18.800 64.740 1.00 28.63 470 ASN A C 1
ATOM 3807 O O . ASN A 1 470 ? 27.110 18.342 65.118 1.00 36.49 470 ASN A O 1
ATOM 3812 N N . HIS A 1 471 ? 25.788 19.145 63.480 1.00 27.07 471 HIS A N 1
ATOM 3813 C CA . HIS A 1 471 ? 26.789 19.017 62.441 1.00 28.72 471 HIS A CA 1
ATOM 3814 C C . HIS A 1 471 ? 28.026 19.841 62.795 1.00 37.78 471 HIS A C 1
ATOM 3815 O O . HIS A 1 471 ? 29.146 19.355 62.704 1.00 30.74 471 HIS A O 1
ATOM 3822 N N . LYS A 1 472 ? 27.821 21.079 63.237 1.00 30.60 472 LYS A N 1
ATOM 3823 C CA . LYS A 1 472 ? 28.938 21.920 63.685 1.00 27.18 472 LYS A CA 1
ATOM 3824 C C . LYS A 1 472 ? 29.743 21.283 64.834 1.00 30.48 472 LYS A C 1
ATOM 3825 O O . LYS A 1 472 ? 30.988 21.247 64.792 1.00 29.83 472 LYS A O 1
ATOM 3831 N N . MET A 1 473 ? 29.044 20.799 65.855 1.00 29.10 473 MET A N 1
ATOM 3832 C CA . MET A 1 473 ? 29.712 20.195 67.024 1.00 43.26 473 MET A CA 1
ATOM 3833 C C . MET A 1 473 ? 30.471 18.911 66.665 1.00 31.98 473 MET A C 1
ATOM 3834 O O . MET A 1 473 ? 31.565 18.664 67.173 1.00 36.24 473 MET A O 1
ATOM 3839 N N . ASN A 1 474 ? 29.908 18.129 65.755 1.00 33.53 474 ASN A N 1
ATOM 3840 C CA . ASN A 1 474 ? 30.545 16.902 65.294 1.00 35.78 474 ASN A CA 1
ATOM 3841 C C . ASN A 1 474 ? 31.849 17.150 64.549 1.00 37.18 474 ASN A C 1
ATOM 3842 O O . ASN A 1 474 ? 32.848 16.476 64.801 1.00 39.47 474 ASN A O 1
ATOM 3847 N N . LEU A 1 475 ? 31.852 18.115 63.634 1.00 34.26 475 LEU A N 1
ATOM 3848 C CA . LEU A 1 475 ? 33.085 18.489 62.935 1.00 33.85 475 LEU A CA 1
ATOM 3849 C C . LEU A 1 475 ? 34.112 19.071 63.883 1.00 36.83 475 LEU A C 1
ATOM 3850 O O . LEU A 1 475 ? 35.295 18.797 63.742 1.00 36.31 475 LEU A O 1
ATOM 3855 N N . LEU A 1 476 ? 33.667 19.908 64.821 1.00 32.19 476 LEU A N 1
ATOM 3856 C CA . LEU A 1 476 ? 34.559 20.479 65.824 1.00 33.59 476 LEU A CA 1
ATOM 3857 C C . LEU A 1 476 ? 35.274 19.356 66.600 1.00 46.84 476 LEU A C 1
ATOM 3858 O O . LEU A 1 476 ? 36.494 19.373 66.759 1.00 36.91 476 LEU A O 1
ATOM 3863 N N . GLU A 1 477 ? 34.506 18.367 67.043 1.00 37.40 477 GLU A N 1
ATOM 3864 C CA . GLU A 1 477 ? 35.050 17.229 67.782 1.00 56.27 477 GLU A CA 1
ATOM 3865 C C . GLU A 1 477 ? 36.048 16.419 66.945 1.00 37.16 477 GLU A C 1
ATOM 3866 O O . GLU A 1 477 ? 37.077 15.988 67.460 1.00 51.02 477 GLU A O 1
ATOM 3872 N N . LYS A 1 478 ? 35.754 16.248 65.659 1.00 36.65 478 LYS A N 1
ATOM 3873 C CA . LYS A 1 478 ? 36.625 15.497 64.756 1.00 44.27 478 LYS A CA 1
ATOM 3874 C C . LYS A 1 478 ? 37.964 16.193 64.561 1.00 59.91 478 LYS A C 1
ATOM 3875 O O . LYS A 1 478 ? 39.001 15.540 64.569 1.00 43.19 478 LYS A O 1
ATOM 3881 N N . VAL A 1 479 ? 37.944 17.512 64.375 1.00 40.91 479 VAL A N 1
ATOM 3882 C CA . VAL A 1 479 ? 39.180 18.279 64.228 1.00 36.50 479 VAL A CA 1
ATOM 3883 C C . VAL A 1 479 ? 40.008 18.250 65.504 1.00 32.78 479 VAL A C 1
ATOM 3884 O O . VAL A 1 479 ? 41.221 18.070 65.457 1.00 42.11 479 VAL A O 1
ATOM 3888 N N . ARG A 1 480 ? 39.342 18.435 66.635 1.00 34.85 480 ARG A N 1
ATOM 3889 C CA . ARG A 1 480 ? 39.957 18.312 67.951 1.00 47.17 480 ARG A CA 1
ATOM 3890 C C . ARG A 1 480 ? 40.660 16.962 68.119 1.00 46.10 480 ARG A C 1
ATOM 3891 O O . ARG A 1 480 ? 41.808 16.902 68.573 1.00 39.19 480 ARG A O 1
ATOM 3899 N N . LYS A 1 481 ? 39.965 15.890 67.749 1.00 42.02 481 LYS A N 1
ATOM 3900 C CA A LYS A 1 481 ? 40.544 14.553 67.833 0.50 52.59 481 LYS A CA 1
ATOM 3901 C CA B LYS A 1 481 ? 40.517 14.529 67.787 0.50 60.07 481 LYS A CA 1
ATOM 3902 C C . LYS A 1 481 ? 41.722 14.396 66.862 1.00 62.44 481 LYS A C 1
ATOM 3903 O O . LYS A 1 481 ? 42.732 13.796 67.220 1.00 56.19 481 LYS A O 1
ATOM 3914 N N . ASP A 1 482 ? 41.613 14.930 65.656 1.00 49.15 482 ASP A N 1
ATOM 3915 C CA . ASP A 1 482 ? 42.701 14.846 64.707 1.00 46.48 482 ASP A CA 1
ATOM 3916 C C . ASP A 1 482 ? 43.963 15.575 65.176 1.00 69.77 482 ASP A C 1
ATOM 3917 O O . ASP A 1 482 ? 45.056 15.069 65.013 1.00 55.44 482 ASP A O 1
ATOM 3922 N N . VAL A 1 483 ? 43.808 16.746 65.779 1.00 48.33 483 VAL A N 1
ATOM 3923 C CA . VAL A 1 483 ? 44.964 17.498 66.302 1.00 42.96 483 VAL A CA 1
ATOM 3924 C C . VAL A 1 483 ? 45.658 16.686 67.408 1.00 63.45 483 VAL A C 1
ATOM 3925 O O . VAL A 1 483 ? 46.885 16.646 67.465 1.00 66.40 483 VAL A O 1
ATOM 3929 N N . LYS A 1 484 ? 44.870 16.038 68.267 1.00 59.11 484 LYS A N 1
ATOM 3930 C CA . LYS A 1 484 ? 45.390 15.150 69.324 1.00 63.64 484 LYS A CA 1
ATOM 3931 C C . LYS A 1 484 ? 46.234 13.998 68.756 1.00 55.15 484 LYS A C 1
ATOM 3932 O O . LYS A 1 484 ? 47.345 13.757 69.222 1.00 65.35 484 LYS A O 1
ATOM 3938 N N . HIS A 1 485 ? 45.695 13.292 67.760 1.00 54.09 485 HIS A N 1
ATOM 3939 C CA . HIS A 1 485 ? 46.391 12.165 67.102 1.00 103.25 485 HIS A CA 1
ATOM 3940 C C . HIS A 1 485 ? 47.720 12.602 66.477 1.00 82.42 485 HIS A C 1
ATOM 3941 O O . HIS A 1 485 ? 48.699 11.859 66.502 1.00 90.42 485 HIS A O 1
ATOM 3948 N N . LEU A 1 486 ? 47.733 13.808 65.914 1.00 86.87 486 LEU A N 1
ATOM 3949 C CA . LEU A 1 486 ? 48.916 14.368 65.256 1.00 94.93 486 LEU A CA 1
ATOM 3950 C C . LEU A 1 486 ? 50.056 14.648 66.243 1.00 95.30 486 LEU A C 1
ATOM 3951 O O . LEU A 1 486 ? 51.219 14.379 65.939 1.00 123.86 486 LEU A O 1
ATOM 3956 N N . THR A 1 487 ? 49.718 15.170 67.422 1.00 77.12 487 THR A N 1
ATOM 3957 C CA . THR A 1 487 ? 50.715 15.488 68.452 1.00 90.37 487 THR A CA 1
ATOM 3958 C C . THR A 1 487 ? 51.321 14.236 69.081 1.00 102.00 487 THR A C 1
ATOM 3959 O O . THR A 1 487 ? 52.541 14.083 69.129 1.00 153.53 487 THR A O 1
ATOM 3963 N N . GLU A 1 488 ? 50.455 13.351 69.563 1.00 129.15 488 GLU A N 1
ATOM 3964 C CA . GLU A 1 488 ? 50.874 12.153 70.282 1.00 128.74 488 GLU A CA 1
ATOM 3965 C C . GLU A 1 488 ? 50.597 10.917 69.437 1.00 108.73 488 GLU A C 1
ATOM 3966 O O . GLU A 1 488 ? 51.057 10.825 68.297 1.00 78.10 488 GLU A O 1
#